Protein AF-0000000080279122 (afdb_homodimer)

Foldseek 3Di:
DPPPPDPDPPPPDLVVLLVLLLVLLLVVVLVDPLVPDDLVNSCVSSVHDSVVCCVNQNHSVRSLLVLLLVLLADDLVLLVVADDDDLLRRLLSSLVVVLVSCVVSVSSPLCNLPPPDPDDDPVSVVSSVVSLLNNLQSVQVSVVHGCPPDCSVVLSVLSSVLVVVLSVLSCCDPPVVVDHPVRSSVVSSVVSCCSVVPVVVVVNPDPDPD/DPPPPDPDPPCPDLVVLLVLLLVQLLVVVLVDPLVPDDLVNSCVSSVHDSVVCCVNQNHSVRSLLVLLLVLLADDLVLLVVADDDDLLNSLLSSLVVVLVSCVVSVSSPLCNLPPPDPDDDPVSVVSNVVSLLNNLQSVQVSVPHGCPPDCSVVLSVLSSVLVVVLSVLSCCDPPVVVDHPVRSSVVSSVVSCCSVVPVVVVVNPPPDPD

Radius of gyration: 24.99 Å; Cα contacts (8 Å, |Δi|>4): 464; chains: 2; bounding box: 68×80×74 Å

Organism: Amycolatopsis orientalis (NCBI:txid31958)

Sequence (420 aa):
MTTEPAPRWRRLEPDERKEQIFACAARLFADRPYSEVSTSDIAAEAGVARGLINHYFGTKRELYLEIIRRALTVPRLAVEILPDGPLELRADVAIDWFLDMVTSQEKMWLAAIAPEGIGRDLEVERILEEADRESADRVLEAVGLSRESEHGQELNALVRAFGGMVKAAGREWLVRGSLDRGQVHTLLSKSLVTLVGEVFPEIQRAAPRSMTTEPAPRWRRLEPDERKEQIFACAARLFADRPYSEVSTSDIAAEAGVARGLINHYFGTKRELYLEIIRRALTVPRLAVEILPDGPLELRADVAIDWFLDMVTSQEKMWLAAIAPEGIGRDLEVERILEEADRESADRVLEAVGLSRESEHGQELNALVRAFGGMVKAAGREWLVRGSLDRGQVHTLLSKSLVTLVGEVFPEIQRAAPRS

Structure (mmCIF, N/CA/C/O backbone):
data_AF-0000000080279122-model_v1
#
loop_
_entity.id
_entity.type
_entity.pdbx_description
1 polymer 'TetR family transcriptional regulator'
#
loop_
_atom_site.group_PDB
_atom_site.id
_atom_site.type_symbol
_atom_site.label_atom_id
_atom_site.label_alt_id
_atom_site.label_comp_id
_atom_site.label_asym_id
_atom_site.label_entity_id
_atom_site.label_seq_id
_atom_site.pdbx_PDB_ins_code
_atom_site.Cartn_x
_atom_site.Cartn_y
_atom_site.Cartn_z
_atom_site.occupancy
_atom_site.B_iso_or_equiv
_atom_site.auth_seq_id
_atom_site.auth_comp_id
_atom_site.auth_asym_id
_atom_site.auth_atom_id
_atom_site.pdbx_PDB_model_num
ATOM 1 N N . MET A 1 1 ? -43 -35.25 -34.656 1 40.38 1 MET A N 1
ATOM 2 C CA . MET A 1 1 ? -42.031 -34.188 -34.281 1 40.38 1 MET A CA 1
ATOM 3 C C . MET A 1 1 ? -41.156 -34.625 -33.125 1 40.38 1 MET A C 1
ATOM 5 O O . MET A 1 1 ? -41.656 -34.875 -32.031 1 40.38 1 MET A O 1
ATOM 9 N N . THR A 1 2 ? -40.031 -35.438 -33.25 1 42.44 2 THR A N 1
ATOM 10 C CA . THR A 1 2 ? -39.156 -36.125 -32.344 1 42.44 2 THR A CA 1
ATOM 11 C C . THR A 1 2 ? -38.469 -35.125 -31.406 1 42.44 2 THR A C 1
ATOM 13 O O . THR A 1 2 ? -37.719 -34.25 -31.844 1 42.44 2 THR A O 1
ATOM 16 N N . THR A 1 3 ? -39.094 -34.688 -30.359 1 42.91 3 THR A N 1
ATOM 17 C CA . THR A 1 3 ? -38.594 -33.75 -29.359 1 42.91 3 THR A CA 1
ATOM 18 C C . THR A 1 3 ? -37.219 -34.188 -28.859 1 42.91 3 THR A C 1
ATOM 20 O O . THR A 1 3 ? -37.094 -35.25 -28.234 1 42.91 3 THR A O 1
ATOM 23 N N . GLU A 1 4 ? -36.125 -33.969 -29.594 1 43.66 4 GLU A N 1
ATOM 24 C CA . GLU A 1 4 ? -34.781 -34.25 -29.141 1 43.66 4 GLU A CA 1
ATOM 25 C C . GLU A 1 4 ? -34.562 -33.812 -27.688 1 43.66 4 GLU A C 1
ATOM 27 O O . GLU A 1 4 ? -34.938 -32.719 -27.312 1 43.66 4 GLU A O 1
ATOM 32 N N . PRO A 1 5 ? -34.5 -34.719 -26.734 1 41.22 5 PRO A N 1
ATOM 33 C CA . PRO A 1 5 ? -34.344 -34.375 -25.328 1 41.22 5 PRO A CA 1
ATOM 34 C C . PRO A 1 5 ? -33.312 -33.281 -25.094 1 41.22 5 PRO A C 1
ATOM 36 O O . PRO A 1 5 ? -32.406 -33.094 -25.906 1 41.22 5 PRO A O 1
ATOM 39 N N . ALA A 1 6 ? -33.688 -32.188 -24.609 1 49.31 6 ALA A N 1
ATOM 40 C CA . ALA A 1 6 ? -32.812 -31.094 -24.188 1 49.31 6 ALA A CA 1
ATOM 41 C C . ALA A 1 6 ? -31.453 -31.641 -23.719 1 49.31 6 ALA A C 1
ATOM 43 O O . ALA A 1 6 ? -31.406 -32.688 -23.062 1 49.31 6 ALA A O 1
ATOM 44 N N . PRO A 1 7 ? -30.312 -31.422 -24.281 1 43.34 7 PRO A N 1
ATOM 45 C CA . PRO A 1 7 ? -29 -31.953 -23.875 1 43.34 7 PRO A CA 1
ATOM 46 C C . PRO A 1 7 ? -28.859 -32.094 -22.359 1 43.34 7 PRO A C 1
ATOM 48 O O . PRO A 1 7 ? -29.422 -31.312 -21.609 1 43.34 7 PRO A O 1
ATOM 51 N N . ARG A 1 8 ? -28.75 -33.219 -21.781 1 43.09 8 ARG A N 1
ATOM 52 C CA . ARG A 1 8 ? -28.484 -33.594 -20.391 1 43.09 8 ARG A CA 1
ATOM 53 C C . ARG A 1 8 ? -27.406 -32.719 -19.797 1 43.09 8 ARG A C 1
ATOM 55 O O . ARG A 1 8 ? -26.359 -32.5 -20.406 1 43.09 8 ARG A O 1
ATOM 62 N N . TRP A 1 9 ? -27.562 -31.656 -18.953 1 46.44 9 TRP A N 1
ATOM 63 C CA . TRP A 1 9 ? -26.609 -30.953 -18.094 1 46.44 9 TRP A CA 1
ATOM 64 C C . TRP A 1 9 ? -25.484 -31.875 -17.656 1 46.44 9 TRP A C 1
ATOM 66 O O . TRP A 1 9 ? -25.734 -32.906 -17.031 1 46.44 9 TRP A O 1
ATOM 76 N N . ARG A 1 10 ? -24.578 -32.219 -18.406 1 48.38 10 ARG A N 1
ATOM 77 C CA . ARG A 1 10 ? -23.453 -33.062 -18.078 1 48.38 10 ARG A CA 1
ATOM 78 C C . ARG A 1 10 ? -23.031 -32.875 -16.625 1 48.38 10 ARG A C 1
ATOM 80 O O . ARG A 1 10 ? -22.812 -31.75 -16.172 1 48.38 10 ARG A O 1
ATOM 87 N N . ARG A 1 11 ? -23.281 -33.75 -15.625 1 56.28 11 ARG A N 1
ATOM 88 C CA . ARG A 1 11 ? -22.953 -33.906 -14.211 1 56.28 11 ARG A CA 1
ATOM 89 C C . ARG A 1 11 ? -21.469 -33.656 -13.961 1 56.28 11 ARG A C 1
ATOM 91 O O . ARG A 1 11 ? -20.641 -34.531 -14.266 1 56.28 11 ARG A O 1
ATOM 98 N N . LEU A 1 12 ? -20.953 -32.438 -14.148 1 64.19 12 LEU A N 1
ATOM 99 C CA . LEU A 1 12 ? -19.578 -32.219 -13.75 1 64.19 12 LEU A CA 1
ATOM 100 C C . LEU A 1 12 ? -19.328 -32.688 -12.32 1 64.19 12 LEU A C 1
ATOM 102 O O . LEU A 1 12 ? -20.25 -32.688 -11.5 1 64.19 12 LEU A O 1
ATOM 106 N N . GLU A 1 13 ? -18.172 -33.281 -12.203 1 77.94 13 GLU A N 1
ATOM 107 C CA . GLU A 1 13 ? -17.75 -33.594 -10.836 1 77.94 13 GLU A CA 1
ATOM 108 C C . GLU A 1 13 ? -17.875 -32.344 -9.953 1 77.94 13 GLU A C 1
ATOM 110 O O . GLU A 1 13 ? -17.672 -31.219 -10.422 1 77.94 13 GLU A O 1
ATOM 115 N N . PRO A 1 14 ? -18.375 -32.469 -8.789 1 77.69 14 PRO A N 1
ATOM 116 C CA . PRO A 1 14 ? -18.641 -31.359 -7.879 1 77.69 14 PRO A CA 1
ATOM 117 C C . PRO A 1 14 ? -17.547 -30.312 -7.898 1 77.69 14 PRO A C 1
ATOM 119 O O . PRO A 1 14 ? -17.828 -29.109 -7.941 1 77.69 14 PRO A O 1
ATOM 122 N N . ASP A 1 15 ? -16.328 -30.766 -7.918 1 83.81 15 ASP A N 1
ATOM 123 C CA . ASP A 1 15 ? -15.219 -29.828 -7.922 1 83.81 15 ASP A CA 1
ATOM 124 C C . ASP A 1 15 ? -15.164 -29.047 -9.234 1 83.81 15 ASP A C 1
ATOM 126 O O . ASP A 1 15 ? -14.867 -27.844 -9.242 1 83.81 15 ASP A O 1
ATOM 130 N N . GLU A 1 16 ? -15.492 -29.641 -10.273 1 88.06 16 GLU A N 1
ATOM 131 C CA . GLU A 1 16 ? -15.484 -29 -11.578 1 88.06 16 GLU A CA 1
ATOM 132 C C . GLU A 1 16 ? -16.594 -27.969 -11.688 1 88.06 16 GLU A C 1
ATOM 134 O O . GLU A 1 16 ? -16.406 -26.891 -12.258 1 88.06 16 GLU A O 1
ATOM 139 N N . ARG A 1 17 ? -17.719 -28.328 -11.125 1 90.44 17 ARG A N 1
ATOM 140 C CA . ARG A 1 17 ? -18.859 -27.406 -11.133 1 90.44 17 ARG A CA 1
ATOM 141 C C . ARG A 1 17 ? -18.547 -26.156 -10.305 1 90.44 17 ARG A C 1
ATOM 143 O O . ARG A 1 17 ? -18.828 -25.047 -10.734 1 90.44 17 ARG A O 1
ATOM 150 N N . LYS A 1 18 ? -17.984 -26.406 -9.195 1 93.75 18 LYS A N 1
ATOM 151 C CA . LYS A 1 18 ? -17.594 -25.281 -8.336 1 93.75 18 LYS A CA 1
ATOM 152 C C . LYS A 1 18 ? -16.641 -24.344 -9.062 1 93.75 18 LYS A C 1
ATOM 154 O O . LYS A 1 18 ? -16.828 -23.125 -9.023 1 93.75 18 LYS A O 1
ATOM 159 N N . G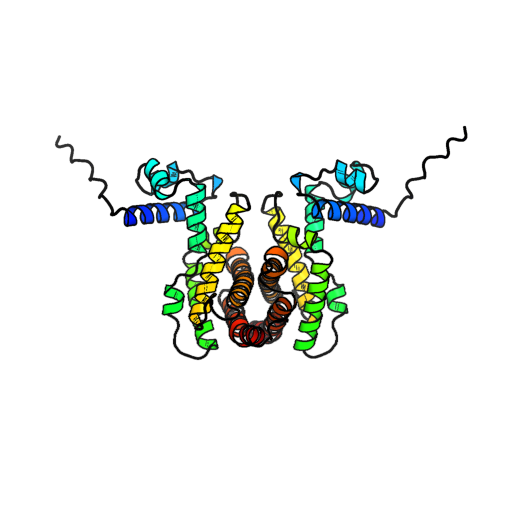LU A 1 19 ? -15.688 -24.891 -9.688 1 94 19 GLU A N 1
ATOM 160 C CA . GLU A 1 19 ? -14.695 -24.078 -10.391 1 94 19 GLU A CA 1
ATOM 161 C C . GLU A 1 19 ? -15.32 -23.359 -11.578 1 94 19 GLU A C 1
ATOM 163 O O . GLU A 1 19 ? -14.938 -22.219 -11.891 1 94 19 GLU A O 1
ATOM 168 N N . GLN A 1 20 ? -16.219 -24.031 -12.227 1 93.06 20 GLN A N 1
ATOM 169 C CA . GLN A 1 20 ? -16.938 -23.406 -13.336 1 93.06 20 GLN A CA 1
ATOM 170 C C . GLN A 1 20 ? -17.703 -22.172 -12.859 1 93.06 20 GLN A C 1
ATOM 172 O O . GLN A 1 20 ? -17.641 -21.109 -13.492 1 93.06 20 GLN A O 1
ATOM 177 N N . ILE A 1 21 ? -18.438 -22.359 -11.789 1 94.62 21 ILE A N 1
ATOM 178 C CA . ILE A 1 21 ? -19.203 -21.25 -11.219 1 94.62 21 ILE A CA 1
ATOM 179 C C . ILE A 1 21 ? -18.25 -20.125 -10.812 1 94.62 21 ILE A C 1
ATOM 181 O O . ILE A 1 21 ? -18.516 -18.953 -11.094 1 94.62 21 ILE A O 1
ATOM 185 N N . PHE A 1 22 ? -17.234 -20.516 -10.234 1 94.5 22 PHE A N 1
ATOM 186 C CA . PHE A 1 22 ? -16.219 -19.562 -9.789 1 94.5 22 PHE A CA 1
ATOM 187 C C . PHE A 1 22 ? -15.703 -18.734 -10.961 1 94.5 22 PHE A C 1
ATOM 189 O O . PHE A 1 22 ? -15.664 -17.516 -10.898 1 94.5 22 PHE A O 1
ATOM 196 N N . ALA A 1 23 ? -15.375 -19.406 -11.992 1 94 23 ALA A N 1
ATOM 197 C CA . ALA A 1 23 ? -14.789 -18.75 -13.156 1 94 23 ALA A CA 1
ATOM 198 C C . ALA A 1 23 ? -15.789 -17.797 -13.805 1 94 23 ALA A C 1
ATOM 200 O O . ALA A 1 23 ? -15.43 -16.688 -14.211 1 94 23 ALA A O 1
ATOM 201 N N . CYS A 1 24 ? -16.969 -18.203 -13.898 1 94.81 24 CYS A N 1
ATOM 202 C CA . CYS A 1 24 ? -18.016 -17.359 -14.469 1 94.81 24 CYS A CA 1
ATOM 203 C C . CYS A 1 24 ? -18.25 -16.125 -13.609 1 94.81 24 CYS A C 1
ATOM 205 O O . CYS A 1 24 ? -18.344 -15.016 -14.141 1 94.81 24 CYS A O 1
ATOM 207 N N . ALA A 1 25 ? -18.328 -16.391 -12.32 1 95.12 25 ALA A N 1
ATOM 208 C CA . ALA A 1 25 ? -18.516 -15.273 -11.406 1 95.12 25 ALA A CA 1
ATOM 209 C C . ALA A 1 25 ? -17.344 -14.297 -11.477 1 95.12 25 ALA A C 1
ATOM 211 O O . ALA A 1 25 ? -17.547 -13.078 -11.516 1 95.12 25 ALA A O 1
ATOM 212 N N . ALA A 1 26 ? -16.172 -14.828 -11.508 1 92.69 26 ALA A N 1
ATOM 213 C CA . ALA A 1 26 ? -14.961 -14.008 -11.578 1 92.69 26 ALA A CA 1
ATOM 214 C C . ALA A 1 26 ? -14.977 -13.117 -12.812 1 92.69 26 ALA A C 1
ATOM 216 O O . ALA A 1 26 ? -14.625 -11.938 -12.742 1 92.69 26 ALA A O 1
ATOM 217 N N . ARG A 1 27 ? -15.445 -13.648 -13.844 1 91.94 27 ARG A N 1
ATOM 218 C CA . ARG A 1 27 ? -15.531 -12.883 -15.086 1 91.94 27 ARG A CA 1
ATOM 219 C C . ARG A 1 27 ? -16.562 -11.758 -14.969 1 91.94 27 ARG A C 1
ATOM 221 O O . ARG A 1 27 ? -16.297 -10.625 -15.383 1 91.94 27 ARG A O 1
ATOM 228 N N . LEU A 1 28 ? -17.656 -12.086 -14.414 1 93.44 28 LEU A N 1
ATOM 229 C CA . LEU A 1 28 ? -18.719 -11.094 -14.266 1 93.44 28 LEU A CA 1
ATOM 230 C C . LEU A 1 28 ? -18.266 -9.945 -13.367 1 93.44 28 LEU A C 1
ATOM 232 O O . LEU A 1 28 ? -18.469 -8.773 -13.695 1 93.44 28 LEU A O 1
ATOM 236 N N . PHE A 1 29 ? -17.594 -10.328 -12.289 1 89.38 29 PHE A N 1
ATOM 237 C CA . PHE A 1 29 ? -17.156 -9.328 -11.328 1 89.38 29 PHE A CA 1
ATOM 238 C C . PHE A 1 29 ? -16 -8.508 -11.883 1 89.38 29 PHE A C 1
ATOM 240 O O . PHE A 1 29 ? -15.719 -7.41 -11.391 1 89.38 29 PHE A O 1
ATOM 247 N N . ALA A 1 30 ? -15.344 -9.07 -12.812 1 86.12 30 ALA A N 1
ATOM 248 C CA . ALA A 1 30 ? -14.266 -8.336 -13.469 1 86.12 30 ALA A CA 1
ATOM 249 C C . ALA A 1 30 ? -14.812 -7.289 -14.43 1 86.12 30 ALA A C 1
ATOM 251 O O . ALA A 1 30 ? -14.203 -6.234 -14.617 1 86.12 30 ALA A O 1
ATOM 252 N N . ASP A 1 31 ? -15.992 -7.559 -14.914 1 87.62 31 ASP A N 1
ATOM 253 C CA . ASP A 1 31 ? -16.516 -6.742 -16 1 87.62 31 ASP A CA 1
ATOM 254 C C . ASP A 1 31 ? -17.516 -5.711 -15.484 1 87.62 31 ASP A C 1
ATOM 256 O O . ASP A 1 31 ? -17.766 -4.695 -16.141 1 87.62 31 ASP A O 1
ATOM 260 N N . ARG A 1 32 ? -18.125 -6.062 -14.352 1 86.5 32 ARG A N 1
ATOM 261 C CA . ARG A 1 32 ? -19.156 -5.199 -13.789 1 86.5 32 ARG A CA 1
ATOM 262 C C . ARG A 1 32 ? -18.906 -4.926 -12.312 1 86.5 32 ARG A C 1
ATOM 264 O O . ARG A 1 32 ? -18.344 -5.773 -11.602 1 86.5 32 ARG A O 1
ATOM 271 N N . PRO A 1 33 ? -19.344 -3.713 -11.93 1 82.44 33 PRO A N 1
ATOM 272 C CA . PRO A 1 33 ? -19.266 -3.461 -10.484 1 82.44 33 PRO A CA 1
ATOM 273 C C . PRO A 1 33 ? -20.031 -4.488 -9.664 1 82.44 33 PRO A C 1
ATOM 275 O O . PRO A 1 33 ? -21.047 -5.023 -10.133 1 82.44 33 PRO A O 1
ATOM 278 N N . TYR A 1 34 ? -19.484 -4.691 -8.523 1 85.25 34 TYR A N 1
ATOM 279 C CA . TYR A 1 34 ? -20.047 -5.672 -7.609 1 85.25 34 TYR A CA 1
ATOM 280 C C . TYR A 1 34 ? -21.547 -5.496 -7.48 1 85.25 34 TYR A C 1
ATOM 282 O O . TYR A 1 34 ? -22.297 -6.473 -7.52 1 85.25 34 TYR A O 1
ATOM 290 N N . SER A 1 35 ? -21.984 -4.273 -7.277 1 84.44 35 SER A N 1
ATOM 291 C CA . SER A 1 35 ? -23.391 -3.977 -6.992 1 84.44 35 SER A CA 1
ATOM 292 C C . SER A 1 35 ? -24.281 -4.289 -8.195 1 84.44 35 SER A C 1
ATOM 294 O O . SER A 1 35 ? -25.484 -4.457 -8.055 1 84.44 35 SER A O 1
ATOM 296 N N . GLU A 1 36 ? -23.719 -4.422 -9.273 1 89.38 36 GLU A N 1
ATOM 297 C CA . GLU A 1 36 ? -24.484 -4.59 -10.5 1 89.38 36 GLU A CA 1
ATOM 298 C C . GLU A 1 36 ? -24.562 -6.059 -10.914 1 89.38 36 GLU A C 1
ATOM 300 O O . GLU A 1 36 ? -25.188 -6.398 -11.914 1 89.38 36 GLU A O 1
ATOM 305 N N . VAL A 1 37 ? -23.922 -6.883 -10.258 1 92.94 37 VAL A N 1
ATOM 306 C CA . VAL A 1 37 ? -23.938 -8.312 -10.539 1 92.94 37 VAL A CA 1
ATOM 307 C C . VAL A 1 37 ? -24.844 -9.031 -9.531 1 92.94 37 VAL A C 1
ATOM 309 O O . VAL A 1 37 ? -24.734 -8.805 -8.328 1 92.94 37 VAL A O 1
ATOM 312 N N . SER A 1 38 ? -25.781 -9.797 -9.977 1 94.44 38 SER A N 1
ATOM 313 C CA . SER A 1 38 ? -26.656 -10.562 -9.102 1 94.44 38 SER A CA 1
ATOM 314 C C . SER A 1 38 ? -26.312 -12.047 -9.125 1 94.44 38 SER A C 1
ATOM 316 O O . SER A 1 38 ? -25.594 -12.5 -10.008 1 94.44 38 SER A O 1
ATOM 318 N N . THR A 1 39 ? -26.844 -12.719 -8.109 1 94.88 39 THR A N 1
ATOM 319 C CA . THR A 1 39 ? -26.672 -14.172 -8.094 1 94.88 39 THR A CA 1
ATOM 320 C C . THR A 1 39 ? -27.375 -14.805 -9.297 1 94.88 39 THR A C 1
ATOM 322 O O . THR A 1 39 ? -26.906 -15.82 -9.82 1 94.88 39 THR A O 1
ATOM 325 N N . SER A 1 40 ? -28.438 -14.172 -9.68 1 95.38 40 SER A N 1
ATOM 326 C CA . SER A 1 40 ? -29.141 -14.648 -10.867 1 95.38 40 SER A CA 1
ATOM 327 C C . SER A 1 40 ? -28.266 -14.508 -12.109 1 95.38 40 SER A C 1
ATOM 329 O O . SER A 1 40 ? -28.266 -15.391 -12.969 1 95.38 40 SER A O 1
ATOM 331 N N . ASP A 1 41 ? -27.562 -13.43 -12.258 1 96.44 41 ASP A N 1
ATOM 332 C CA . ASP A 1 41 ? -26.641 -13.219 -13.367 1 96.44 41 ASP A CA 1
ATOM 333 C C . ASP A 1 41 ? -25.578 -14.312 -13.406 1 96.44 41 ASP A C 1
ATOM 335 O O . ASP A 1 41 ? -25.266 -14.852 -14.477 1 96.44 41 ASP A O 1
ATOM 339 N N . ILE A 1 42 ? -25.031 -14.625 -12.258 1 96.69 42 ILE A N 1
ATOM 340 C CA . ILE A 1 42 ? -23.953 -15.609 -12.148 1 96.69 42 ILE A CA 1
ATOM 341 C C . ILE A 1 42 ? -24.484 -17 -12.523 1 96.69 42 ILE A C 1
ATOM 343 O O . ILE A 1 42 ? -23.844 -17.734 -13.281 1 96.69 42 ILE A O 1
ATOM 347 N N . ALA A 1 43 ? -25.641 -17.312 -12.031 1 95.75 43 ALA A N 1
ATOM 348 C CA . ALA A 1 43 ? -26.281 -18.594 -12.336 1 95.75 43 ALA A CA 1
ATOM 349 C C . ALA A 1 43 ? -26.531 -18.75 -13.836 1 95.75 43 ALA A C 1
ATOM 351 O O . ALA A 1 43 ? -26.234 -19.797 -14.414 1 95.75 43 ALA A O 1
ATOM 352 N N . ALA A 1 44 ? -27.031 -17.734 -14.383 1 96.12 44 ALA A N 1
ATOM 353 C CA . ALA A 1 44 ? -27.312 -17.719 -15.812 1 96.12 44 ALA A CA 1
ATOM 354 C C . ALA A 1 44 ? -26.047 -17.906 -16.641 1 96.12 44 ALA A C 1
ATOM 356 O O . ALA A 1 44 ? -26.031 -18.703 -17.578 1 96.12 44 ALA A O 1
ATOM 357 N N . GLU A 1 45 ? -25.047 -17.219 -16.297 1 95.06 45 GLU A N 1
ATOM 358 C CA . GLU A 1 45 ? -23.766 -17.297 -17.016 1 95.06 45 GLU A CA 1
ATOM 359 C C . GLU A 1 45 ? -23.156 -18.688 -16.891 1 95.06 45 GLU A C 1
ATOM 361 O O . GLU A 1 45 ? -22.562 -19.188 -17.844 1 95.06 45 GLU A O 1
ATOM 366 N N . ALA A 1 46 ? -23.281 -19.281 -15.727 1 94.56 46 ALA A N 1
ATOM 367 C CA . ALA A 1 46 ? -22.688 -20.578 -15.453 1 94.56 46 ALA A CA 1
ATOM 368 C C . ALA A 1 46 ? -23.594 -21.703 -15.953 1 94.56 46 ALA A C 1
ATOM 370 O O . ALA A 1 46 ? -23.172 -22.859 -16.016 1 94.56 46 ALA A O 1
ATOM 371 N N . GLY A 1 47 ? -24.781 -21.391 -16.266 1 94.31 47 GLY A N 1
ATOM 372 C CA . GLY A 1 47 ? -25.719 -22.406 -16.734 1 94.31 47 GLY A CA 1
ATOM 373 C C . GLY A 1 47 ? -26.188 -23.344 -15.625 1 94.31 47 GLY A C 1
ATOM 374 O O . GLY A 1 47 ? -26.281 -24.547 -15.836 1 94.31 47 GLY A O 1
ATOM 375 N N . VAL A 1 48 ? -26.312 -22.844 -14.469 1 94.31 48 VAL A N 1
ATOM 376 C CA . VAL A 1 48 ? -26.734 -23.641 -13.328 1 94.31 48 VAL A CA 1
ATOM 377 C C . VAL A 1 48 ? -27.906 -22.969 -12.625 1 94.31 48 VAL A C 1
ATOM 379 O O . VAL A 1 48 ? -28.25 -21.828 -12.93 1 94.31 48 VAL A O 1
ATOM 382 N N . ALA A 1 49 ? -28.469 -23.719 -11.727 1 93 49 ALA A N 1
ATOM 383 C CA . ALA A 1 49 ? -29.5 -23.141 -10.867 1 93 49 ALA A CA 1
ATOM 384 C C . ALA A 1 49 ? -28.891 -22.234 -9.805 1 93 49 ALA A C 1
ATOM 386 O O . ALA A 1 49 ? -27.812 -22.516 -9.281 1 93 49 ALA A O 1
ATOM 387 N N . ARG A 1 50 ? -29.641 -21.188 -9.422 1 92.69 50 ARG A N 1
ATOM 388 C CA . ARG A 1 50 ? -29.219 -20.219 -8.422 1 92.69 50 ARG A CA 1
ATOM 389 C C . ARG A 1 50 ? -28.891 -20.906 -7.098 1 92.69 50 ARG A C 1
ATOM 391 O O . ARG A 1 50 ? -27.953 -20.516 -6.406 1 92.69 50 ARG A O 1
ATOM 398 N N . GLY A 1 51 ? -29.656 -21.875 -6.828 1 93.19 51 GLY A N 1
ATOM 399 C CA . GLY A 1 51 ? -29.453 -22.594 -5.578 1 93.19 51 GLY A CA 1
ATOM 400 C C . GLY A 1 51 ? -28.094 -23.234 -5.469 1 93.19 51 GLY A C 1
ATOM 401 O O . GLY A 1 51 ? -27.578 -23.422 -4.367 1 93.19 51 GLY A O 1
ATOM 402 N N . LEU A 1 52 ? -27.484 -23.578 -6.562 1 92.88 52 LEU A N 1
ATOM 403 C CA . LEU A 1 52 ? -26.172 -24.188 -6.574 1 92.88 52 LEU A CA 1
ATOM 404 C C . LEU A 1 52 ? -25.094 -23.188 -6.152 1 92.88 52 LEU A C 1
ATOM 406 O O . LEU A 1 52 ? -24.078 -23.578 -5.551 1 92.88 52 LEU A O 1
ATOM 410 N N . ILE A 1 53 ? -25.312 -21.938 -6.484 1 93.5 53 ILE A N 1
ATOM 411 C CA . ILE A 1 53 ? -24.375 -20.906 -6.055 1 93.5 53 ILE A CA 1
ATOM 412 C C . ILE A 1 53 ? -24.344 -20.844 -4.527 1 93.5 53 ILE A C 1
ATOM 414 O O . ILE A 1 53 ? -23.281 -20.828 -3.92 1 93.5 53 ILE A O 1
ATOM 418 N N . ASN A 1 54 ? -25.531 -20.906 -3.973 1 93.44 54 ASN A N 1
ATOM 419 C CA . ASN A 1 54 ? -25.641 -20.875 -2.518 1 93.44 54 ASN A CA 1
ATOM 420 C C . ASN A 1 54 ? -25.047 -22.125 -1.884 1 93.44 54 ASN A C 1
ATOM 422 O O . ASN A 1 54 ? -24.406 -22.047 -0.836 1 93.44 54 ASN A O 1
ATOM 426 N N . HIS A 1 55 ? -25.297 -23.125 -2.533 1 93.94 55 HIS A N 1
ATOM 427 C CA . HIS A 1 55 ? -24.797 -24.406 -2.035 1 93.94 55 HIS A CA 1
ATOM 428 C C . HIS A 1 55 ? -23.281 -24.422 -1.981 1 93.94 55 HIS A C 1
ATOM 430 O O . HIS A 1 55 ? -22.688 -24.781 -0.96 1 93.94 55 HIS A O 1
ATOM 436 N N . TYR A 1 56 ? -22.609 -23.953 -3.041 1 93.94 56 TYR A N 1
ATOM 437 C CA . TYR A 1 56 ? -21.156 -24.047 -3.145 1 93.94 56 TYR A CA 1
ATOM 438 C C . TYR A 1 56 ? -20.484 -22.875 -2.434 1 93.94 56 TYR A C 1
ATOM 440 O O . TYR A 1 56 ? -19.391 -23.031 -1.88 1 93.94 56 TYR A O 1
ATOM 448 N N . PHE A 1 57 ? -21.109 -21.641 -2.432 1 95 57 PHE A N 1
ATOM 449 C CA . PHE A 1 57 ? -20.359 -20.469 -2.033 1 95 57 PHE A CA 1
ATOM 450 C C . PHE A 1 57 ? -21.109 -19.688 -0.957 1 95 57 PHE A C 1
ATOM 452 O O . PHE A 1 57 ? -20.547 -18.766 -0.353 1 95 57 PHE A O 1
ATOM 459 N N . GLY A 1 58 ? -22.25 -20.094 -0.728 1 93.81 58 GLY A N 1
ATOM 460 C CA . GLY A 1 58 ? -23.062 -19.328 0.207 1 93.81 58 GLY A CA 1
ATOM 461 C C . GLY A 1 58 ? -23.688 -18.094 -0.413 1 93.81 58 GLY A C 1
ATOM 462 O O . GLY A 1 58 ? -24.5 -18.188 -1.332 1 93.81 58 GLY A O 1
ATOM 463 N N . THR A 1 59 ? -23.172 -16.938 -0.049 1 92.62 59 THR A N 1
ATOM 464 C CA . THR A 1 59 ? -23.75 -15.688 -0.526 1 92.62 59 THR A CA 1
ATOM 465 C C . THR A 1 59 ? -22.891 -15.102 -1.655 1 92.62 59 THR A C 1
ATOM 467 O O . THR A 1 59 ? -21.766 -15.539 -1.88 1 92.62 59 THR A O 1
ATOM 470 N N . LYS A 1 60 ? -23.531 -14.156 -2.336 1 93 60 LYS A N 1
ATOM 471 C CA . LYS A 1 60 ? -22.797 -13.422 -3.357 1 93 60 LYS A CA 1
ATOM 472 C C . LYS A 1 60 ? -21.531 -12.797 -2.783 1 93 60 LYS A C 1
ATOM 474 O O . LYS A 1 60 ? -20.469 -12.844 -3.41 1 93 60 LYS A O 1
ATOM 479 N N . ARG A 1 61 ? -21.734 -12.281 -1.604 1 89.5 61 ARG A N 1
ATOM 480 C CA . ARG A 1 61 ? -20.625 -11.625 -0.935 1 89.5 61 ARG A CA 1
ATOM 481 C C . ARG A 1 61 ? -19.484 -12.609 -0.665 1 89.5 61 ARG A C 1
ATOM 483 O O . ARG A 1 61 ? -18.328 -12.305 -0.922 1 89.5 61 ARG A O 1
ATOM 490 N N . GLU A 1 62 ? -19.812 -13.75 -0.224 1 91.31 62 GLU A N 1
ATOM 491 C CA . GLU A 1 62 ? -18.812 -14.766 0.071 1 91.31 62 GLU A CA 1
ATOM 492 C C . GLU A 1 62 ? -18.109 -15.227 -1.199 1 91.31 62 GLU A C 1
ATOM 494 O O . GLU A 1 62 ? -16.891 -15.43 -1.201 1 91.31 62 GLU A O 1
ATOM 499 N N . LEU A 1 63 ? -18.891 -15.398 -2.199 1 93.44 63 LEU A N 1
ATOM 500 C CA . LEU A 1 63 ? -18.312 -15.773 -3.488 1 93.44 63 LEU A CA 1
ATOM 501 C C . LEU A 1 63 ? -17.375 -14.695 -4.004 1 93.44 63 LEU A C 1
ATOM 503 O O . LEU A 1 63 ? -16.25 -15 -4.441 1 93.44 63 LEU A O 1
ATOM 507 N N . TYR A 1 64 ? -17.766 -13.531 -3.918 1 90.06 64 TYR A N 1
ATOM 508 C CA . TYR A 1 64 ? -16.953 -12.414 -4.359 1 90.06 64 TYR A CA 1
ATOM 509 C C . TYR A 1 64 ? -15.641 -12.359 -3.58 1 90.06 64 TYR A C 1
ATOM 511 O O . TYR A 1 64 ? -14.562 -12.219 -4.168 1 90.06 64 TYR A O 1
ATOM 519 N N . LEU A 1 65 ? -15.703 -12.5 -2.311 1 88.5 65 LEU A N 1
ATOM 520 C CA . LEU A 1 65 ? -14.523 -12.43 -1.457 1 88.5 65 LEU A CA 1
ATOM 521 C C . LEU A 1 65 ? -13.57 -13.578 -1.759 1 88.5 65 LEU A C 1
ATOM 523 O O . LEU A 1 65 ? -12.344 -13.406 -1.702 1 88.5 65 LEU A O 1
ATOM 527 N N . GLU A 1 66 ? -14.125 -14.68 -2.035 1 90.38 66 GLU A N 1
ATOM 528 C CA . GLU A 1 66 ? -13.273 -15.805 -2.41 1 90.38 66 GLU A CA 1
ATOM 529 C C . GLU A 1 66 ? -12.539 -15.523 -3.719 1 90.38 66 GLU A C 1
ATOM 531 O O . GLU A 1 66 ? -11.375 -15.898 -3.871 1 90.38 66 GLU A O 1
ATOM 536 N N . ILE A 1 67 ? -13.188 -14.922 -4.637 1 90.19 67 ILE A N 1
ATOM 537 C CA . ILE A 1 67 ? -12.586 -14.578 -5.922 1 90.19 67 ILE A CA 1
ATOM 538 C C . ILE A 1 67 ? -11.461 -13.57 -5.707 1 90.19 67 ILE A C 1
ATOM 540 O O . ILE A 1 67 ? -10.367 -13.727 -6.266 1 90.19 67 ILE A O 1
ATOM 544 N N . ILE A 1 68 ? -11.727 -12.609 -4.91 1 85.88 68 ILE A N 1
ATOM 545 C CA . ILE A 1 68 ? -10.734 -11.586 -4.617 1 85.88 68 ILE A CA 1
ATOM 546 C C . ILE A 1 68 ? -9.531 -12.219 -3.924 1 85.88 68 ILE A C 1
ATOM 548 O O . ILE A 1 68 ? -8.383 -11.93 -4.273 1 85.88 68 ILE A O 1
ATOM 552 N N . ARG A 1 69 ? -9.828 -13.031 -2.996 1 88.44 69 ARG A N 1
ATOM 553 C CA . ARG A 1 69 ? -8.773 -13.719 -2.268 1 88.44 69 ARG A CA 1
ATOM 554 C C . ARG A 1 69 ? -7.871 -14.5 -3.221 1 88.44 69 ARG A C 1
ATOM 556 O O . ARG A 1 69 ? -6.645 -14.406 -3.139 1 88.44 69 ARG A O 1
ATOM 563 N N . ARG A 1 70 ? -8.477 -15.18 -4.074 1 87.88 70 ARG A N 1
ATOM 564 C CA . ARG A 1 70 ? -7.707 -15.977 -5.027 1 87.88 70 ARG A CA 1
ATOM 565 C C . ARG A 1 70 ? -6.906 -15.086 -5.969 1 87.88 70 ARG A C 1
ATOM 567 O O . ARG A 1 70 ? -5.766 -15.406 -6.32 1 87.88 70 ARG A O 1
ATOM 574 N N . ALA A 1 71 ? -7.465 -14.031 -6.383 1 85.81 71 ALA A N 1
ATOM 575 C CA . ALA A 1 71 ? -6.797 -13.117 -7.305 1 85.81 71 ALA A CA 1
ATOM 576 C C . ALA A 1 71 ? -5.551 -12.508 -6.672 1 85.81 71 ALA A C 1
ATOM 578 O O . ALA A 1 71 ? -4.57 -12.227 -7.363 1 85.81 71 ALA A O 1
ATOM 579 N N . LEU A 1 72 ? -5.578 -12.367 -5.395 1 86.62 72 LEU A N 1
ATOM 580 C CA . LEU A 1 72 ? -4.488 -11.68 -4.703 1 86.62 72 LEU A CA 1
ATOM 581 C C . LEU A 1 72 ? -3.439 -12.68 -4.227 1 86.62 72 LEU A C 1
ATOM 583 O O . LEU A 1 72 ? -2.334 -12.297 -3.844 1 86.62 72 LEU A O 1
ATOM 587 N N . THR A 1 73 ? -3.844 -13.93 -4.215 1 87.25 73 THR A N 1
ATOM 588 C CA . THR A 1 73 ? -2.951 -14.938 -3.664 1 87.25 73 THR A CA 1
ATOM 589 C C . THR A 1 73 ? -1.977 -15.438 -4.727 1 87.25 73 THR A C 1
ATOM 591 O O . THR A 1 73 ? -2.393 -15.883 -5.797 1 87.25 73 THR A O 1
ATOM 594 N N . VAL A 1 74 ? -0.694 -15.328 -4.41 1 86.12 74 VAL A N 1
ATOM 595 C CA . VAL A 1 74 ? 0.331 -15.898 -5.277 1 86.12 74 VAL A CA 1
ATOM 596 C C . VAL A 1 74 ? 0.211 -17.422 -5.277 1 86.12 74 VAL A C 1
ATOM 598 O O . VAL A 1 74 ? 0.249 -18.062 -4.223 1 86.12 74 VAL A O 1
ATOM 601 N N . PRO A 1 75 ? 0.063 -17.938 -6.488 1 85.88 75 PRO A N 1
ATOM 602 C CA . PRO A 1 75 ? -0.06 -19.406 -6.52 1 85.88 75 PRO A CA 1
ATOM 603 C C . PRO A 1 75 ? 1.227 -20.109 -6.105 1 85.88 75 PRO A C 1
ATOM 605 O O . PRO A 1 75 ? 2.316 -19.547 -6.238 1 85.88 75 PRO A O 1
ATOM 608 N N . ARG A 1 76 ? 1.067 -21.328 -5.688 1 84.38 76 ARG A N 1
ATOM 609 C CA . ARG A 1 76 ? 2.213 -22.141 -5.285 1 84.38 76 ARG A CA 1
ATOM 610 C C . ARG A 1 76 ? 3.156 -22.375 -6.457 1 84.38 76 ARG A C 1
ATOM 612 O O . ARG A 1 76 ? 4.371 -22.453 -6.277 1 84.38 76 ARG A O 1
ATOM 619 N N . LEU A 1 77 ? 2.604 -22.469 -7.586 1 82.44 77 LEU A N 1
ATOM 620 C CA . LEU A 1 77 ? 3.373 -22.688 -8.805 1 82.44 77 LEU A CA 1
ATOM 621 C C . LEU A 1 77 ? 4.438 -21.594 -8.977 1 82.44 77 LEU A C 1
ATOM 623 O O . LEU A 1 77 ? 5.5 -21.859 -9.547 1 82.44 77 LEU A O 1
ATOM 627 N N . ALA A 1 78 ? 4.215 -20.5 -8.359 1 80.88 78 ALA A N 1
ATOM 628 C CA . ALA A 1 78 ? 5.145 -19.391 -8.484 1 80.88 78 ALA A CA 1
ATOM 629 C C . ALA A 1 78 ? 6.492 -19.734 -7.852 1 80.88 78 ALA A C 1
ATOM 631 O O . ALA A 1 78 ? 7.539 -19.297 -8.344 1 80.88 78 ALA A O 1
ATOM 632 N N . VAL A 1 79 ? 6.5 -20.469 -6.844 1 84.69 79 VAL A N 1
ATOM 633 C CA . VAL A 1 79 ? 7.719 -20.844 -6.141 1 84.69 79 VAL A CA 1
ATOM 634 C C . VAL A 1 79 ? 8.438 -21.953 -6.91 1 84.69 79 VAL A C 1
ATOM 636 O O . VAL A 1 79 ? 9.664 -21.984 -6.973 1 84.69 79 VAL A O 1
ATOM 639 N N . GLU A 1 80 ? 7.633 -22.797 -7.578 1 87.06 80 GLU A N 1
ATOM 640 C CA . GLU A 1 80 ? 8.164 -23.969 -8.25 1 87.06 80 GLU A CA 1
ATOM 641 C C . GLU A 1 80 ? 8.914 -23.578 -9.523 1 87.06 80 GLU A C 1
ATOM 643 O O . GLU A 1 80 ? 9.797 -24.312 -9.977 1 87.06 80 GLU A O 1
ATOM 648 N N . ILE A 1 81 ? 8.656 -22.516 -10.031 1 86 81 ILE A N 1
ATOM 649 C CA . ILE A 1 81 ? 9.195 -22.141 -11.328 1 86 81 ILE A CA 1
ATOM 650 C C . ILE A 1 81 ? 10.508 -21.391 -11.148 1 86 81 ILE A C 1
ATOM 652 O O . ILE A 1 81 ? 11.203 -21.094 -12.125 1 86 81 ILE A O 1
ATOM 656 N N . LEU A 1 82 ? 10.836 -21.062 -9.953 1 91.75 82 LEU A N 1
ATOM 657 C CA . LEU A 1 82 ? 12.016 -20.25 -9.719 1 91.75 82 LEU A CA 1
ATOM 658 C C . LEU A 1 82 ? 13.289 -21.031 -10.016 1 91.75 82 LEU A C 1
ATOM 660 O O . LEU A 1 82 ? 13.43 -22.188 -9.594 1 91.75 82 LEU A O 1
ATOM 664 N N . PRO A 1 83 ? 14.195 -20.469 -10.789 1 92.06 83 PRO A N 1
ATOM 665 C CA . PRO A 1 83 ? 15.477 -21.125 -11.062 1 92.06 83 PRO A CA 1
ATOM 666 C C . PRO A 1 83 ? 16.406 -21.141 -9.852 1 92.06 83 PRO A C 1
ATOM 668 O O . PRO A 1 83 ? 16.219 -20.359 -8.922 1 92.06 83 PRO A O 1
ATOM 671 N N . ASP A 1 84 ? 17.312 -22.094 -9.992 1 90.94 84 ASP A N 1
ATOM 672 C CA . ASP A 1 84 ? 18.438 -21.969 -9.07 1 90.94 84 ASP A CA 1
ATOM 673 C C . ASP A 1 84 ? 19.344 -20.812 -9.469 1 90.94 84 ASP A C 1
ATOM 675 O O . ASP A 1 84 ? 19.422 -20.453 -10.641 1 90.94 84 ASP A O 1
ATOM 679 N N . GLY A 1 85 ? 19.938 -20.172 -8.508 1 93.5 85 GLY A N 1
ATOM 680 C CA . GLY A 1 85 ? 20.844 -19.078 -8.852 1 93.5 85 GLY A CA 1
ATOM 681 C C . GLY A 1 85 ? 20.875 -17.984 -7.812 1 93.5 85 GLY A C 1
ATOM 682 O O . GLY A 1 85 ? 20.312 -18.125 -6.723 1 93.5 85 GLY A O 1
ATOM 683 N N . PRO A 1 86 ? 21.609 -16.953 -8.219 1 96.12 86 PRO A N 1
ATOM 684 C CA . PRO A 1 86 ? 21.719 -15.82 -7.293 1 96.12 86 PRO A CA 1
ATOM 685 C C . PRO A 1 86 ? 20.375 -15.141 -7.035 1 96.12 86 PRO A C 1
ATOM 687 O O . PRO A 1 86 ? 19.453 -15.234 -7.855 1 96.12 86 PRO A O 1
ATOM 690 N N . LEU A 1 87 ? 20.266 -14.531 -5.906 1 96.19 87 LEU A N 1
ATOM 691 C CA . LEU A 1 87 ? 19.047 -13.875 -5.445 1 96.19 87 LEU A CA 1
ATOM 692 C C . LEU A 1 87 ? 18.516 -12.906 -6.5 1 96.19 87 LEU A C 1
ATOM 694 O O . LEU A 1 87 ? 17.312 -12.812 -6.723 1 96.19 87 LEU A O 1
ATOM 698 N N . GLU A 1 88 ? 19.438 -12.211 -7.16 1 97.44 88 GLU A N 1
ATOM 699 C CA . GLU A 1 88 ? 19.047 -11.219 -8.164 1 97.44 88 GLU A CA 1
ATOM 700 C C . GLU A 1 88 ? 18.297 -11.875 -9.32 1 97.44 88 GLU A C 1
ATOM 702 O O . GLU A 1 88 ? 17.297 -11.344 -9.805 1 97.44 88 GLU A O 1
ATOM 707 N N . LEU A 1 89 ? 18.828 -12.969 -9.773 1 97.12 89 LEU A N 1
ATOM 708 C CA . LEU A 1 89 ? 18.188 -13.703 -10.859 1 97.12 89 LEU A CA 1
ATOM 709 C C . LEU A 1 89 ? 16.828 -14.242 -10.422 1 97.12 89 LEU A C 1
ATOM 711 O O . LEU A 1 89 ? 15.844 -14.133 -11.156 1 97.12 89 LEU A O 1
ATOM 715 N N . ARG A 1 90 ? 16.75 -14.836 -9.227 1 96.56 90 ARG A N 1
ATOM 716 C CA . ARG A 1 90 ? 15.492 -15.383 -8.711 1 96.56 90 ARG A CA 1
ATOM 717 C C . ARG A 1 90 ? 14.438 -14.297 -8.555 1 96.56 90 ARG A C 1
ATOM 719 O O . ARG A 1 90 ? 13.273 -14.5 -8.898 1 96.56 90 ARG A O 1
ATOM 726 N N . ALA A 1 91 ? 14.859 -13.148 -8.023 1 96.88 91 ALA A N 1
ATOM 727 C CA . ALA A 1 91 ? 13.938 -12.023 -7.875 1 96.88 91 ALA A CA 1
ATOM 728 C C . ALA A 1 91 ? 13.438 -11.547 -9.234 1 96.88 91 ALA A C 1
ATOM 730 O O . ALA A 1 91 ? 12.25 -11.25 -9.398 1 96.88 91 ALA A O 1
ATOM 731 N N . ASP A 1 92 ? 14.352 -11.477 -10.148 1 97 92 ASP A N 1
ATOM 732 C CA . ASP A 1 92 ? 14.016 -11.055 -11.508 1 97 92 ASP A CA 1
ATOM 733 C C . ASP A 1 92 ? 12.953 -11.961 -12.125 1 97 92 ASP A C 1
ATOM 735 O O . ASP A 1 92 ? 11.945 -11.484 -12.641 1 97 92 ASP A O 1
ATOM 739 N N . VAL A 1 93 ? 13.133 -13.203 -12.055 1 96.44 93 VAL A N 1
ATOM 740 C CA . VAL A 1 93 ? 12.227 -14.195 -12.633 1 96.44 93 VAL A CA 1
ATOM 741 C C . VAL A 1 93 ? 10.891 -14.172 -11.891 1 96.44 93 VAL A C 1
ATOM 743 O O . VAL A 1 93 ? 9.828 -14.211 -12.508 1 96.44 93 VAL A O 1
ATOM 746 N N . ALA A 1 94 ? 10.953 -14.117 -10.594 1 95.12 94 ALA A N 1
ATOM 747 C CA . ALA A 1 94 ? 9.742 -14.094 -9.773 1 95.12 94 ALA A CA 1
ATOM 748 C C . ALA A 1 94 ? 8.867 -12.891 -10.117 1 95.12 94 ALA A C 1
ATOM 750 O O . ALA A 1 94 ? 7.656 -13.031 -10.297 1 95.12 94 ALA A O 1
ATOM 751 N N . ILE A 1 95 ? 9.484 -11.734 -10.219 1 96.81 95 ILE A N 1
ATOM 752 C CA . ILE A 1 95 ? 8.734 -10.516 -10.484 1 96.81 95 ILE A CA 1
ATOM 753 C C . ILE A 1 95 ? 8.203 -10.531 -11.922 1 96.81 95 ILE A C 1
ATOM 755 O O . ILE A 1 95 ? 7.074 -10.102 -12.18 1 96.81 95 ILE A O 1
ATOM 759 N N . ASP A 1 96 ? 9 -11.008 -12.82 1 96 96 ASP A N 1
ATOM 760 C CA . ASP A 1 96 ? 8.531 -11.133 -14.195 1 96 96 ASP A CA 1
ATOM 761 C C . ASP A 1 96 ? 7.285 -12.016 -14.273 1 96 96 ASP A C 1
ATOM 763 O O . ASP A 1 96 ? 6.305 -11.656 -14.922 1 96 96 ASP A O 1
ATOM 767 N N . TRP A 1 97 ? 7.375 -13.094 -13.68 1 93.62 97 TRP A N 1
ATOM 768 C CA . TRP A 1 97 ? 6.23 -14 -13.625 1 93.62 97 TRP A CA 1
ATOM 769 C C . TRP A 1 97 ? 5.023 -13.32 -12.992 1 93.62 97 TRP A C 1
ATOM 771 O O . TRP A 1 97 ? 3.906 -13.414 -13.508 1 93.62 97 TRP A O 1
ATOM 781 N N . PHE A 1 98 ? 5.25 -12.703 -11.922 1 94 98 PHE A N 1
ATOM 782 C CA . PHE A 1 98 ? 4.184 -12.008 -11.211 1 94 98 PHE A CA 1
ATOM 783 C C . PHE A 1 98 ? 3.52 -10.977 -12.109 1 94 98 PHE A C 1
ATOM 785 O O . PHE A 1 98 ? 2.289 -10.891 -12.164 1 94 98 PHE A O 1
ATOM 792 N N . LEU A 1 99 ? 4.301 -10.156 -12.742 1 95.75 99 LEU A N 1
ATOM 793 C CA . LEU A 1 99 ? 3.746 -9.125 -13.609 1 95.75 99 LEU A CA 1
ATOM 794 C C . LEU A 1 99 ? 2.963 -9.742 -14.758 1 95.75 99 LEU A C 1
ATOM 796 O O . LEU A 1 99 ? 1.941 -9.203 -15.18 1 95.75 99 LEU A O 1
ATOM 800 N N . ASP A 1 100 ? 3.404 -10.875 -15.281 1 94 100 ASP A N 1
ATOM 801 C CA . ASP A 1 100 ? 2.641 -11.617 -16.281 1 94 100 ASP A CA 1
ATOM 802 C C . ASP A 1 100 ? 1.294 -12.07 -15.727 1 94 100 ASP A C 1
ATOM 804 O O . ASP A 1 100 ? 0.27 -11.977 -16.406 1 94 100 ASP A O 1
ATOM 808 N N . MET A 1 101 ? 1.36 -12.578 -14.547 1 89.25 101 MET A N 1
ATOM 809 C CA . MET A 1 101 ? 0.146 -13.047 -13.883 1 89.25 101 MET A CA 1
ATOM 810 C C . MET A 1 101 ? -0.84 -11.898 -13.688 1 89.25 101 MET A C 1
ATOM 812 O O . MET A 1 101 ? -2.031 -12.047 -13.969 1 89.25 101 MET A O 1
ATOM 816 N N . VAL A 1 102 ? -0.421 -10.805 -13.219 1 90.69 102 VAL A N 1
ATOM 817 C CA . VAL A 1 102 ? -1.25 -9.625 -12.984 1 90.69 102 VAL A CA 1
ATOM 818 C C . VAL A 1 102 ? -1.862 -9.148 -14.297 1 90.69 102 VAL A C 1
ATOM 820 O O . VAL A 1 102 ? -3.037 -8.773 -14.344 1 90.69 102 VAL A O 1
ATOM 823 N N . THR A 1 103 ? -1.088 -9.148 -15.312 1 90.88 103 THR A N 1
ATOM 824 C CA . THR A 1 103 ? -1.56 -8.719 -16.625 1 90.88 103 THR A CA 1
ATOM 825 C C . THR A 1 103 ? -2.639 -9.664 -17.141 1 90.88 103 THR A C 1
ATOM 827 O O . THR A 1 103 ? -3.615 -9.219 -17.75 1 90.88 103 THR A O 1
ATOM 830 N N . SER A 1 104 ? -2.488 -10.906 -16.922 1 87.56 104 SER A N 1
ATOM 831 C CA . SER A 1 104 ? -3.43 -11.898 -17.422 1 87.56 104 SER A CA 1
ATOM 832 C C . SER A 1 104 ? -4.766 -11.812 -16.688 1 87.56 104 SER A C 1
ATOM 834 O O . SER A 1 104 ? -5.801 -12.227 -17.219 1 87.56 104 SER A O 1
ATOM 836 N N . GLN A 1 105 ? -4.766 -11.305 -15.516 1 87.12 105 GLN A N 1
ATOM 837 C CA . GLN A 1 105 ? -5.98 -11.164 -14.719 1 87.12 105 GLN A CA 1
ATOM 838 C C . GLN A 1 105 ? -6.141 -9.727 -14.219 1 87.12 105 GLN A C 1
ATOM 840 O O . GLN A 1 105 ? -6.469 -9.508 -13.055 1 87.12 105 GLN A O 1
ATOM 845 N N . GLU A 1 106 ? -5.906 -8.844 -15.047 1 88.06 106 GLU A N 1
ATOM 846 C CA . GLU A 1 106 ? -5.758 -7.434 -14.711 1 88.06 106 GLU A CA 1
ATOM 847 C C . GLU A 1 106 ? -7.004 -6.898 -14.008 1 88.06 106 GLU A C 1
ATOM 849 O O . GLU A 1 106 ? -6.918 -6.352 -12.906 1 88.06 106 GLU A O 1
ATOM 854 N N . LYS A 1 107 ? -8.148 -7.098 -14.594 1 83.75 107 LYS A N 1
ATOM 855 C CA . LYS A 1 107 ? -9.391 -6.551 -14.062 1 83.75 107 LYS A CA 1
ATOM 856 C C . LYS A 1 107 ? -9.688 -7.105 -12.672 1 83.75 107 LYS A C 1
ATOM 858 O O . LYS A 1 107 ? -10.055 -6.359 -11.766 1 83.75 107 LYS A O 1
ATOM 863 N N . MET A 1 108 ? -9.477 -8.336 -12.531 1 82.94 108 MET A N 1
ATOM 864 C CA . MET A 1 108 ? -9.734 -8.992 -11.25 1 82.94 108 MET A CA 1
ATOM 865 C C . MET A 1 108 ? -8.75 -8.516 -10.188 1 82.94 108 MET A C 1
ATOM 867 O O . MET A 1 108 ? -9.141 -8.258 -9.047 1 82.94 108 MET A O 1
ATOM 871 N N . TRP A 1 109 ? -7.535 -8.469 -10.57 1 87.12 109 TRP A N 1
ATOM 872 C CA . TRP A 1 109 ? -6.492 -8.031 -9.648 1 87.12 109 TRP A CA 1
ATOM 873 C C . TRP A 1 109 ? -6.711 -6.586 -9.219 1 87.12 109 TRP A C 1
ATOM 875 O O . TRP A 1 109 ? -6.562 -6.254 -8.039 1 87.12 109 TRP A O 1
ATOM 885 N N . LEU A 1 110 ? -7.129 -5.766 -10.078 1 83.88 110 LEU A N 1
ATOM 886 C CA . LEU A 1 110 ? -7.387 -4.363 -9.773 1 83.88 110 LEU A CA 1
ATOM 887 C C . LEU A 1 110 ? -8.594 -4.223 -8.852 1 83.88 110 LEU A C 1
ATOM 889 O O . LEU A 1 110 ? -8.602 -3.381 -7.953 1 83.88 110 LEU A O 1
ATOM 893 N N . ALA A 1 111 ? -9.562 -4.996 -9.086 1 78.38 111 ALA A N 1
ATOM 894 C CA . ALA A 1 111 ? -10.727 -4.996 -8.203 1 78.38 111 ALA A CA 1
ATOM 895 C C . ALA A 1 111 ? -10.352 -5.398 -6.785 1 78.38 111 ALA A C 1
ATOM 897 O O . ALA A 1 111 ? -10.922 -4.891 -5.816 1 78.38 111 ALA A O 1
ATOM 898 N N . ALA A 1 112 ? -9.383 -6.211 -6.703 1 77.88 112 ALA A N 1
ATOM 899 C CA . ALA A 1 112 ? -8.969 -6.738 -5.406 1 77.88 112 ALA A CA 1
ATOM 900 C C . ALA A 1 112 ? -8.18 -5.699 -4.617 1 77.88 112 ALA A C 1
ATOM 902 O O . ALA A 1 112 ? -8.258 -5.652 -3.387 1 77.88 112 ALA A O 1
ATOM 903 N N . ILE A 1 113 ? -7.445 -4.867 -5.215 1 77.5 113 ILE A N 1
ATOM 904 C CA . ILE A 1 113 ? -6.59 -3.926 -4.496 1 77.5 113 ILE A CA 1
ATOM 905 C C . ILE A 1 113 ? -7.336 -2.609 -4.285 1 77.5 113 ILE A C 1
ATOM 907 O O . ILE A 1 113 ? -6.875 -1.741 -3.541 1 77.5 113 ILE A O 1
ATOM 911 N N . ALA A 1 114 ? -8.422 -2.387 -4.906 1 71.5 114 ALA A N 1
ATOM 912 C CA . ALA A 1 114 ? -9.32 -1.246 -4.738 1 71.5 114 ALA A CA 1
ATOM 913 C C . ALA A 1 114 ? -10.781 -1.69 -4.738 1 71.5 114 ALA A C 1
ATOM 915 O O . ALA A 1 114 ? -11.531 -1.363 -5.656 1 71.5 114 ALA A O 1
ATOM 916 N N . PRO A 1 115 ? -11.094 -2.363 -3.686 1 61.34 115 PRO A N 1
ATOM 917 C CA . PRO A 1 115 ? -12.461 -2.881 -3.766 1 61.34 115 PRO A CA 1
ATOM 918 C C . PRO A 1 115 ? -13.508 -1.775 -3.746 1 61.34 115 PRO A C 1
ATOM 920 O O . PRO A 1 115 ? -13.398 -0.824 -2.969 1 61.34 115 PRO A O 1
ATOM 923 N N . GLU A 1 116 ? -14.273 -1.702 -4.738 1 59.91 116 GLU A N 1
ATOM 924 C CA . GLU A 1 116 ? -15.367 -0.742 -4.832 1 59.91 116 GLU A CA 1
ATOM 925 C C . GLU A 1 116 ? -16.719 -1.4 -4.527 1 59.91 116 GLU A C 1
ATOM 927 O O . GLU A 1 116 ? -16.938 -2.553 -4.898 1 59.91 116 GLU A O 1
ATOM 932 N N . GLY A 1 117 ? -17.5 -0.657 -3.875 1 56.16 117 GLY A N 1
ATOM 933 C CA . GLY A 1 117 ? -18.906 -1.026 -3.77 1 56.16 117 GLY A CA 1
ATOM 934 C C . GLY A 1 117 ? -19.172 -2.049 -2.682 1 56.16 117 GLY A C 1
ATOM 935 O O . GLY A 1 117 ? -20.328 -2.404 -2.424 1 56.16 117 GLY A O 1
ATOM 936 N N . ILE A 1 118 ? -18.234 -2.818 -2.279 1 57.41 118 ILE A N 1
ATOM 937 C CA . ILE A 1 118 ? -18.531 -3.789 -1.232 1 57.41 118 ILE A CA 1
ATOM 938 C C . ILE A 1 118 ? -18.359 -3.143 0.139 1 57.41 118 ILE A C 1
ATOM 940 O O . ILE A 1 118 ? -18.938 -3.6 1.128 1 57.41 118 ILE A O 1
ATOM 944 N N . GLY A 1 119 ? -17.969 -1.869 0.102 1 57.91 119 GLY A N 1
ATOM 945 C CA . GLY A 1 119 ? -17.641 -1.249 1.378 1 57.91 119 GLY A CA 1
ATOM 946 C C . GLY A 1 119 ? -16.469 -1.909 2.086 1 57.91 119 GLY A C 1
ATOM 947 O O . GLY A 1 119 ? -16.156 -3.072 1.825 1 57.91 119 GLY A O 1
ATOM 948 N N . ARG A 1 120 ? -15.641 -1.264 2.604 1 60.38 120 ARG A N 1
ATOM 949 C CA . ARG A 1 120 ? -14.555 -1.845 3.385 1 60.38 120 ARG A CA 1
ATOM 950 C C . ARG A 1 120 ? -14.953 -1.982 4.852 1 60.38 120 ARG A C 1
ATOM 952 O O . ARG A 1 120 ? -15.109 -0.982 5.555 1 60.38 120 ARG A O 1
ATOM 959 N N . ASP A 1 121 ? -15.422 -3.27 5.027 1 69.25 121 ASP A N 1
ATOM 960 C CA . ASP A 1 121 ? -15.648 -3.58 6.438 1 69.25 121 ASP A CA 1
ATOM 961 C C . ASP A 1 121 ? -14.562 -4.508 6.977 1 69.25 121 ASP A C 1
ATOM 963 O O . ASP A 1 121 ? -13.586 -4.793 6.281 1 69.25 121 ASP A O 1
ATOM 967 N N . LEU A 1 122 ? -14.68 -4.793 8.227 1 72 122 LEU A N 1
ATOM 968 C CA . LEU A 1 122 ? -13.656 -5.543 8.938 1 72 122 LEU A CA 1
ATOM 969 C C . LEU A 1 122 ? -13.492 -6.938 8.344 1 72 122 LEU A C 1
ATOM 971 O O . LEU A 1 122 ? -12.383 -7.48 8.312 1 72 122 LEU A O 1
ATOM 975 N N . GLU A 1 123 ? -14.57 -7.414 7.867 1 74.69 123 GLU A N 1
ATOM 976 C CA . GLU A 1 123 ? -14.508 -8.758 7.293 1 74.69 123 GLU A CA 1
ATOM 977 C C . GLU A 1 123 ? -13.727 -8.766 5.984 1 74.69 123 GLU A C 1
ATOM 979 O O . GLU A 1 123 ? -12.891 -9.641 5.758 1 74.69 123 GLU A O 1
ATOM 984 N N . VAL A 1 124 ? -13.984 -7.828 5.152 1 78 124 VAL A N 1
ATOM 985 C CA . VAL A 1 124 ? -13.266 -7.699 3.891 1 78 124 VAL A CA 1
ATOM 986 C C . VAL A 1 124 ? -11.773 -7.492 4.164 1 78 124 VAL A C 1
ATOM 988 O O . VAL A 1 124 ? -10.93 -8.117 3.523 1 78 124 VAL A O 1
ATOM 991 N N . GLU A 1 125 ? -11.492 -6.762 5.141 1 77.38 125 GLU A N 1
ATOM 992 C CA . GLU A 1 125 ? -10.102 -6.496 5.504 1 77.38 125 GLU A CA 1
ATOM 993 C C . GLU A 1 125 ? -9.391 -7.77 5.953 1 77.38 125 GLU A C 1
ATOM 995 O O . GLU A 1 125 ? -8.234 -7.996 5.605 1 77.38 125 GLU A O 1
ATOM 1000 N N . ARG A 1 126 ? -10.078 -8.539 6.648 1 82.44 126 ARG A N 1
ATOM 1001 C CA . ARG A 1 126 ? -9.516 -9.781 7.156 1 82.44 126 ARG A CA 1
ATOM 1002 C C . ARG A 1 126 ? -9.219 -10.758 6.02 1 82.44 126 ARG A C 1
ATOM 1004 O O . ARG A 1 126 ? -8.18 -11.422 6.02 1 82.44 126 ARG A O 1
ATOM 1011 N N . ILE A 1 127 ? -10.102 -10.789 5.129 1 82.75 127 ILE A N 1
ATOM 1012 C CA . ILE A 1 127 ? -9.938 -11.68 3.986 1 82.75 127 ILE A CA 1
ATOM 1013 C C . ILE A 1 127 ? -8.727 -11.25 3.162 1 82.75 127 ILE A C 1
ATOM 1015 O O . ILE A 1 127 ? -7.906 -12.078 2.773 1 82.75 127 ILE A O 1
ATOM 1019 N N . LEU A 1 128 ? -8.656 -10.016 2.918 1 84.12 128 LEU A N 1
ATOM 1020 C CA . LEU A 1 128 ? -7.543 -9.484 2.145 1 84.12 128 LEU A CA 1
ATOM 1021 C C . LEU A 1 128 ? -6.223 -9.688 2.883 1 84.12 128 LEU A C 1
ATOM 1023 O O . LEU A 1 128 ? -5.207 -10.023 2.268 1 84.12 128 LEU A O 1
ATOM 1027 N N . GLU A 1 129 ? -6.289 -9.57 4.133 1 85.5 129 GLU A N 1
ATOM 1028 C CA . GLU A 1 129 ? -5.105 -9.789 4.957 1 85.5 129 GLU A CA 1
ATOM 1029 C C . GLU A 1 129 ? -4.652 -11.25 4.891 1 85.5 129 GLU A C 1
ATOM 1031 O O . GLU A 1 129 ? -3.449 -11.523 4.871 1 85.5 129 GLU A O 1
ATOM 1036 N N . GLU A 1 130 ? -5.602 -12.039 4.945 1 88.5 130 GLU A N 1
ATOM 1037 C CA . GLU A 1 130 ? -5.262 -13.453 4.875 1 88.5 130 GLU A CA 1
ATOM 1038 C C . GLU A 1 130 ? -4.645 -13.812 3.523 1 88.5 130 GLU A C 1
ATOM 1040 O O . GLU A 1 130 ? -3.717 -14.617 3.453 1 88.5 130 GLU A O 1
ATOM 1045 N N . ALA A 1 131 ? -5.211 -13.266 2.482 1 90.62 131 ALA A N 1
ATOM 1046 C CA . ALA A 1 131 ? -4.629 -13.469 1.159 1 90.62 131 ALA A CA 1
ATOM 1047 C C . ALA A 1 131 ? -3.189 -12.961 1.109 1 90.62 131 ALA A C 1
ATOM 1049 O O . ALA A 1 131 ? -2.307 -13.625 0.562 1 90.62 131 ALA A O 1
ATOM 1050 N N . ASP A 1 132 ? -2.971 -11.82 1.695 1 93.19 132 ASP A N 1
ATOM 1051 C CA . ASP A 1 132 ? -1.629 -11.25 1.753 1 93.19 132 ASP A CA 1
ATOM 1052 C C . ASP A 1 132 ? -0.683 -12.141 2.547 1 93.19 132 ASP A C 1
ATOM 1054 O O . ASP A 1 132 ? 0.475 -12.328 2.164 1 93.19 132 ASP A O 1
ATOM 1058 N N . ARG A 1 133 ? -1.191 -12.68 3.643 1 93.94 133 ARG A N 1
ATOM 1059 C CA . ARG A 1 133 ? -0.381 -13.555 4.48 1 93.94 133 ARG A CA 1
ATOM 1060 C C . ARG A 1 133 ? 0.016 -14.82 3.729 1 93.94 133 ARG A C 1
ATOM 1062 O O . ARG A 1 133 ? 1.166 -15.266 3.803 1 93.94 133 ARG A O 1
ATOM 1069 N N . GLU A 1 134 ? -0.906 -15.352 3.043 1 93.56 134 GLU A N 1
ATOM 1070 C CA . GLU A 1 134 ? -0.641 -16.562 2.268 1 93.56 134 GLU A CA 1
ATOM 1071 C C . GLU A 1 134 ? 0.362 -16.297 1.15 1 93.56 134 GLU A C 1
ATOM 1073 O O . GLU A 1 134 ? 1.246 -17.109 0.891 1 93.56 134 GLU A O 1
ATOM 1078 N N . SER A 1 135 ? 0.177 -15.219 0.503 1 94.5 135 SER A N 1
ATOM 1079 C CA . SER A 1 135 ? 1.124 -14.852 -0.541 1 94.5 135 SER A CA 1
ATOM 1080 C C . SER A 1 135 ? 2.521 -14.633 0.031 1 94.5 135 SER A C 1
ATOM 1082 O O . SER A 1 135 ? 3.516 -15.039 -0.572 1 94.5 135 SER A O 1
ATOM 1084 N N . ALA A 1 136 ? 2.568 -13.992 1.162 1 96.5 136 ALA A N 1
ATOM 1085 C CA . ALA A 1 136 ? 3.848 -13.766 1.829 1 96.5 136 ALA A CA 1
ATOM 1086 C C . ALA A 1 136 ? 4.516 -15.086 2.201 1 96.5 136 ALA A C 1
ATOM 1088 O O . ALA A 1 136 ? 5.738 -15.211 2.123 1 96.5 136 ALA A O 1
ATOM 1089 N N . ASP A 1 137 ? 3.738 -16.078 2.561 1 95.19 137 ASP A N 1
ATOM 1090 C CA . ASP A 1 137 ? 4.27 -17.406 2.861 1 95.19 137 ASP A CA 1
ATOM 1091 C C . ASP A 1 137 ? 4.98 -18 1.649 1 95.19 137 ASP A C 1
ATOM 1093 O O . ASP A 1 137 ? 6.008 -18.672 1.794 1 95.19 137 ASP A O 1
ATOM 1097 N N . ARG A 1 138 ? 4.445 -17.766 0.524 1 93.69 138 ARG A N 1
ATOM 1098 C CA . ARG A 1 138 ? 5.051 -18.312 -0.689 1 93.69 138 ARG A CA 1
ATOM 1099 C C . ARG A 1 138 ? 6.402 -17.656 -0.962 1 93.69 138 ARG A C 1
ATOM 1101 O O . ARG A 1 138 ? 7.328 -18.312 -1.439 1 93.69 138 ARG A O 1
ATOM 1108 N N . VAL A 1 139 ? 6.438 -16.406 -0.703 1 94.06 139 VAL A N 1
ATOM 1109 C CA . VAL A 1 139 ? 7.707 -15.703 -0.868 1 94.06 139 VAL A CA 1
ATOM 1110 C C . VAL A 1 139 ? 8.734 -16.266 0.11 1 94.06 139 VAL A C 1
ATOM 1112 O O . VAL A 1 139 ? 9.883 -16.516 -0.265 1 94.06 139 VAL A O 1
ATOM 1115 N N . LEU A 1 140 ? 8.367 -16.453 1.354 1 95.12 140 LEU A N 1
ATOM 1116 C CA . LEU A 1 140 ? 9.266 -17.031 2.342 1 95.12 140 LEU A CA 1
ATOM 1117 C C . LEU A 1 140 ? 9.727 -18.422 1.903 1 95.12 140 LEU A C 1
ATOM 1119 O O . LEU A 1 140 ? 10.922 -18.734 1.957 1 95.12 140 LEU A O 1
ATOM 1123 N N . GLU A 1 141 ? 8.797 -19.203 1.445 1 93.5 141 GLU A N 1
ATOM 1124 C CA . GLU A 1 141 ? 9.109 -20.562 0.993 1 93.5 141 GLU A CA 1
ATOM 1125 C C . GLU A 1 141 ? 10.148 -20.531 -0.125 1 93.5 141 GLU A C 1
ATOM 1127 O O . GLU A 1 141 ? 11.039 -21.391 -0.174 1 93.5 141 GLU A O 1
ATOM 1132 N N . ALA A 1 142 ? 10.008 -19.609 -0.963 1 91.94 142 ALA A N 1
ATOM 1133 C CA . ALA A 1 142 ? 10.906 -19.484 -2.107 1 91.94 142 ALA A CA 1
ATOM 1134 C C . ALA A 1 142 ? 12.344 -19.266 -1.651 1 91.94 142 ALA A C 1
ATOM 1136 O O . ALA A 1 142 ? 13.289 -19.562 -2.391 1 91.94 142 ALA A O 1
ATOM 1137 N N . VAL A 1 143 ? 12.539 -18.781 -0.432 1 92.38 143 VAL A N 1
ATOM 1138 C CA . VAL A 1 143 ? 13.906 -18.531 0.031 1 92.38 143 VAL A CA 1
ATOM 1139 C C . VAL A 1 143 ? 14.25 -19.5 1.16 1 92.38 143 VAL A C 1
ATOM 1141 O O . VAL A 1 143 ? 15.188 -19.266 1.919 1 92.38 143 VAL A O 1
ATOM 1144 N N . GLY A 1 144 ? 13.477 -20.5 1.294 1 90.94 144 GLY A N 1
ATOM 1145 C CA . GLY A 1 144 ? 13.773 -21.578 2.223 1 90.94 144 GLY A CA 1
ATOM 1146 C C . GLY A 1 144 ? 13.359 -21.266 3.648 1 90.94 144 GLY A C 1
ATOM 1147 O O . GLY A 1 144 ? 13.93 -21.812 4.598 1 90.94 144 GLY A O 1
ATOM 1148 N N . LEU A 1 145 ? 12.43 -20.344 3.82 1 94 145 LEU A N 1
ATOM 1149 C CA . LEU A 1 145 ? 11.945 -19.953 5.141 1 94 145 LEU A CA 1
ATOM 1150 C C . LEU A 1 145 ? 10.453 -20.25 5.273 1 94 145 LEU A C 1
ATOM 1152 O O . LEU A 1 145 ? 9.812 -20.688 4.316 1 94 145 LEU A O 1
ATOM 1156 N N . SER A 1 146 ? 9.969 -20.172 6.48 1 92.56 146 SER A N 1
ATOM 1157 C CA . SER A 1 146 ? 8.539 -20.297 6.773 1 92.56 146 SER A CA 1
ATOM 1158 C C . SER A 1 146 ? 8.148 -19.422 7.961 1 92.56 146 SER A C 1
ATOM 1160 O O . SER A 1 146 ? 9.008 -18.875 8.656 1 92.56 146 SER A O 1
ATOM 1162 N N . ARG A 1 147 ? 6.863 -19.25 8.141 1 91.31 147 ARG A N 1
ATOM 1163 C CA . ARG A 1 147 ? 6.371 -18.484 9.281 1 91.31 147 ARG A CA 1
ATOM 1164 C C . ARG A 1 147 ? 6.75 -19.172 10.594 1 91.31 147 ARG A C 1
ATOM 1166 O O . ARG A 1 147 ? 6.734 -18.531 11.648 1 91.31 147 ARG A O 1
ATOM 1173 N N . GLU A 1 148 ? 7.016 -20.422 10.484 1 91.38 148 GLU A N 1
ATOM 1174 C CA . GLU A 1 148 ? 7.363 -21.188 11.672 1 91.38 148 GLU A CA 1
ATOM 1175 C C . GLU A 1 148 ? 8.844 -21.031 12.008 1 91.38 148 GLU A C 1
ATOM 1177 O O . GLU A 1 148 ? 9.273 -21.406 13.102 1 91.38 148 GLU A O 1
ATOM 1182 N N . SER A 1 149 ? 9.633 -20.531 11.086 1 90.88 149 SER A N 1
ATOM 1183 C CA . SER A 1 149 ? 11.039 -20.266 11.352 1 90.88 149 SER A CA 1
ATOM 1184 C C . SER A 1 149 ? 11.203 -19.203 12.438 1 90.88 149 SER A C 1
ATOM 1186 O O . SER A 1 149 ? 10.242 -18.516 12.797 1 90.88 149 SER A O 1
ATOM 1188 N N . GLU A 1 150 ? 12.414 -19.234 12.992 1 91.44 150 GLU A N 1
ATOM 1189 C CA . GLU A 1 150 ? 12.727 -18.125 13.891 1 91.44 150 GLU A CA 1
ATOM 1190 C C . GLU A 1 150 ? 12.49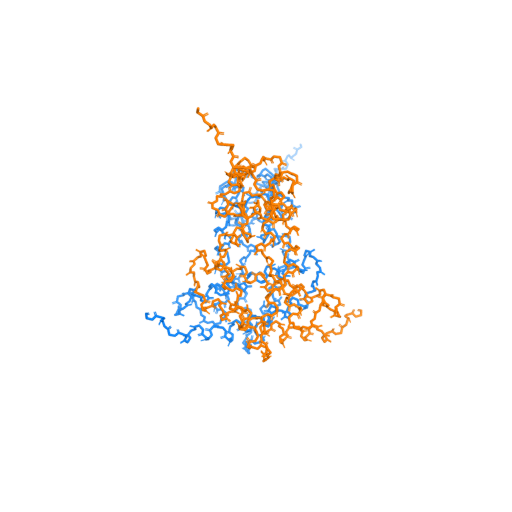2 -16.781 13.219 1 91.44 150 GLU A C 1
ATOM 1192 O O . GLU A 1 150 ? 12.945 -16.547 12.094 1 91.44 150 GLU A O 1
ATOM 1197 N N . HIS A 1 151 ? 11.664 -15.969 13.781 1 94.75 151 HIS A N 1
ATOM 1198 C CA . HIS A 1 151 ? 11.289 -14.648 13.273 1 94.75 151 HIS A CA 1
ATOM 1199 C C . HIS A 1 151 ? 10.352 -14.766 12.078 1 94.75 151 HIS A C 1
ATOM 1201 O O . HIS A 1 151 ? 10.172 -13.812 11.328 1 94.75 151 HIS A O 1
ATOM 1207 N N . GLY A 1 152 ? 9.883 -15.945 11.883 1 96.38 152 GLY A N 1
ATOM 1208 C CA . GLY A 1 152 ? 9.07 -16.203 10.703 1 96.38 152 GLY A CA 1
ATOM 1209 C C . GLY A 1 152 ? 7.871 -15.273 10.602 1 96.38 152 GLY A C 1
ATOM 1210 O O . GLY A 1 152 ? 7.508 -14.836 9.508 1 96.38 152 GLY A O 1
ATOM 1211 N N . GLN A 1 153 ? 7.234 -14.984 11.719 1 96.19 153 GLN A N 1
ATOM 1212 C CA . GLN A 1 153 ? 6.078 -14.094 11.742 1 96.19 153 GLN A CA 1
ATOM 1213 C C . GLN A 1 153 ? 6.469 -12.672 11.336 1 96.19 153 GLN A C 1
ATOM 1215 O O . GLN A 1 153 ? 5.746 -12.016 10.578 1 96.19 153 GLN A O 1
ATOM 1220 N N . GLU A 1 154 ? 7.621 -12.242 11.789 1 97.69 154 GLU A N 1
ATOM 1221 C CA . GLU A 1 154 ? 8.117 -10.922 11.43 1 97.69 154 GLU A CA 1
ATOM 1222 C C . GLU A 1 154 ? 8.5 -10.852 9.953 1 97.69 154 GLU A C 1
ATOM 1224 O O . GLU A 1 154 ? 8.203 -9.867 9.281 1 97.69 154 GLU A O 1
ATOM 1229 N N . LEU A 1 155 ? 9.125 -11.945 9.531 1 98.25 155 LEU A N 1
ATOM 1230 C CA . LEU A 1 155 ? 9.539 -11.977 8.125 1 98.25 155 LEU A CA 1
ATOM 1231 C C . LEU A 1 155 ? 8.32 -11.984 7.207 1 98.25 155 LEU A C 1
ATOM 1233 O O . LEU A 1 155 ? 8.32 -11.32 6.168 1 98.25 155 LEU A O 1
ATOM 1237 N N . ASN A 1 156 ? 7.297 -12.703 7.578 1 98.19 156 ASN A N 1
ATOM 1238 C CA . ASN A 1 156 ? 6.043 -12.672 6.836 1 98.19 156 ASN A CA 1
ATOM 1239 C C . ASN A 1 156 ? 5.457 -11.266 6.785 1 98.19 156 ASN A C 1
ATOM 1241 O O . ASN A 1 156 ? 5.02 -10.805 5.727 1 98.19 156 ASN A O 1
ATOM 1245 N N . ALA A 1 157 ? 5.484 -10.57 7.871 1 98.12 157 ALA A N 1
ATOM 1246 C CA . ALA A 1 157 ? 4.957 -9.211 7.949 1 98.12 157 ALA A CA 1
ATOM 1247 C C . ALA A 1 157 ? 5.75 -8.258 7.059 1 98.12 157 ALA A C 1
ATOM 1249 O O . ALA A 1 157 ? 5.18 -7.352 6.449 1 98.12 157 ALA A O 1
ATOM 1250 N N . LEU A 1 158 ? 7.035 -8.438 6.98 1 98.62 158 LEU A N 1
ATOM 1251 C CA . LEU A 1 158 ? 7.875 -7.633 6.098 1 98.62 158 LEU A CA 1
ATOM 1252 C C . LEU A 1 158 ? 7.496 -7.852 4.637 1 98.62 158 LEU A C 1
ATOM 1254 O O . LEU A 1 158 ? 7.438 -6.898 3.857 1 98.62 158 LEU A O 1
ATOM 1258 N N . VAL A 1 159 ? 7.242 -9.102 4.293 1 98.25 159 VAL A N 1
ATOM 1259 C CA . VAL A 1 159 ? 6.824 -9.406 2.928 1 98.25 159 VAL A CA 1
ATOM 1260 C C . VAL A 1 159 ? 5.469 -8.766 2.641 1 98.25 159 VAL A C 1
ATOM 1262 O O . VAL A 1 159 ? 5.227 -8.281 1.533 1 98.25 159 VAL A O 1
ATOM 1265 N N . ARG A 1 160 ? 4.586 -8.742 3.629 1 97.69 160 ARG A N 1
ATOM 1266 C CA . ARG A 1 160 ? 3.293 -8.094 3.447 1 97.69 160 ARG A CA 1
ATOM 1267 C C . ARG A 1 160 ? 3.457 -6.594 3.244 1 97.69 160 ARG A C 1
ATOM 1269 O O . ARG A 1 160 ? 2.73 -5.984 2.457 1 97.69 160 ARG A O 1
ATOM 1276 N N . ALA A 1 161 ? 4.402 -6.004 3.938 1 98 161 ALA A N 1
ATOM 1277 C CA . ALA A 1 161 ? 4.711 -4.598 3.697 1 98 161 ALA A CA 1
ATOM 1278 C C . ALA A 1 161 ? 5.199 -4.379 2.268 1 98 161 ALA A C 1
ATOM 1280 O O . ALA A 1 161 ? 4.785 -3.426 1.602 1 98 161 ALA A O 1
ATOM 1281 N N . PHE A 1 162 ? 6.055 -5.254 1.775 1 98.44 162 PHE A N 1
ATOM 1282 C CA . PHE A 1 162 ? 6.484 -5.242 0.381 1 98.44 162 PHE A CA 1
ATOM 1283 C C . PHE A 1 162 ? 5.285 -5.371 -0.554 1 98.44 162 PHE A C 1
ATOM 1285 O O . PHE A 1 162 ? 5.238 -4.723 -1.6 1 98.44 162 PHE A O 1
ATOM 1292 N N . GLY A 1 163 ? 4.367 -6.195 -0.162 1 97 163 GLY A N 1
ATOM 1293 C CA . GLY A 1 163 ? 3.137 -6.328 -0.925 1 97 163 GLY A CA 1
ATOM 1294 C C . GLY A 1 163 ? 2.4 -5.012 -1.099 1 97 163 GLY A C 1
ATOM 1295 O O . GLY A 1 163 ? 1.74 -4.793 -2.117 1 97 163 GLY A O 1
ATOM 1296 N N . GLY A 1 164 ? 2.475 -4.145 -0.086 1 95.88 164 GLY A N 1
ATOM 1297 C CA . GLY A 1 164 ? 1.915 -2.811 -0.237 1 95.88 164 GLY A CA 1
ATOM 1298 C C . GLY A 1 164 ? 2.533 -2.029 -1.381 1 95.88 164 GLY A C 1
ATOM 1299 O O . GLY A 1 164 ? 1.827 -1.352 -2.131 1 95.88 164 GLY A O 1
ATOM 1300 N N . MET A 1 165 ? 3.826 -2.104 -1.507 1 98 165 MET A N 1
ATOM 1301 C CA . MET A 1 165 ? 4.52 -1.486 -2.635 1 98 165 MET A CA 1
ATOM 1302 C C . MET A 1 165 ? 4.066 -2.105 -3.953 1 98 165 MET A C 1
ATOM 1304 O O . MET A 1 165 ? 3.863 -1.396 -4.941 1 98 165 MET A O 1
ATOM 1308 N N . VAL A 1 166 ? 3.934 -3.412 -3.967 1 97.12 166 VAL A N 1
ATOM 1309 C CA . VAL A 1 166 ? 3.52 -4.141 -5.164 1 97.12 166 VAL A CA 1
ATOM 1310 C C . VAL A 1 166 ? 2.16 -3.629 -5.633 1 97.12 166 VAL A C 1
ATOM 1312 O O . VAL A 1 166 ? 1.978 -3.326 -6.816 1 97.12 166 VAL A O 1
ATOM 1315 N N . LYS A 1 167 ? 1.23 -3.531 -4.758 1 94.38 167 LYS A N 1
ATOM 1316 C CA . LYS A 1 167 ? -0.108 -3.057 -5.094 1 94.38 167 LYS A CA 1
ATOM 1317 C C . LYS A 1 167 ? -0.071 -1.612 -5.586 1 94.38 167 LYS A C 1
ATOM 1319 O O . LYS A 1 167 ? -0.712 -1.275 -6.586 1 94.38 167 LYS A O 1
ATOM 1324 N N . ALA A 1 168 ? 0.686 -0.767 -4.914 1 95.06 168 ALA A N 1
ATOM 1325 C CA . ALA A 1 168 ? 0.792 0.631 -5.324 1 95.06 168 ALA A CA 1
ATOM 1326 C C . ALA A 1 168 ? 1.456 0.752 -6.691 1 95.06 168 ALA A C 1
ATOM 1328 O O . ALA A 1 168 ? 1.013 1.533 -7.535 1 95.06 168 ALA A O 1
ATOM 1329 N N . ALA A 1 169 ? 2.508 0.01 -6.922 1 97.5 169 ALA A N 1
ATOM 1330 C CA . ALA A 1 169 ? 3.176 0.009 -8.219 1 97.5 169 ALA A CA 1
ATOM 1331 C C . ALA A 1 169 ? 2.236 -0.475 -9.32 1 97.5 169 ALA A C 1
ATOM 1333 O O . ALA A 1 169 ? 2.25 0.053 -10.43 1 97.5 169 ALA A O 1
ATOM 1334 N N . GLY A 1 170 ? 1.5 -1.504 -8.984 1 95 170 GLY A N 1
ATOM 1335 C CA . GLY A 1 170 ? 0.506 -1.984 -9.93 1 95 170 GLY A CA 1
ATOM 1336 C C . GLY A 1 170 ? -0.5 -0.922 -10.336 1 95 170 GLY A C 1
ATOM 1337 O O . GLY A 1 170 ? -0.873 -0.823 -11.508 1 95 170 GLY A O 1
ATOM 1338 N N . ARG A 1 171 ? -0.962 -0.154 -9.414 1 93.25 171 ARG A N 1
ATOM 1339 C CA . ARG A 1 171 ? -1.893 0.931 -9.711 1 93.25 171 ARG A CA 1
ATOM 1340 C C . ARG A 1 171 ? -1.242 1.979 -10.609 1 93.25 171 ARG A C 1
ATOM 1342 O O . ARG A 1 171 ? -1.865 2.469 -11.555 1 93.25 171 ARG A O 1
ATOM 1349 N N . GLU A 1 172 ? -0.005 2.338 -10.281 1 95.69 172 GLU A N 1
ATOM 1350 C CA . GLU A 1 172 ? 0.714 3.303 -11.102 1 95.69 172 GLU A CA 1
ATOM 1351 C C . GLU A 1 172 ? 0.884 2.791 -12.531 1 95.69 172 GLU A C 1
ATOM 1353 O O . GLU A 1 172 ? 0.875 3.574 -13.484 1 95.69 172 GLU A O 1
ATOM 1358 N N . TRP A 1 173 ? 0.979 1.53 -12.633 1 96.81 173 TRP A N 1
ATOM 1359 C CA . TRP A 1 173 ? 1.211 0.87 -13.914 1 96.81 173 TRP A CA 1
ATOM 1360 C C . TRP A 1 173 ? -0.094 0.706 -14.688 1 96.81 173 TRP A C 1
ATOM 1362 O O . TRP A 1 173 ? -0.263 1.285 -15.766 1 96.81 173 TRP A O 1
ATOM 1372 N N . LEU A 1 174 ? -1.041 0.136 -14.125 1 93.06 174 LEU A N 1
ATOM 1373 C CA . LEU A 1 174 ? -2.197 -0.375 -14.852 1 93.06 174 LEU A CA 1
ATOM 1374 C C . LEU A 1 174 ? -3.342 0.633 -14.828 1 93.06 174 LEU A C 1
ATOM 1376 O O . LEU A 1 174 ? -4.195 0.629 -15.719 1 93.06 174 LEU A O 1
ATOM 1380 N N . VAL A 1 175 ? -3.369 1.475 -13.898 1 88.88 175 VAL A N 1
ATOM 1381 C CA . VAL A 1 175 ? -4.477 2.42 -13.781 1 88.88 175 VAL A CA 1
ATOM 1382 C C . VAL A 1 175 ? -4.023 3.805 -14.242 1 88.88 175 VAL A C 1
ATOM 1384 O O . VAL A 1 175 ? -4.66 4.414 -15.102 1 88.88 175 VAL A O 1
ATOM 1387 N N . ARG A 1 176 ? -2.869 4.238 -13.805 1 91.44 176 ARG A N 1
ATOM 1388 C CA . ARG A 1 176 ? -2.469 5.625 -14.031 1 91.44 176 ARG A CA 1
ATOM 1389 C C . ARG A 1 176 ? -1.571 5.742 -15.258 1 91.44 176 ARG A C 1
ATOM 1391 O O . ARG A 1 176 ? -1.437 6.828 -15.828 1 91.44 176 ARG A O 1
ATOM 1398 N N . GLY A 1 177 ? -0.916 4.695 -15.555 1 94.69 177 GLY A N 1
ATOM 1399 C CA . GLY A 1 177 ? -0.001 4.73 -16.688 1 94.69 177 GLY A CA 1
ATOM 1400 C C . GLY A 1 177 ? 1.232 5.574 -16.422 1 94.69 177 GLY A C 1
ATOM 1401 O O . GLY A 1 177 ? 1.918 5.984 -17.359 1 94.69 177 GLY A O 1
ATOM 1402 N N . SER A 1 178 ? 1.47 5.871 -15.195 1 96.19 178 SER A N 1
ATOM 1403 C CA . SER A 1 178 ? 2.611 6.707 -14.836 1 96.19 178 SER A CA 1
ATOM 1404 C C . SER A 1 178 ? 3.912 5.91 -14.875 1 96.19 178 SER A C 1
ATOM 1406 O O . SER A 1 178 ? 5 6.488 -14.883 1 96.19 178 SER A O 1
ATOM 1408 N N .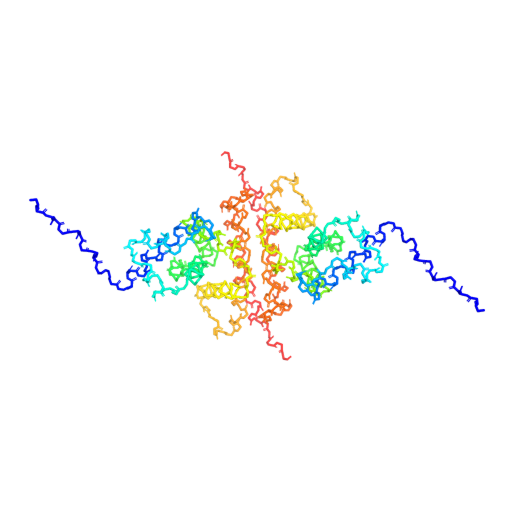 LEU A 1 179 ? 3.832 4.605 -14.789 1 97.81 179 LEU A N 1
ATOM 1409 C CA . LEU A 1 179 ? 4.965 3.693 -14.914 1 97.81 179 LEU A CA 1
ATOM 1410 C C . LEU A 1 179 ? 4.691 2.635 -15.977 1 97.81 179 LEU A C 1
ATOM 1412 O O . LEU A 1 179 ? 3.551 2.193 -16.141 1 97.81 179 LEU A O 1
ATOM 1416 N N . ASP A 1 180 ? 5.723 2.303 -16.688 1 97.25 180 ASP A N 1
ATOM 1417 C CA . ASP A 1 180 ? 5.578 1.167 -17.594 1 97.25 180 ASP A CA 1
ATOM 1418 C C . ASP A 1 180 ? 6.027 -0.129 -16.922 1 97.25 180 ASP A C 1
ATOM 1420 O O . ASP A 1 180 ? 6.512 -0.114 -15.797 1 97.25 180 ASP A O 1
ATOM 1424 N N . ARG A 1 181 ? 5.801 -1.24 -17.609 1 97.31 181 ARG A N 1
ATOM 1425 C CA . ARG A 1 181 ? 6.078 -2.559 -17.047 1 97.31 181 ARG A CA 1
ATOM 1426 C C . ARG A 1 181 ? 7.543 -2.682 -16.641 1 97.31 181 ARG A C 1
ATOM 1428 O O . ARG A 1 181 ? 7.852 -3.258 -15.602 1 97.31 181 ARG A O 1
ATOM 1435 N N . GLY A 1 182 ? 8.438 -2.234 -17.531 1 97.94 182 GLY A N 1
ATOM 1436 C CA . GLY A 1 182 ? 9.859 -2.324 -17.25 1 97.94 182 GLY A CA 1
ATOM 1437 C C . GLY A 1 182 ? 10.266 -1.562 -15.992 1 97.94 182 GLY A C 1
ATOM 1438 O O . GLY A 1 182 ? 11.086 -2.035 -15.211 1 97.94 182 GLY A O 1
ATOM 1439 N N . GLN A 1 183 ? 9.727 -0.372 -15.781 1 98.44 183 GLN A N 1
ATOM 1440 C CA . GLN A 1 183 ? 10.016 0.45 -14.609 1 98.44 183 GLN A CA 1
ATOM 1441 C C . GLN A 1 183 ? 9.492 -0.208 -13.336 1 98.44 183 GLN A C 1
ATOM 1443 O O . GLN A 1 183 ? 10.172 -0.22 -12.312 1 98.44 183 GLN A O 1
ATOM 1448 N N . VAL A 1 184 ? 8.273 -0.764 -13.406 1 98.62 184 VAL A N 1
ATOM 1449 C CA . VAL A 1 184 ? 7.703 -1.498 -12.281 1 98.62 184 VAL A CA 1
ATOM 1450 C C . VAL A 1 184 ? 8.578 -2.709 -11.961 1 98.62 184 VAL A C 1
ATOM 1452 O O . VAL A 1 184 ? 8.859 -2.984 -10.797 1 98.62 184 VAL A O 1
ATOM 1455 N N . HIS A 1 185 ? 8.953 -3.383 -13.039 1 98.56 185 HIS A N 1
ATOM 1456 C CA . HIS A 1 185 ? 9.82 -4.543 -12.867 1 98.56 185 HIS A CA 1
ATOM 1457 C C . HIS A 1 185 ? 11.102 -4.168 -12.141 1 98.56 185 HIS A C 1
ATOM 1459 O O . HIS A 1 185 ? 11.516 -4.852 -11.195 1 98.56 185 HIS A O 1
ATOM 1465 N N . THR A 1 186 ? 11.75 -3.117 -12.547 1 98.62 186 THR A N 1
ATOM 1466 C CA . THR A 1 186 ? 12.992 -2.652 -11.945 1 98.62 186 THR A CA 1
ATOM 1467 C C . THR A 1 186 ? 12.781 -2.32 -10.469 1 98.62 186 THR A C 1
ATOM 1469 O O . THR A 1 186 ? 13.555 -2.764 -9.609 1 98.62 186 THR A O 1
ATOM 1472 N N . LEU A 1 187 ? 11.758 -1.578 -10.133 1 98.81 187 LEU A N 1
ATOM 1473 C CA . LEU A 1 187 ? 11.445 -1.191 -8.766 1 98.81 187 LEU A CA 1
ATOM 1474 C C . LEU A 1 187 ? 11.266 -2.42 -7.883 1 98.81 187 LEU A C 1
ATOM 1476 O O . LEU A 1 187 ? 11.914 -2.547 -6.844 1 98.81 187 LEU A O 1
ATOM 1480 N N . LEU A 1 188 ? 10.414 -3.33 -8.305 1 98.81 188 LEU A N 1
ATOM 1481 C CA . LEU A 1 188 ? 10 -4.445 -7.461 1 98.81 188 LEU A CA 1
ATOM 1482 C C . LEU A 1 188 ? 11.125 -5.469 -7.328 1 98.81 188 LEU A C 1
ATOM 1484 O O . LEU A 1 188 ? 11.32 -6.043 -6.254 1 98.81 188 LEU A O 1
ATOM 1488 N N . SER A 1 189 ? 11.852 -5.738 -8.438 1 98.56 189 SER A N 1
ATOM 1489 C CA . SER A 1 189 ? 12.945 -6.703 -8.359 1 98.56 189 SER A CA 1
ATOM 1490 C C . SER A 1 189 ? 14.047 -6.219 -7.426 1 98.56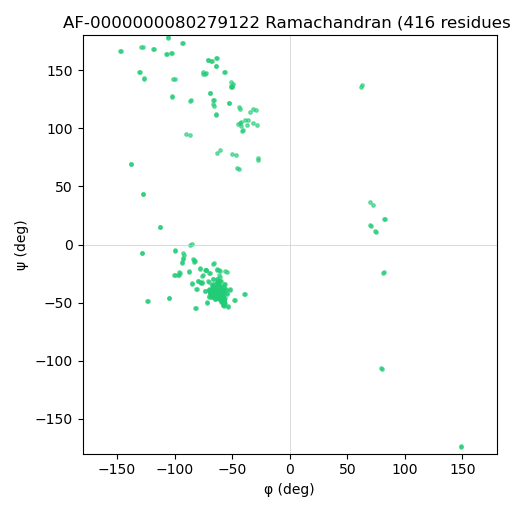 189 SER A C 1
ATOM 1492 O O . SER A 1 189 ? 14.508 -6.965 -6.562 1 98.56 189 SER A O 1
ATOM 1494 N N . LYS A 1 190 ? 14.445 -4.965 -7.551 1 98.75 190 LYS A N 1
ATOM 1495 C CA . LYS A 1 190 ? 15.5 -4.426 -6.691 1 98.75 190 LYS A CA 1
ATOM 1496 C C . LYS A 1 190 ? 15.039 -4.352 -5.238 1 98.75 190 LYS A C 1
ATOM 1498 O O . LYS A 1 190 ? 15.82 -4.609 -4.32 1 98.75 190 LYS A O 1
ATOM 1503 N N . SER A 1 191 ? 13.812 -3.969 -5.016 1 98.81 191 SER A N 1
ATOM 1504 C CA . SER A 1 191 ? 13.266 -3.902 -3.664 1 98.81 191 SER A CA 1
ATOM 1505 C C . SER A 1 191 ? 13.195 -5.285 -3.025 1 98.81 191 SER A C 1
ATOM 1507 O O . S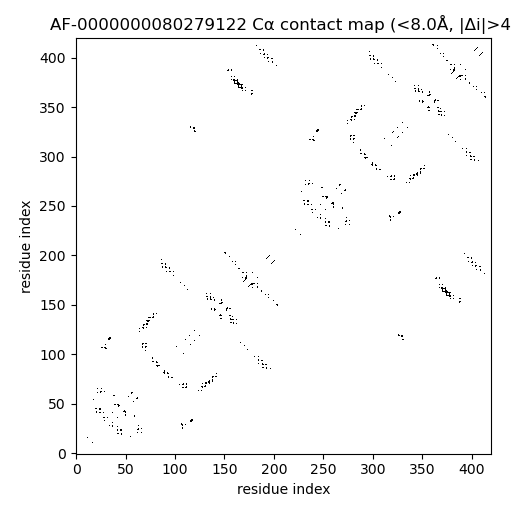ER A 1 191 ? 13.453 -5.438 -1.83 1 98.81 191 SER A O 1
ATOM 1509 N N . LEU A 1 192 ? 12.758 -6.273 -3.824 1 98.5 192 LEU A N 1
ATOM 1510 C CA . LEU A 1 192 ? 12.688 -7.641 -3.32 1 98.5 192 LEU A CA 1
ATOM 1511 C C . LEU A 1 192 ? 14.07 -8.148 -2.936 1 98.5 192 LEU A C 1
ATOM 1513 O O . LEU A 1 192 ? 14.234 -8.805 -1.904 1 98.5 192 LEU A O 1
ATOM 1517 N N . VAL A 1 193 ? 15.094 -7.883 -3.74 1 98.69 193 VAL A N 1
ATOM 1518 C CA . VAL A 1 193 ? 16.469 -8.273 -3.443 1 98.69 193 VAL A CA 1
ATOM 1519 C C . VAL A 1 193 ? 16.922 -7.617 -2.143 1 98.69 193 VAL A C 1
ATOM 1521 O O . VAL A 1 193 ? 17.547 -8.266 -1.3 1 98.69 193 VAL A O 1
ATOM 1524 N N . THR A 1 194 ? 16.641 -6.359 -1.967 1 98.75 194 THR A N 1
ATOM 1525 C CA . THR A 1 194 ? 16.984 -5.648 -0.739 1 98.75 194 THR A CA 1
ATOM 1526 C C . THR A 1 194 ? 16.266 -6.262 0.459 1 98.75 194 THR A C 1
ATOM 1528 O O . THR A 1 194 ? 16.859 -6.457 1.517 1 98.75 194 THR A O 1
ATOM 1531 N N . LEU A 1 195 ? 14.977 -6.562 0.335 1 98.69 195 LEU A N 1
ATOM 1532 C CA . LEU A 1 195 ? 14.172 -7.156 1.404 1 98.69 195 LEU A CA 1
ATOM 1533 C C . LEU A 1 195 ? 14.781 -8.477 1.87 1 98.69 195 LEU A C 1
ATOM 1535 O O . LEU A 1 195 ? 15.07 -8.648 3.057 1 98.69 195 LEU A O 1
ATOM 1539 N N . VAL A 1 196 ? 15.055 -9.359 0.941 1 97.88 196 VAL A N 1
ATOM 1540 C CA . VAL A 1 196 ? 15.492 -10.711 1.257 1 97.88 196 VAL A CA 1
ATOM 1541 C C . VAL A 1 196 ? 16.984 -10.711 1.591 1 97.88 196 VAL A C 1
ATOM 1543 O O . VAL A 1 196 ? 17.422 -11.406 2.51 1 97.88 196 VAL A O 1
ATOM 1546 N N . GLY A 1 197 ? 17.719 -9.922 0.882 1 97.94 197 GLY A N 1
ATOM 1547 C CA . GLY A 1 197 ? 19.172 -9.984 0.971 1 97.94 197 GLY A CA 1
ATOM 1548 C C . GLY A 1 197 ? 19.734 -9.117 2.078 1 97.94 197 GLY A C 1
ATOM 1549 O O . GLY A 1 197 ? 20.859 -9.328 2.525 1 97.94 197 GLY A O 1
ATOM 1550 N N . GLU A 1 198 ? 19 -8.102 2.492 1 98 198 GLU A N 1
ATOM 1551 C CA . GLU A 1 198 ? 19.531 -7.172 3.486 1 98 198 GLU A CA 1
ATOM 1552 C C . GLU A 1 198 ? 18.625 -7.09 4.707 1 98 198 GLU A C 1
ATOM 1554 O O . GLU A 1 198 ? 19.078 -7.273 5.84 1 98 198 GLU A O 1
ATOM 1559 N N . VAL A 1 199 ? 17.375 -6.918 4.543 1 98.5 199 VAL A N 1
ATOM 1560 C CA . VAL A 1 199 ? 16.453 -6.672 5.648 1 98.5 199 VAL A CA 1
ATOM 1561 C C . VAL A 1 199 ? 16.266 -7.953 6.457 1 98.5 199 VAL A C 1
ATOM 1563 O O . VAL A 1 199 ? 16.406 -7.945 7.684 1 98.5 199 VAL A O 1
ATOM 1566 N N . PHE A 1 200 ? 15.961 -9.047 5.719 1 97.75 200 PHE A N 1
ATOM 1567 C CA . PHE A 1 200 ? 15.742 -10.32 6.398 1 97.75 200 PHE A CA 1
ATOM 1568 C C . PHE A 1 200 ? 16.922 -10.664 7.297 1 97.75 200 PHE A C 1
ATOM 1570 O O . PHE A 1 200 ? 16.75 -10.883 8.492 1 97.75 200 PHE A O 1
ATOM 1577 N N . PRO A 1 201 ? 18.141 -10.656 6.746 1 96.94 201 PRO A N 1
ATOM 1578 C CA . PRO A 1 201 ? 19.281 -11.031 7.586 1 96.94 201 PRO A CA 1
ATOM 1579 C C . PRO A 1 201 ? 19.453 -10.109 8.789 1 96.94 201 PRO A C 1
ATOM 1581 O O . PRO A 1 201 ? 19.844 -10.562 9.875 1 96.94 201 PRO A O 1
ATOM 1584 N N . GLU A 1 202 ? 19.203 -8.867 8.625 1 96.62 202 GLU A N 1
ATOM 1585 C CA . GLU A 1 202 ? 19.344 -7.926 9.727 1 96.62 202 GLU A CA 1
ATOM 1586 C C . GLU A 1 202 ? 18.359 -8.219 10.844 1 96.62 202 GLU A C 1
ATOM 1588 O O . GLU A 1 202 ? 18.703 -8.156 12.023 1 96.62 202 GLU A O 1
ATOM 1593 N N . ILE A 1 203 ? 17.141 -8.547 10.484 1 95.62 203 ILE A N 1
ATOM 1594 C CA . ILE A 1 203 ? 16.109 -8.859 11.469 1 95.62 203 ILE A CA 1
ATOM 1595 C C . ILE A 1 203 ? 16.438 -10.18 12.164 1 95.62 203 ILE A C 1
ATOM 1597 O O . ILE A 1 203 ? 16.25 -10.312 13.375 1 95.62 203 ILE A O 1
ATOM 1601 N N . GLN A 1 204 ? 16.875 -11.086 11.398 1 93.31 204 GLN A N 1
ATOM 1602 C CA . GLN A 1 204 ? 17.203 -12.398 11.938 1 93.31 204 GLN A CA 1
ATOM 1603 C C . GLN A 1 204 ? 18.391 -12.328 12.891 1 93.31 204 GLN A C 1
ATOM 1605 O O . GLN A 1 204 ? 18.5 -13.125 13.812 1 93.31 204 GLN A O 1
ATOM 1610 N N . ARG A 1 205 ? 19.25 -11.414 12.656 1 90.31 205 ARG A N 1
ATOM 1611 C CA . ARG A 1 205 ? 20.438 -11.258 13.5 1 90.31 205 ARG A CA 1
ATOM 1612 C C . ARG A 1 205 ? 20.094 -10.508 14.789 1 90.31 205 ARG A C 1
ATOM 1614 O O . ARG A 1 205 ? 20.766 -10.68 15.805 1 90.31 205 ARG A O 1
ATOM 1621 N N . ALA A 1 206 ? 19.141 -9.648 14.664 1 79.75 206 ALA A N 1
ATOM 1622 C CA . ALA A 1 206 ? 18.812 -8.797 15.805 1 79.75 206 ALA A CA 1
ATOM 1623 C C . ALA A 1 206 ? 18.297 -9.625 16.984 1 79.75 206 ALA A C 1
ATOM 1625 O O . ALA A 1 206 ? 17.453 -10.508 16.797 1 79.75 206 ALA A O 1
ATOM 1626 N N . ALA A 1 207 ? 19.156 -9.633 18.031 1 59.22 207 ALA A N 1
ATOM 1627 C CA . ALA A 1 207 ? 18.906 -10.383 19.266 1 59.22 207 ALA A CA 1
ATOM 1628 C C . ALA A 1 207 ? 17.531 -10.078 19.828 1 59.22 207 ALA A C 1
ATOM 1630 O O . ALA A 1 207 ? 17 -8.977 19.641 1 59.22 207 ALA A O 1
ATOM 1631 N N . PRO A 1 208 ? 16.719 -11.242 20.312 1 50.31 208 PRO A N 1
ATOM 1632 C CA . PRO A 1 208 ? 15.445 -11.016 20.984 1 50.31 208 PRO A CA 1
ATOM 1633 C C . PRO A 1 208 ? 15.508 -9.883 22 1 50.31 208 PRO A C 1
ATOM 1635 O O . PRO A 1 208 ? 16.547 -9.68 22.641 1 50.31 208 PRO A O 1
ATOM 1638 N N . ARG A 1 209 ? 14.977 -8.719 21.734 1 42.59 209 ARG A N 1
ATOM 1639 C CA . ARG A 1 209 ? 14.953 -7.781 22.844 1 42.59 209 ARG A CA 1
ATOM 1640 C C . ARG A 1 209 ? 14.562 -8.484 24.141 1 42.59 209 ARG A C 1
ATOM 1642 O O . ARG A 1 209 ? 13.539 -9.164 24.203 1 42.59 209 ARG A O 1
ATOM 1649 N N . SER A 1 210 ? 15.516 -8.875 24.969 1 34.41 210 SER A N 1
ATOM 1650 C CA . SER A 1 210 ? 15.242 -9.297 26.344 1 34.41 210 SER A CA 1
ATOM 1651 C C . SER A 1 210 ? 14.25 -8.367 27.016 1 34.41 210 SER A C 1
ATOM 1653 O O . SER A 1 210 ? 14.273 -7.156 26.812 1 34.41 210 SER A O 1
ATOM 1655 N N . MET B 1 1 ? -26.219 43.906 40.719 1 39.84 1 MET B N 1
ATOM 1656 C CA . MET B 1 1 ? -25.719 42.625 40.219 1 39.84 1 MET B CA 1
ATOM 1657 C C . MET B 1 1 ? -25 42.812 38.906 1 39.84 1 MET B C 1
ATOM 1659 O O . MET B 1 1 ? -25.625 43.156 37.906 1 39.84 1 MET B O 1
ATOM 1663 N N . THR B 1 2 ? -23.734 43.344 38.75 1 41 2 THR B N 1
ATOM 1664 C CA . THR B 1 2 ? -22.906 43.812 37.625 1 41 2 THR B CA 1
ATOM 1665 C C . THR B 1 2 ? -22.609 42.656 36.656 1 41 2 THR B C 1
ATOM 1667 O O . THR B 1 2 ? -22 41.656 37.062 1 41 2 THR B O 1
ATOM 1670 N N . THR B 1 3 ? -23.516 42.25 35.781 1 42.09 3 THR B N 1
ATOM 1671 C CA . THR B 1 3 ? -23.391 41.188 34.781 1 42.09 3 THR B CA 1
ATOM 1672 C C . THR B 1 3 ? -22.078 41.312 34.031 1 42.09 3 THR B C 1
ATOM 1674 O O . THR B 1 3 ? -21.859 42.281 33.281 1 42.09 3 THR B O 1
ATOM 1677 N N . GLU B 1 4 ? -20.922 40.938 34.531 1 45.25 4 GLU B N 1
ATOM 1678 C CA . GLU B 1 4 ? -19.625 40.906 33.844 1 45.25 4 GLU B CA 1
ATOM 1679 C C . GLU B 1 4 ? -19.781 40.438 32.406 1 45.25 4 GLU B C 1
ATOM 1681 O O . GLU B 1 4 ? -20.453 39.438 32.125 1 45.25 4 GLU B O 1
ATOM 1686 N N . PRO B 1 5 ? -19.656 41.344 31.406 1 47.88 5 PRO B N 1
ATOM 1687 C CA . PRO B 1 5 ? -19.859 40.969 30.016 1 47.88 5 PRO B CA 1
ATOM 1688 C C . PRO B 1 5 ? -19.203 39.656 29.656 1 47.88 5 PRO B C 1
ATOM 1690 O O . PRO B 1 5 ? -18.234 39.219 30.312 1 47.88 5 PRO B O 1
ATOM 1693 N N . ALA B 1 6 ? -19.906 38.656 29.25 1 48.59 6 ALA B N 1
ATOM 1694 C CA . ALA B 1 6 ? -19.422 37.375 28.719 1 48.59 6 ALA B CA 1
ATOM 1695 C C . ALA B 1 6 ? -18.109 37.562 27.969 1 48.59 6 ALA B C 1
ATOM 1697 O O . ALA B 1 6 ? -17.906 38.594 27.312 1 48.59 6 ALA B O 1
ATOM 1698 N N . PRO B 1 7 ? -16.953 37 28.359 1 44.28 7 PRO B N 1
ATOM 1699 C CA . PRO B 1 7 ? -15.664 37.156 27.688 1 44.28 7 PRO B CA 1
ATOM 1700 C C . PRO B 1 7 ? -15.797 37.219 26.172 1 44.28 7 PRO B C 1
ATOM 1702 O O . PRO B 1 7 ? -16.656 36.531 25.594 1 44.28 7 PRO B O 1
ATOM 1705 N N . ARG B 1 8 ? -15.633 38.312 25.531 1 43.19 8 ARG B N 1
ATOM 1706 C CA . ARG B 1 8 ? -15.586 38.562 24.094 1 43.19 8 ARG B CA 1
ATOM 1707 C C . ARG B 1 8 ? -14.883 37.438 23.359 1 43.19 8 ARG B C 1
ATOM 1709 O O . ARG B 1 8 ? -13.812 37 23.781 1 43.19 8 ARG B O 1
ATOM 1716 N N . TRP B 1 9 ? -15.438 36.438 22.625 1 46.5 9 TRP B N 1
ATOM 1717 C CA . TRP B 1 9 ? -14.844 35.5 21.656 1 46.5 9 TRP B CA 1
ATOM 1718 C C . TRP B 1 9 ? -13.625 36.125 21 1 46.5 9 TRP B C 1
ATOM 1720 O O . TRP B 1 9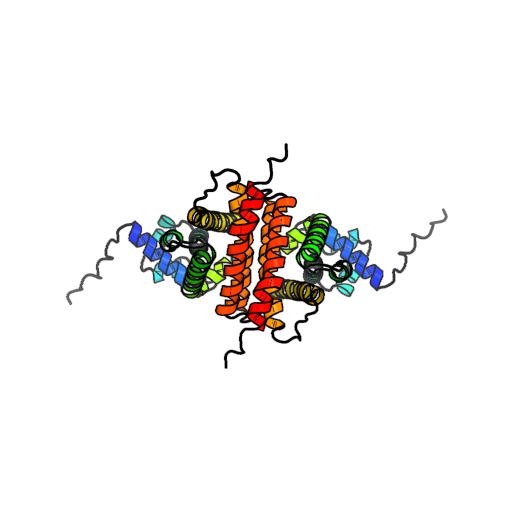 ? -13.719 37.188 20.391 1 46.5 9 TRP B O 1
ATOM 1730 N N . ARG B 1 10 ? -12.555 36.281 21.594 1 48.22 10 ARG B N 1
ATOM 1731 C CA . ARG B 1 10 ? -11.32 36.844 21.047 1 48.22 10 ARG B CA 1
ATOM 1732 C C . ARG B 1 10 ? -11.234 36.594 19.547 1 48.22 10 ARG B C 1
ATOM 1734 O O . ARG B 1 10 ? -11.375 35.469 19.094 1 48.22 10 ARG B O 1
ATOM 1741 N N . ARG B 1 11 ? -11.477 37.5 18.625 1 57 11 ARG B N 1
ATOM 1742 C CA . ARG B 1 11 ? -11.398 37.625 17.172 1 57 11 ARG B CA 1
ATOM 1743 C C . ARG B 1 11 ? -10.086 37.031 16.641 1 57 11 ARG B C 1
ATOM 1745 O O . ARG B 1 11 ? -9.031 37.656 16.766 1 57 11 ARG B O 1
ATOM 1752 N N . LEU B 1 12 ? -9.867 35.719 16.766 1 64.94 12 LEU B N 1
ATOM 1753 C CA . LEU B 1 12 ? -8.68 35.156 16.109 1 64.94 12 LEU B CA 1
ATOM 1754 C C . LEU B 1 12 ? -8.602 35.625 14.648 1 64.94 12 LEU B C 1
ATOM 1756 O O . LEU B 1 12 ? -9.633 35.844 14.016 1 64.94 12 LEU B O 1
ATOM 1760 N N . GLU B 1 13 ? -7.375 35.938 14.305 1 78.06 13 GLU B N 1
ATOM 1761 C CA . GLU B 1 13 ? -7.172 36.156 12.875 1 78.06 13 GLU B CA 1
ATOM 1762 C C . GLU B 1 13 ? -7.738 35 12.055 1 78.06 13 GLU B C 1
ATOM 1764 O O . GLU B 1 13 ? -7.73 33.844 12.508 1 78.06 13 GLU B O 1
ATOM 1769 N N . PRO B 1 14 ? -8.414 35.281 11.008 1 78.62 14 PRO B N 1
ATOM 1770 C CA . PRO B 1 14 ? -9.086 34.281 10.188 1 78.62 14 PRO B CA 1
ATOM 1771 C C . PRO B 1 14 ? -8.273 33 10.023 1 78.62 14 PRO B C 1
ATOM 1773 O O . PRO B 1 14 ? -8.812 31.891 10.148 1 78.62 14 PRO B O 1
ATOM 1776 N N . ASP B 1 15 ? -7.016 33.156 9.812 1 84.12 15 ASP B N 1
ATOM 1777 C CA . ASP B 1 15 ? -6.168 31.984 9.633 1 84.12 15 ASP B CA 1
ATOM 1778 C C . ASP B 1 15 ? -6.055 31.188 10.93 1 84.12 15 ASP B C 1
ATOM 1780 O O . ASP B 1 15 ? -6.051 29.953 10.906 1 84.12 15 ASP B O 1
ATOM 1784 N N . GLU B 1 16 ? -6.039 31.828 11.992 1 88 16 GLU B N 1
ATOM 1785 C CA . GLU B 1 16 ? -5.949 31.156 13.297 1 88 16 GLU B CA 1
ATOM 1786 C C . GLU B 1 16 ? -7.238 30.422 13.625 1 88 16 GLU B C 1
ATOM 1788 O O . GLU B 1 16 ? -7.199 29.312 14.172 1 88 16 GLU B O 1
ATOM 1793 N N . ARG B 1 17 ? -8.336 31.047 13.266 1 90.5 17 ARG B N 1
ATOM 1794 C CA . ARG B 1 17 ? -9.625 30.406 13.492 1 90.5 17 ARG B CA 1
ATOM 1795 C C . ARG B 1 17 ? -9.773 29.156 12.648 1 90.5 17 ARG B C 1
ATOM 1797 O O . ARG B 1 17 ? -10.227 28.109 13.141 1 90.5 17 ARG B O 1
ATOM 1804 N N . LYS B 1 18 ? -9.383 29.266 11.461 1 93.69 18 LYS B N 1
ATOM 1805 C CA . LYS B 1 18 ? -9.43 28.109 10.57 1 93.69 18 LYS B CA 1
ATOM 1806 C C . LYS B 1 18 ? -8.609 26.953 11.117 1 93.69 18 LYS B C 1
ATOM 1808 O O . LYS B 1 18 ? -9.07 25.812 11.141 1 93.69 18 LYS B O 1
ATOM 1813 N N . GLU B 1 19 ? -7.453 27.25 11.547 1 93.88 19 GLU B N 1
ATOM 1814 C CA . GLU B 1 19 ? -6.57 26.203 12.078 1 93.88 19 GLU B CA 1
ATOM 1815 C C . GLU B 1 19 ? -7.125 25.609 13.367 1 93.88 19 GLU B C 1
ATOM 1817 O O . GLU B 1 19 ? -6.973 24.422 13.625 1 93.88 19 GLU B O 1
ATOM 1822 N N . GLN B 1 20 ? -7.711 26.484 14.164 1 93 20 GLN B N 1
ATOM 1823 C CA . GLN B 1 20 ? -8.344 26.016 15.391 1 93 20 GLN B CA 1
ATOM 1824 C C . GLN B 1 20 ? -9.453 25.016 15.086 1 93 20 GLN B C 1
ATOM 1826 O O . GLN B 1 20 ? -9.531 23.953 15.719 1 93 20 GLN B O 1
ATOM 1831 N N . ILE B 1 21 ? -10.305 25.375 14.164 1 94.56 21 ILE B N 1
ATOM 1832 C CA . ILE B 1 21 ? -11.391 24.5 13.766 1 94.56 21 ILE B CA 1
ATOM 1833 C C . ILE B 1 21 ? -10.828 23.188 13.211 1 94.56 21 ILE B C 1
ATOM 1835 O O . ILE B 1 21 ? -11.297 22.109 13.555 1 94.56 21 ILE B O 1
ATOM 1839 N N . PHE B 1 22 ? -9.859 23.359 12.461 1 94.44 22 PHE B N 1
ATOM 1840 C CA . PHE B 1 22 ? -9.195 22.203 11.859 1 94.44 22 PHE B CA 1
ATOM 1841 C C . PHE B 1 22 ? -8.68 21.266 12.93 1 94.44 22 PHE B C 1
ATOM 1843 O O . PHE B 1 22 ? -8.938 20.047 12.883 1 94.44 22 PHE B O 1
ATOM 1850 N N . ALA B 1 23 ? -8.023 21.812 13.859 1 93.94 23 ALA B N 1
ATOM 1851 C CA . ALA B 1 23 ? -7.406 21 14.914 1 93.94 23 ALA B CA 1
ATOM 1852 C C . ALA B 1 23 ? -8.469 20.297 15.75 1 93.94 23 ALA B C 1
ATOM 1854 O O . ALA B 1 23 ? -8.305 19.125 16.109 1 93.94 23 ALA B O 1
ATOM 1855 N N . CYS B 1 24 ? -9.484 20.953 16.047 1 94.81 24 CYS B N 1
ATOM 1856 C CA . CYS B 1 24 ? -10.57 20.375 16.812 1 94.81 24 CYS B CA 1
ATOM 1857 C C . CYS B 1 24 ? -11.242 19.234 16.047 1 94.81 24 CYS B C 1
ATOM 1859 O O . CYS B 1 24 ? -11.5 18.172 16.594 1 94.81 24 CYS B O 1
ATOM 1861 N N . ALA B 1 25 ? -11.484 19.547 14.789 1 95.12 25 ALA B N 1
ATOM 1862 C CA . ALA B 1 25 ? -12.102 18.531 13.945 1 95.12 25 ALA B CA 1
ATOM 1863 C C . ALA B 1 25 ? -11.203 17.297 13.82 1 95.12 25 ALA B C 1
ATOM 1865 O O . ALA B 1 25 ? -11.672 16.172 13.914 1 95.12 25 ALA B O 1
ATOM 1866 N N . ALA B 1 26 ? -9.953 17.547 13.625 1 92.62 26 ALA B N 1
ATOM 1867 C CA . ALA B 1 26 ? -8.969 16.469 13.484 1 92.62 26 ALA B CA 1
ATOM 1868 C C . ALA B 1 26 ? -8.969 15.57 14.727 1 92.62 26 ALA B C 1
ATOM 1870 O O . ALA B 1 26 ? -8.922 14.344 14.609 1 92.62 26 ALA B O 1
ATOM 1871 N N . ARG B 1 27 ? -9.102 16.172 15.82 1 91.94 27 ARG B N 1
ATOM 1872 C CA . ARG B 1 27 ? -9.133 15.422 17.078 1 91.94 27 ARG B CA 1
ATOM 1873 C C . ARG B 1 27 ? -10.398 14.578 17.172 1 91.94 27 ARG B C 1
ATOM 1875 O O . ARG B 1 27 ? -10.344 13.406 17.562 1 91.94 27 ARG B O 1
ATOM 1882 N N . LEU B 1 28 ? -11.477 15.156 16.812 1 93.38 28 LEU B N 1
ATOM 1883 C CA . LEU B 1 28 ? -12.742 14.438 16.875 1 93.38 28 LEU B CA 1
ATOM 1884 C C . LEU B 1 28 ? -12.742 13.242 15.93 1 93.38 28 LEU B C 1
ATOM 1886 O O . LEU B 1 28 ? -13.148 12.141 16.312 1 93.38 28 LEU B O 1
ATOM 1890 N N . PHE B 1 29 ? -12.211 13.492 14.75 1 89.25 29 PHE B N 1
ATOM 1891 C CA . PHE B 1 29 ? -12.211 12.438 13.742 1 89.25 29 PHE B CA 1
ATOM 1892 C C . PHE B 1 29 ? -11.195 11.352 14.094 1 89.25 29 PHE B C 1
ATOM 1894 O O . PHE B 1 29 ? -11.273 10.234 13.586 1 89.25 29 PHE B O 1
ATOM 1901 N N . ALA B 1 30 ? -10.266 11.719 14.883 1 86.06 30 ALA B N 1
ATOM 1902 C CA . ALA B 1 30 ? -9.289 10.734 15.336 1 86.06 30 ALA B CA 1
ATOM 1903 C C . ALA B 1 30 ? -9.883 9.82 16.406 1 86.06 30 ALA B C 1
ATOM 1905 O O . ALA B 1 30 ? -9.516 8.648 16.5 1 86.06 30 ALA B O 1
ATOM 1906 N N . ASP B 1 31 ? -10.844 10.359 17.094 1 87.56 31 ASP B N 1
ATOM 1907 C CA . ASP B 1 31 ? -11.344 9.664 18.281 1 87.56 31 ASP B CA 1
ATOM 1908 C C . ASP B 1 31 ? -12.633 8.914 17.969 1 87.56 31 ASP B C 1
ATOM 1910 O O . ASP B 1 31 ? -12.992 7.965 18.672 1 87.56 31 ASP B O 1
ATOM 1914 N N . ARG B 1 32 ? -13.344 9.422 16.953 1 86.38 32 ARG B N 1
ATOM 1915 C CA . ARG B 1 32 ? -14.641 8.836 16.625 1 86.38 32 ARG B CA 1
ATOM 1916 C C . ARG B 1 32 ? -14.734 8.555 15.125 1 86.38 32 ARG B C 1
ATOM 1918 O O . ARG B 1 32 ? -14.133 9.266 14.312 1 86.38 32 ARG B O 1
ATOM 1925 N N . PRO B 1 33 ? -15.5 7.477 14.852 1 82.19 33 PRO B N 1
ATOM 1926 C CA . PRO B 1 33 ? -15.75 7.25 13.43 1 82.19 33 PRO B CA 1
ATOM 1927 C C . PRO B 1 33 ? -16.391 8.453 12.742 1 82.19 33 PRO B C 1
ATOM 1929 O O . PRO B 1 33 ? -17.141 9.195 13.367 1 82.19 33 PRO B O 1
ATOM 1932 N N . TYR B 1 34 ? -16.031 8.539 11.516 1 85 34 TYR B N 1
ATOM 1933 C CA . TYR B 1 34 ? -16.5 9.648 10.703 1 85 34 TYR B CA 1
ATOM 1934 C C . TYR B 1 34 ? -18.016 9.836 10.852 1 85 34 TYR B C 1
ATOM 1936 O O . TYR B 1 34 ? -18.5 10.953 11.008 1 85 34 TYR B O 1
ATOM 1944 N N . SER B 1 35 ? -18.75 8.742 10.75 1 84.25 35 SER B N 1
ATOM 1945 C CA . SER B 1 35 ? -20.203 8.789 10.734 1 84.25 35 SER B CA 1
ATOM 1946 C C . SER B 1 35 ? -20.75 9.273 12.07 1 84.25 35 SER B C 1
ATOM 1948 O O . SER B 1 35 ? -21.906 9.727 12.148 1 84.25 35 SER B O 1
ATOM 1950 N N . GLU B 1 36 ? -20 9.258 13.023 1 89.31 36 GLU B N 1
ATOM 1951 C CA . GLU B 1 36 ? -20.469 9.57 14.367 1 89.31 36 GLU B CA 1
ATOM 1952 C C . GLU B 1 36 ? -20.125 11.008 14.758 1 89.31 36 GLU B C 1
ATOM 1954 O O . GLU B 1 36 ? -20.469 11.461 15.844 1 89.31 36 GLU B O 1
ATOM 1959 N N . VAL B 1 37 ? -19.438 11.672 13.984 1 92.94 37 VAL B N 1
ATOM 1960 C CA . VAL B 1 37 ? -19.078 13.062 14.234 1 92.94 37 VAL B CA 1
ATOM 1961 C C . VAL B 1 37 ? -19.953 13.992 13.398 1 92.94 37 VAL B C 1
ATOM 1963 O O . VAL B 1 37 ? -20.125 13.766 12.203 1 92.94 37 VAL B O 1
ATOM 1966 N N . SER B 1 38 ? -20.578 14.961 14 1 94.5 38 SER B N 1
ATOM 1967 C CA . SER B 1 38 ? -21.391 15.93 13.281 1 94.5 38 SER B CA 1
ATOM 1968 C C . SER B 1 38 ? -20.703 17.297 13.219 1 94.5 38 SER B C 1
ATOM 1970 O O . SER B 1 38 ? -19.75 17.547 13.945 1 94.5 38 SER B O 1
ATOM 1972 N N . THR B 1 39 ? -21.234 18.094 12.305 1 94.88 39 THR B N 1
ATOM 1973 C CA . THR B 1 39 ? -20.734 19.453 12.227 1 94.88 39 THR B CA 1
ATOM 1974 C C . THR B 1 39 ? -21.031 20.219 13.523 1 94.88 39 THR B C 1
ATOM 1976 O O . THR B 1 39 ? -20.266 21.078 13.938 1 94.88 39 THR B O 1
ATOM 1979 N N . SER B 1 40 ? -22.125 19.844 14.102 1 95.31 40 SER B N 1
ATOM 1980 C CA . SER B 1 40 ? -22.469 20.453 15.391 1 95.31 40 SER B CA 1
ATOM 1981 C C . SER B 1 40 ? -21.453 20.078 16.469 1 95.31 40 SER B C 1
ATOM 1983 O O . SER B 1 40 ? -21.078 20.922 17.281 1 95.31 40 SER B O 1
ATOM 1985 N N . ASP B 1 41 ? -21 18.859 16.484 1 96.38 41 ASP B N 1
ATOM 1986 C CA . ASP B 1 41 ? -19.969 18.406 17.422 1 96.38 41 ASP B CA 1
ATOM 1987 C C . ASP B 1 41 ? -18.688 19.219 17.25 1 96.38 41 ASP B C 1
ATOM 1989 O O . ASP B 1 41 ? -18.078 19.641 18.234 1 96.38 41 ASP B O 1
ATOM 1993 N N . ILE B 1 42 ? -18.312 19.422 16 1 96.69 42 ILE B N 1
ATOM 1994 C CA . ILE B 1 42 ? -17.078 20.125 15.68 1 96.69 42 ILE B CA 1
ATOM 1995 C C . ILE B 1 42 ? -17.188 21.578 16.125 1 96.69 42 ILE B C 1
ATOM 1997 O O . ILE B 1 42 ? -16.266 22.125 16.734 1 96.69 42 ILE B O 1
ATOM 2001 N N . ALA B 1 43 ? -18.297 22.203 15.844 1 95.81 43 ALA B N 1
ATOM 2002 C CA . ALA B 1 43 ? -18.547 23.578 16.234 1 95.81 43 ALA B CA 1
ATOM 2003 C C . ALA B 1 43 ? -18.469 23.75 17.75 1 95.81 43 ALA B C 1
ATOM 2005 O O . ALA B 1 43 ? -17.844 24.672 18.25 1 95.81 43 ALA B O 1
ATOM 2006 N N . ALA B 1 44 ? -19.094 22.859 18.391 1 96.12 44 ALA B N 1
ATOM 2007 C CA . ALA B 1 44 ? -19.109 22.891 19.859 1 96.12 44 ALA B CA 1
ATOM 2008 C C . ALA B 1 44 ? -17.703 22.75 20.422 1 96.12 44 ALA B C 1
ATOM 2010 O O . ALA B 1 44 ? -17.312 23.5 21.328 1 96.12 44 ALA B O 1
ATOM 2011 N N . GLU B 1 45 ? -16.969 21.844 19.906 1 95.06 45 GLU B N 1
ATOM 2012 C CA . GLU B 1 45 ? -15.617 21.609 20.391 1 95.06 45 GLU B CA 1
ATOM 2013 C C . GLU B 1 45 ? -14.719 22.812 20.125 1 95.06 45 GLU B C 1
ATOM 2015 O O . GLU B 1 45 ? -13.859 23.141 20.953 1 95.06 45 GLU B O 1
ATOM 2020 N N . ALA B 1 46 ? -14.906 23.453 19 1 94.5 46 ALA B N 1
ATOM 2021 C CA . ALA B 1 46 ? -14.078 24.578 18.594 1 94.5 46 ALA B CA 1
ATOM 2022 C C . ALA B 1 46 ? -14.578 25.875 19.219 1 94.5 46 ALA B C 1
ATOM 2024 O O . ALA B 1 46 ? -13.891 26.891 19.188 1 94.5 46 ALA B O 1
ATOM 2025 N N . GLY B 1 47 ? -15.734 25.844 19.766 1 94.25 47 GLY B N 1
ATOM 2026 C CA . GLY B 1 47 ? -16.312 27.031 20.359 1 94.25 47 GLY B CA 1
ATOM 2027 C C . GLY B 1 47 ? -16.719 28.078 19.344 1 94.25 47 GLY B C 1
ATOM 2028 O O . GLY B 1 47 ? -16.5 29.281 19.547 1 94.25 47 GLY B O 1
ATOM 2029 N N . VAL B 1 48 ? -17.188 27.656 18.25 1 94.38 48 VAL B N 1
ATOM 2030 C CA . VAL B 1 48 ? -17.609 28.562 17.188 1 94.38 48 VAL B CA 1
ATOM 2031 C C . VAL B 1 48 ? -19.016 28.203 16.734 1 94.38 48 VAL B C 1
ATOM 2033 O O . VAL B 1 48 ? -19.562 27.172 17.125 1 94.38 48 VAL B O 1
ATOM 2036 N N . ALA B 1 49 ? -19.547 29.094 15.93 1 93.06 49 ALA B N 1
ATOM 2037 C CA . ALA B 1 49 ? -20.828 28.797 15.297 1 93.06 49 ALA B CA 1
ATOM 2038 C C . ALA B 1 49 ? -20.672 27.797 14.164 1 93.06 49 ALA B C 1
ATOM 2040 O O . ALA B 1 49 ? -19.672 27.828 13.438 1 93.06 49 ALA B O 1
ATOM 2041 N N . ARG B 1 50 ? -21.688 26.953 13.961 1 92.62 50 ARG B N 1
ATOM 2042 C CA . ARG B 1 50 ? -21.688 25.922 12.922 1 92.62 50 ARG B CA 1
ATOM 2043 C C . ARG B 1 50 ? -21.469 26.531 11.547 1 92.62 50 ARG B C 1
ATOM 2045 O O . ARG B 1 50 ? -20.797 25.953 10.703 1 92.62 50 ARG B O 1
ATOM 2052 N N . GLY B 1 51 ? -22.016 27.672 11.391 1 93.31 51 GLY B N 1
ATOM 2053 C CA . GLY B 1 51 ? -21.891 28.344 10.109 1 93.31 51 GLY B CA 1
ATOM 2054 C C . GLY B 1 51 ? -20.453 28.656 9.727 1 93.31 51 GLY B C 1
ATOM 2055 O O . GLY B 1 51 ? -20.125 28.734 8.547 1 93.31 51 GLY B O 1
ATOM 2056 N N . LEU B 1 52 ? -19.578 28.812 10.68 1 92.88 52 LEU B N 1
ATOM 2057 C CA . LEU B 1 52 ? -18.172 29.109 10.43 1 92.88 52 LEU B CA 1
ATOM 2058 C C . LEU B 1 52 ? -17.469 27.891 9.844 1 92.88 52 LEU B C 1
ATOM 2060 O O . LEU B 1 52 ? -16.531 28.031 9.055 1 92.88 52 LEU B O 1
ATOM 2064 N N . ILE B 1 53 ? -17.922 26.719 10.227 1 93.56 53 ILE B N 1
ATOM 2065 C CA . ILE B 1 53 ? -17.359 25.5 9.648 1 93.56 53 ILE B CA 1
ATOM 2066 C C . ILE B 1 53 ? -17.625 25.469 8.148 1 93.56 53 ILE B C 1
ATOM 2068 O O . ILE B 1 53 ? -16.703 25.219 7.355 1 93.56 53 ILE B O 1
ATOM 2072 N N . ASN B 1 54 ? -18.844 25.812 7.82 1 93.44 54 ASN B N 1
ATOM 2073 C CA . ASN B 1 54 ? -19.219 25.844 6.41 1 93.44 54 ASN B CA 1
ATOM 2074 C C . ASN B 1 54 ? -18.484 26.953 5.66 1 93.44 54 ASN B C 1
ATOM 2076 O O . ASN B 1 54 ? -18.078 26.75 4.512 1 93.44 54 ASN B O 1
ATOM 2080 N N . HIS B 1 55 ? -18.359 27.969 6.324 1 94 55 HIS B N 1
ATOM 2081 C CA . HIS B 1 55 ? -17.688 29.109 5.719 1 94 55 HIS B CA 1
ATOM 2082 C C . HIS B 1 55 ? -16.234 28.766 5.387 1 94 55 HIS B C 1
ATOM 2084 O O . HIS B 1 55 ? -15.773 29.016 4.27 1 94 55 HIS B O 1
ATOM 2090 N N . TYR B 1 56 ? -15.5 28.125 6.305 1 93.94 56 TYR B N 1
ATOM 2091 C CA . TYR B 1 56 ? -14.078 27.875 6.137 1 93.94 56 TYR B CA 1
ATOM 2092 C C . TYR B 1 56 ? -13.836 26.594 5.336 1 93.94 56 TYR B C 1
ATOM 2094 O O . TYR B 1 56 ? -12.859 26.5 4.586 1 93.94 56 TYR B O 1
ATOM 2102 N N . PHE B 1 57 ? -14.727 25.547 5.473 1 94.94 57 PHE B N 1
ATOM 2103 C CA . PHE B 1 57 ? -14.359 24.234 4.965 1 94.94 57 PHE B CA 1
ATOM 2104 C C . PHE B 1 57 ? -15.453 23.672 4.062 1 94.94 57 PHE B C 1
ATOM 2106 O O . PHE B 1 57 ? -15.258 22.672 3.387 1 94.94 57 PHE B O 1
ATOM 2113 N N . GLY B 1 58 ? -16.5 24.359 4.039 1 93.62 58 GLY B N 1
ATOM 2114 C CA . GLY B 1 58 ? -17.625 23.844 3.283 1 93.62 58 GLY B CA 1
ATOM 2115 C C . GLY B 1 58 ? -18.391 22.766 4.027 1 93.62 58 GLY B C 1
ATOM 2116 O O . GLY B 1 58 ? -18.984 23.031 5.074 1 93.62 58 GLY B O 1
ATOM 2117 N N . THR B 1 59 ? -18.234 21.516 3.621 1 92.44 59 THR B N 1
ATOM 2118 C CA . THR B 1 59 ? -18.969 20.422 4.215 1 92.44 59 THR B CA 1
ATOM 2119 C C . THR B 1 59 ? -18.094 19.625 5.18 1 92.44 59 THR B C 1
ATOM 2121 O O . THR B 1 59 ? -16.875 19.781 5.188 1 92.44 59 THR B O 1
ATOM 2124 N N . LYS B 1 60 ? -18.812 18.828 5.977 1 92.81 60 LYS B N 1
ATOM 2125 C CA . LYS B 1 60 ? -18.094 17.906 6.859 1 92.81 60 LYS B CA 1
ATOM 2126 C C . LYS B 1 60 ? -17.125 17.031 6.074 1 92.81 60 LYS B C 1
ATOM 2128 O O . LYS B 1 60 ? -15.992 16.812 6.496 1 92.81 60 LYS B O 1
ATOM 2133 N N . ARG B 1 61 ? -17.672 16.609 4.965 1 89.25 61 ARG B N 1
ATOM 2134 C CA . ARG B 1 61 ? -16.875 15.719 4.113 1 89.25 61 ARG B CA 1
ATOM 2135 C C . ARG B 1 61 ? -15.609 16.422 3.623 1 89.25 61 ARG B C 1
ATOM 2137 O O . ARG B 1 61 ? -14.523 15.852 3.668 1 89.25 61 ARG B O 1
ATOM 2144 N N . GLU B 1 62 ? -15.742 17.625 3.221 1 91.12 62 GLU B N 1
ATOM 2145 C CA . GLU B 1 62 ? -14.594 18.391 2.729 1 91.12 62 GLU B CA 1
ATOM 2146 C C . GLU B 1 62 ? -13.578 18.641 3.838 1 91.12 62 GLU B C 1
ATOM 2148 O O . GLU B 1 62 ? -12.375 18.547 3.613 1 91.12 62 GLU B O 1
ATOM 2153 N N . LEU B 1 63 ? -14.102 18.953 4.965 1 93.31 63 LEU B N 1
ATOM 2154 C CA . LEU B 1 63 ? -13.234 19.156 6.117 1 93.31 63 LEU B CA 1
ATOM 2155 C C . LEU B 1 63 ? -12.492 17.875 6.473 1 93.31 63 LEU B C 1
ATOM 2157 O O . LEU B 1 63 ? -11.281 17.891 6.695 1 93.31 63 LEU B O 1
ATOM 2161 N N . TYR B 1 64 ? -13.156 16.844 6.484 1 89.81 64 TYR B N 1
ATOM 2162 C CA . TYR B 1 64 ? -12.555 15.547 6.789 1 89.81 64 TYR B CA 1
ATOM 2163 C C . TYR B 1 64 ? -11.461 15.203 5.785 1 89.81 64 TYR B C 1
ATOM 2165 O O . TYR B 1 64 ? -10.359 14.797 6.172 1 89.81 64 TYR B O 1
ATOM 2173 N N . LEU B 1 65 ? -11.734 15.391 4.551 1 88.19 65 LEU B N 1
ATOM 2174 C CA . LEU B 1 65 ? -10.773 15.07 3.498 1 88.19 65 LEU B CA 1
ATOM 2175 C C . LEU B 1 65 ? -9.539 15.953 3.6 1 88.19 65 LEU B C 1
ATOM 2177 O O . LEU B 1 65 ? -8.422 15.5 3.324 1 88.19 65 LEU B O 1
ATOM 2181 N N . GLU B 1 66 ? -9.758 17.141 3.949 1 90.31 66 GLU B N 1
ATOM 2182 C CA . GLU B 1 66 ? -8.617 18.031 4.145 1 90.31 66 GLU B CA 1
ATOM 2183 C C . GLU B 1 66 ? -7.738 17.562 5.301 1 90.31 66 GLU B C 1
ATOM 2185 O O . GLU B 1 66 ? -6.512 17.656 5.234 1 90.31 66 GLU B O 1
ATOM 2190 N N . ILE B 1 67 ? -8.328 17.094 6.328 1 90 67 ILE B N 1
ATOM 2191 C CA . ILE B 1 67 ? -7.609 16.594 7.488 1 90 67 ILE B CA 1
ATOM 2192 C C . ILE B 1 67 ? -6.805 15.352 7.094 1 90 67 ILE B C 1
ATOM 2194 O O . ILE B 1 67 ? -5.625 15.234 7.441 1 90 67 ILE B O 1
ATOM 2198 N N . ILE B 1 68 ? -7.434 14.5 6.379 1 85.62 68 ILE B N 1
ATOM 2199 C CA . ILE B 1 68 ? -6.777 13.281 5.93 1 85.62 68 ILE B CA 1
ATOM 2200 C C . ILE B 1 68 ? -5.605 13.625 5.02 1 85.62 68 ILE B C 1
ATOM 2202 O O . ILE B 1 68 ? -4.516 13.062 5.156 1 85.62 68 ILE B O 1
ATOM 2206 N N . ARG B 1 69 ? -5.863 14.508 4.145 1 88.38 69 ARG B N 1
ATOM 2207 C CA . ARG B 1 69 ? -4.82 14.945 3.223 1 88.38 69 ARG B CA 1
ATOM 2208 C C . ARG B 1 69 ? -3.605 15.469 3.982 1 88.38 69 ARG B C 1
ATOM 2210 O O . ARG B 1 69 ? -2.471 15.094 3.682 1 88.38 69 ARG B O 1
ATOM 2217 N N . ARG B 1 70 ? -3.871 16.25 4.918 1 87.88 70 ARG B N 1
ATOM 2218 C CA . ARG B 1 70 ? -2.779 16.828 5.699 1 87.88 70 ARG B CA 1
ATOM 2219 C C . ARG B 1 70 ? -2.053 15.75 6.5 1 87.88 70 ARG B C 1
ATOM 2221 O O . ARG B 1 70 ? -0.829 15.789 6.633 1 87.88 70 ARG B O 1
ATOM 2228 N N . ALA B 1 71 ? -2.762 14.844 7.023 1 85.62 71 ALA B N 1
ATOM 2229 C CA . ALA B 1 71 ? -2.176 13.773 7.824 1 85.62 71 ALA B CA 1
ATOM 2230 C C . ALA B 1 71 ? -1.241 12.906 6.988 1 85.62 71 ALA B C 1
ATOM 2232 O O . ALA B 1 71 ? -0.245 12.383 7.492 1 85.62 71 ALA B O 1
ATOM 2233 N N . LEU B 1 72 ? -1.521 12.805 5.742 1 86.44 72 LEU B N 1
ATOM 2234 C CA . LEU B 1 72 ? -0.768 11.906 4.875 1 86.44 72 LEU B CA 1
ATOM 2235 C C . LEU B 1 72 ? 0.378 12.641 4.191 1 86.44 72 LEU B C 1
ATOM 2237 O O . LEU B 1 72 ? 1.27 12.016 3.615 1 86.44 72 LEU B O 1
ATOM 2241 N N . THR B 1 73 ? 0.29 13.945 4.242 1 87.31 73 THR B N 1
ATOM 2242 C CA . THR B 1 73 ? 1.274 14.742 3.518 1 87.31 73 THR B CA 1
ATOM 2243 C C . THR B 1 73 ? 2.516 14.977 4.375 1 87.31 73 THR B C 1
ATOM 2245 O O . THR B 1 73 ? 2.416 15.492 5.492 1 87.31 73 THR B O 1
ATOM 2248 N N . VAL B 1 74 ? 3.658 14.578 3.834 1 86.12 74 VAL B N 1
ATOM 2249 C CA . VAL B 1 74 ? 4.93 14.883 4.484 1 86.12 74 VAL B CA 1
ATOM 2250 C C . VAL B 1 74 ? 5.172 16.391 4.465 1 86.12 74 VAL B C 1
ATOM 2252 O O . VAL B 1 74 ? 5.164 17.016 3.4 1 86.12 74 VAL B O 1
ATOM 2255 N N . PRO B 1 75 ? 5.379 16.891 5.664 1 85.81 75 PRO B N 1
ATOM 2256 C CA . PRO B 1 75 ? 5.605 18.344 5.676 1 85.81 75 PRO B CA 1
ATOM 2257 C C . PRO B 1 75 ? 6.93 18.734 5.023 1 85.81 75 PRO B C 1
ATOM 2259 O O . PRO B 1 75 ? 7.863 17.938 4.977 1 85.81 75 PRO B O 1
ATOM 2262 N N . ARG B 1 76 ? 6.988 19.969 4.605 1 84.25 76 ARG B N 1
ATOM 2263 C CA . ARG B 1 76 ? 8.203 20.5 3.986 1 84.25 76 ARG B CA 1
ATOM 2264 C C . ARG B 1 76 ? 9.367 20.484 4.969 1 84.25 76 ARG B C 1
ATOM 2266 O O . ARG B 1 76 ? 10.523 20.281 4.57 1 84.25 76 ARG B O 1
ATOM 2273 N N . LEU B 1 77 ? 9.07 20.688 6.156 1 82.25 77 LEU B N 1
ATOM 2274 C CA . LEU B 1 77 ? 10.078 20.688 7.215 1 82.25 77 LEU B CA 1
ATOM 2275 C C . LEU B 1 77 ? 10.875 19.391 7.215 1 82.25 77 LEU B C 1
ATOM 2277 O O . LEU B 1 77 ? 12.055 19.391 7.578 1 82.25 77 LEU B O 1
ATOM 2281 N N . ALA B 1 78 ? 10.297 18.391 6.695 1 80.62 78 ALA B N 1
ATOM 2282 C CA . ALA B 1 78 ? 10.945 17.078 6.684 1 80.62 78 ALA B CA 1
ATOM 2283 C C . ALA B 1 78 ? 12.195 17.094 5.805 1 80.62 78 ALA B C 1
ATOM 2285 O O . ALA B 1 78 ? 13.188 16.438 6.105 1 80.62 78 ALA B O 1
ATOM 2286 N N . VAL B 1 79 ? 12.18 17.828 4.781 1 84.56 79 VAL B N 1
ATOM 2287 C CA . VAL B 1 79 ? 13.297 17.922 3.855 1 84.56 79 VAL B CA 1
ATOM 2288 C C . VAL B 1 79 ? 14.391 18.812 4.453 1 84.56 79 VAL B C 1
ATOM 2290 O O . VAL B 1 79 ? 15.578 18.547 4.301 1 84.56 79 VAL B O 1
ATOM 2293 N N . GLU B 1 80 ? 13.938 19.812 5.223 1 87.06 80 GLU B N 1
ATOM 2294 C CA . GLU B 1 80 ? 14.844 20.828 5.754 1 87.06 80 GLU B CA 1
ATOM 2295 C C . GLU B 1 80 ? 15.711 20.25 6.875 1 87.06 80 GLU B C 1
ATOM 2297 O O . GLU B 1 80 ? 16.812 20.734 7.129 1 87.06 80 GLU B O 1
ATOM 2302 N N . ILE B 1 81 ? 15.312 19.266 7.453 1 86.12 81 ILE B N 1
ATOM 2303 C CA . ILE B 1 81 ? 15.984 18.766 8.648 1 86.12 81 ILE B CA 1
ATOM 2304 C C . ILE B 1 81 ? 17.016 17.719 8.242 1 86.12 81 ILE B C 1
ATOM 2306 O O . ILE B 1 81 ? 17.797 17.25 9.086 1 86.12 81 ILE B O 1
ATOM 2310 N N . LEU B 1 82 ? 17.031 17.344 7.031 1 91.75 82 LEU B N 1
ATOM 2311 C CA . LEU B 1 82 ? 17.922 16.266 6.602 1 91.75 82 LEU B CA 1
ATOM 2312 C C . LEU B 1 82 ? 19.375 16.719 6.648 1 91.75 82 LEU B C 1
ATOM 2314 O O . LEU B 1 82 ? 19.703 17.828 6.191 1 91.75 82 LEU B O 1
ATOM 2318 N N . PRO B 1 83 ? 20.234 15.953 7.246 1 92.12 83 PRO B N 1
ATOM 2319 C CA . PRO B 1 83 ? 21.672 16.281 7.27 1 92.12 83 PRO B CA 1
ATOM 2320 C C . PRO B 1 83 ? 22.344 16.109 5.91 1 92.12 83 PRO B C 1
ATOM 2322 O O . PRO B 1 83 ? 21.812 15.398 5.043 1 92.12 83 PRO B O 1
ATOM 2325 N N . ASP B 1 84 ? 23.453 16.812 5.859 1 91.06 84 ASP B N 1
ATOM 2326 C CA . ASP B 1 84 ? 24.328 16.453 4.75 1 91.06 84 ASP B CA 1
ATOM 2327 C C . ASP B 1 84 ? 25.016 15.102 5 1 91.06 84 ASP B C 1
ATOM 2329 O O . ASP B 1 84 ? 25.219 14.711 6.148 1 91.06 84 ASP B O 1
ATOM 2333 N N . GLY B 1 85 ? 25.25 14.367 3.969 1 93.56 85 GLY B N 1
ATOM 2334 C CA . GLY B 1 85 ? 25.922 13.094 4.156 1 93.56 85 GLY B CA 1
ATOM 2335 C C . GLY B 1 85 ? 25.5 12.039 3.152 1 93.56 85 GLY B C 1
ATOM 2336 O O . GLY B 1 85 ? 24.812 12.344 2.182 1 93.56 85 GLY B O 1
ATOM 2337 N N . PRO B 1 86 ? 26.031 10.852 3.441 1 96.19 86 PRO B N 1
ATOM 2338 C CA . PRO B 1 86 ? 25.703 9.75 2.533 1 96.19 86 PRO B CA 1
ATOM 2339 C C . PRO B 1 86 ? 24.203 9.406 2.539 1 96.19 86 PRO B C 1
ATOM 2341 O O . PRO B 1 86 ? 23.516 9.695 3.512 1 96.19 86 PRO B O 1
ATOM 2344 N N . LEU B 1 87 ? 23.766 8.875 1.465 1 96.19 87 LEU B N 1
ATOM 2345 C CA . LEU B 1 87 ? 22.375 8.531 1.25 1 96.19 87 LEU B CA 1
ATOM 2346 C C . LEU B 1 87 ? 21.828 7.684 2.398 1 96.19 87 LEU B C 1
ATOM 2348 O O . LEU B 1 87 ? 20.703 7.875 2.842 1 96.19 87 LEU B O 1
ATOM 2352 N N . GLU B 1 88 ? 22.656 6.781 2.896 1 97.44 88 GLU B N 1
ATOM 2353 C CA . GLU B 1 88 ? 22.234 5.891 3.973 1 97.44 88 GLU B CA 1
ATOM 2354 C C . GLU B 1 88 ? 21.906 6.676 5.238 1 97.44 88 GLU B C 1
ATOM 2356 O O . GLU B 1 88 ? 20.906 6.383 5.906 1 97.44 88 GLU B O 1
ATOM 2361 N N . LEU B 1 89 ? 22.734 7.602 5.562 1 97.12 89 LEU B N 1
ATOM 2362 C CA . LEU B 1 89 ? 22.5 8.438 6.73 1 97.12 89 LEU B CA 1
ATOM 2363 C C . LEU B 1 89 ? 21.25 9.289 6.539 1 97.12 89 LEU B C 1
ATOM 2365 O O . LEU B 1 89 ? 20.422 9.398 7.449 1 97.12 89 LEU B O 1
ATOM 2369 N N . ARG B 1 90 ? 21.078 9.914 5.375 1 96.56 90 ARG B N 1
ATOM 2370 C CA . ARG B 1 90 ? 19.922 10.75 5.086 1 96.56 90 ARG B CA 1
ATOM 2371 C C . ARG B 1 90 ? 18.625 9.945 5.145 1 96.56 90 ARG B C 1
ATOM 2373 O O . ARG B 1 90 ? 17.625 10.406 5.695 1 96.56 90 ARG B O 1
ATOM 2380 N N . ALA B 1 91 ? 18.672 8.742 4.57 1 96.88 91 ALA B N 1
ATOM 2381 C CA . ALA B 1 91 ? 17.5 7.867 4.621 1 96.88 91 ALA B CA 1
ATOM 2382 C C . ALA B 1 91 ? 17.156 7.488 6.059 1 96.88 91 ALA B C 1
ATOM 2384 O O . ALA B 1 91 ? 15.984 7.484 6.445 1 96.88 91 ALA B O 1
ATOM 2385 N N . ASP B 1 92 ? 18.172 7.188 6.793 1 97 92 ASP B N 1
ATOM 2386 C CA . ASP B 1 92 ? 18.016 6.824 8.195 1 97 92 ASP B CA 1
ATOM 2387 C C . ASP B 1 92 ? 17.328 7.941 8.977 1 97 92 ASP B C 1
ATOM 2389 O O . ASP B 1 92 ? 16.344 7.695 9.688 1 97 92 ASP B O 1
ATOM 2393 N N . VAL B 1 93 ? 17.766 9.109 8.844 1 96.44 93 VAL B N 1
ATOM 2394 C CA . VAL B 1 93 ? 17.234 10.273 9.562 1 96.44 93 VAL B CA 1
ATOM 2395 C C . VAL B 1 93 ? 15.82 10.578 9.078 1 96.44 93 VAL B C 1
ATOM 2397 O O . VAL B 1 93 ? 14.93 10.859 9.875 1 96.44 93 VAL B O 1
ATOM 2400 N N . ALA B 1 94 ? 15.633 10.547 7.789 1 95.12 94 ALA B N 1
ATOM 2401 C CA . ALA B 1 94 ? 14.32 10.82 7.207 1 95.12 94 ALA B CA 1
ATOM 2402 C C . ALA B 1 94 ? 13.273 9.844 7.73 1 95.12 94 ALA B C 1
ATOM 2404 O O . ALA B 1 94 ? 12.18 10.258 8.125 1 95.12 94 ALA B O 1
ATOM 2405 N N . ILE B 1 95 ? 13.609 8.578 7.746 1 96.81 95 ILE B N 1
ATOM 2406 C CA . ILE B 1 95 ? 12.656 7.555 8.172 1 96.81 95 ILE B CA 1
ATOM 2407 C C . ILE B 1 95 ? 12.414 7.668 9.672 1 96.81 95 ILE B C 1
ATOM 2409 O O . ILE B 1 95 ? 11.281 7.512 10.141 1 96.81 95 ILE B O 1
ATOM 2413 N N . ASP B 1 96 ? 13.445 7.914 10.398 1 95.94 96 ASP B N 1
ATOM 2414 C CA . ASP B 1 96 ? 13.281 8.117 11.836 1 95.94 96 ASP B CA 1
ATOM 2415 C C . ASP B 1 96 ? 12.312 9.258 12.125 1 95.94 96 ASP B C 1
ATOM 2417 O O . ASP B 1 96 ? 11.406 9.125 12.945 1 95.94 96 ASP B O 1
ATOM 2421 N N . TRP B 1 97 ? 12.547 10.305 11.5 1 93.56 97 TRP B N 1
ATOM 2422 C CA . TRP B 1 97 ? 11.656 11.453 11.641 1 93.56 97 TRP B CA 1
ATOM 2423 C C . TRP B 1 97 ? 10.227 11.086 11.25 1 93.56 97 TRP B C 1
ATOM 2425 O O . TRP B 1 97 ? 9.281 11.43 11.961 1 93.56 97 TRP B O 1
ATOM 2435 N N . PHE B 1 98 ? 10.102 10.469 10.172 1 93.88 98 PHE B N 1
ATOM 2436 C CA . PHE B 1 98 ? 8.789 10.055 9.68 1 93.88 98 PHE B CA 1
ATOM 2437 C C . PHE B 1 98 ? 8.078 9.188 10.711 1 93.88 98 PHE B C 1
ATOM 2439 O O . PHE B 1 98 ? 6.895 9.391 10.992 1 93.88 98 PHE B O 1
ATOM 2446 N N . LEU B 1 99 ? 8.742 8.195 11.203 1 95.75 99 LEU B N 1
ATOM 2447 C CA . LEU B 1 99 ? 8.133 7.305 12.18 1 95.75 99 LEU B CA 1
ATOM 2448 C C . LEU B 1 99 ? 7.738 8.07 13.445 1 95.75 99 LEU B C 1
ATOM 2450 O O . LEU B 1 99 ? 6.715 7.77 14.062 1 95.75 99 LEU B O 1
ATOM 2454 N N . ASP B 1 100 ? 8.523 9.047 13.844 1 94 100 ASP B N 1
ATOM 2455 C CA . ASP B 1 100 ? 8.148 9.922 14.953 1 94 100 ASP B CA 1
ATOM 2456 C C . ASP B 1 100 ? 6.863 10.688 14.641 1 94 100 ASP B C 1
ATOM 2458 O O . ASP B 1 100 ? 5.988 10.82 15.5 1 94 100 ASP B O 1
ATOM 2462 N N . MET B 1 101 ? 6.832 11.195 13.469 1 89.25 101 MET B N 1
ATOM 2463 C CA . MET B 1 101 ? 5.66 11.945 13.031 1 89.25 101 MET B CA 1
ATOM 2464 C C . MET B 1 101 ? 4.414 11.062 13.039 1 89.25 101 MET B C 1
ATOM 2466 O O . MET B 1 101 ? 3.361 11.477 13.531 1 89.25 101 MET B O 1
ATOM 2470 N N . VAL B 1 102 ? 4.477 9.914 12.523 1 90.62 102 VAL B N 1
ATOM 2471 C CA . VAL B 1 102 ? 3.369 8.969 12.469 1 90.62 102 VAL B CA 1
ATOM 2472 C C . VAL B 1 102 ? 2.914 8.617 13.883 1 90.62 102 VAL B C 1
ATOM 2474 O O . VAL B 1 102 ? 1.714 8.531 14.156 1 90.62 102 VAL B O 1
ATOM 2477 N N . THR B 1 103 ? 3.828 8.414 14.742 1 90.81 103 THR B N 1
ATOM 2478 C CA . THR B 1 103 ? 3.52 8.078 16.125 1 90.81 103 THR B CA 1
ATOM 2479 C C . THR B 1 103 ? 2.801 9.234 16.812 1 90.81 103 THR B C 1
ATOM 2481 O O . THR B 1 103 ? 1.875 9.016 17.609 1 90.81 103 THR B O 1
ATOM 2484 N N . SER B 1 104 ? 3.195 10.414 16.547 1 87.5 104 SER B N 1
ATOM 2485 C CA . SER B 1 104 ? 2.619 11.594 17.188 1 87.5 104 SER B CA 1
ATOM 2486 C C . SER B 1 104 ? 1.188 11.828 16.719 1 87.5 104 SER B C 1
ATOM 2488 O O . SER B 1 104 ? 0.395 12.461 17.422 1 87.5 104 SER B O 1
ATOM 2490 N N . GLN B 1 105 ? 0.858 11.359 15.578 1 87.06 105 GLN B N 1
ATOM 2491 C CA . GLN B 1 105 ? -0.479 11.516 15.016 1 87.06 105 GLN B CA 1
ATOM 2492 C C . GLN B 1 105 ? -1.06 10.172 14.586 1 87.06 105 GLN B C 1
ATOM 2494 O O . GLN B 1 105 ? -1.64 10.055 13.508 1 87.06 105 GLN B O 1
ATOM 2499 N N . GLU B 1 106 ? -0.889 9.242 15.383 1 87.88 106 GLU B N 1
ATOM 2500 C CA . GLU B 1 106 ? -1.141 7.844 15.062 1 87.88 106 GLU B CA 1
ATOM 2501 C C . GLU B 1 106 ? -2.584 7.629 14.617 1 87.88 106 GLU B C 1
ATOM 2503 O O . GLU B 1 106 ? -2.834 7.102 13.531 1 87.88 106 GLU B O 1
ATOM 2508 N N . LYS B 1 107 ? -3.52 8.086 15.391 1 83.69 107 LYS B N 1
ATOM 2509 C CA . LYS B 1 107 ? -4.934 7.859 15.109 1 83.69 107 LYS B CA 1
ATOM 2510 C C . LYS B 1 107 ? -5.34 8.5 13.781 1 83.69 107 LYS B C 1
ATOM 2512 O O . LYS B 1 107 ? -6.035 7.875 12.977 1 83.69 107 LYS B O 1
ATOM 2517 N N . MET B 1 108 ? -4.887 9.656 13.578 1 82.88 108 MET B N 1
ATOM 2518 C CA . MET B 1 108 ? -5.219 10.375 12.352 1 82.88 108 MET B CA 1
ATOM 2519 C C . MET B 1 108 ? -4.586 9.703 11.141 1 82.88 108 MET B C 1
ATOM 2521 O O . MET B 1 108 ? -5.227 9.57 10.094 1 82.88 108 MET B O 1
ATOM 2525 N N . TRP B 1 109 ? -3.373 9.359 11.289 1 87.06 109 TRP B N 1
ATOM 2526 C CA . TRP B 1 109 ? -2.648 8.711 10.203 1 87.06 109 TRP B CA 1
ATOM 2527 C C . TRP B 1 109 ? -3.275 7.363 9.852 1 87.06 109 TRP B C 1
ATOM 2529 O O . TRP B 1 109 ? -3.434 7.031 8.68 1 87.06 109 TRP B O 1
ATOM 2539 N N . LEU B 1 110 ? -3.707 6.645 10.789 1 83.81 110 LEU B N 1
ATOM 2540 C CA . LEU B 1 110 ? -4.34 5.348 10.57 1 83.81 110 LEU B CA 1
ATOM 2541 C C . LEU B 1 110 ? -5.695 5.516 9.891 1 83.81 110 LEU B C 1
ATOM 2543 O O . LEU B 1 110 ? -6.066 4.719 9.031 1 83.81 110 LEU B O 1
ATOM 2547 N N . ALA B 1 111 ? -6.391 6.48 10.281 1 78.25 111 ALA B N 1
ATOM 2548 C CA . ALA B 1 111 ? -7.668 6.773 9.641 1 78.25 111 ALA B CA 1
ATOM 2549 C C . ALA B 1 111 ? -7.477 7.105 8.164 1 78.25 111 ALA B C 1
ATOM 2551 O O . ALA B 1 111 ? -8.32 6.766 7.328 1 78.25 111 ALA B O 1
ATOM 2552 N N . ALA B 1 112 ? -6.375 7.676 7.883 1 77.69 112 ALA B N 1
ATOM 2553 C CA . ALA B 1 112 ? -6.102 8.117 6.52 1 77.69 112 ALA B CA 1
ATOM 2554 C C . ALA B 1 112 ? -5.738 6.941 5.621 1 77.69 112 ALA B C 1
ATOM 2556 O O . ALA B 1 112 ? -6.059 6.934 4.43 1 77.69 112 ALA B O 1
ATOM 2557 N N . ILE B 1 113 ? -5.117 5.941 6.094 1 77.06 113 ILE B N 1
ATOM 2558 C CA . ILE B 1 113 ? -4.652 4.844 5.254 1 77.06 113 ILE B CA 1
ATOM 2559 C C . ILE B 1 113 ? -5.707 3.74 5.215 1 77.06 113 ILE B C 1
ATOM 2561 O O . ILE B 1 113 ? -5.609 2.807 4.418 1 77.06 113 ILE B O 1
ATOM 2565 N N . ALA B 1 114 ? -6.684 3.762 6.02 1 71.19 114 ALA B N 1
ATOM 2566 C CA . ALA B 1 114 ? -7.836 2.865 6.043 1 71.19 114 ALA B CA 1
ATOM 2567 C C . ALA B 1 114 ? -9.125 3.639 6.305 1 71.19 114 ALA B C 1
ATOM 2569 O O . ALA B 1 114 ? -9.758 3.473 7.348 1 71.19 114 ALA B O 1
ATOM 2570 N N . PRO B 1 115 ? -9.445 4.395 5.316 1 61.19 115 PRO B N 1
ATOM 2571 C CA . PRO B 1 115 ? -10.617 5.215 5.633 1 61.19 115 PRO B CA 1
ATOM 2572 C C . PRO B 1 115 ? -11.891 4.387 5.828 1 61.19 115 PRO B C 1
ATOM 2574 O O . PRO B 1 115 ? -12.148 3.465 5.047 1 61.19 115 PRO B O 1
ATOM 2577 N N . GLU B 1 116 ? -12.453 4.449 6.945 1 59.5 116 GLU B N 1
ATOM 2578 C CA . GLU B 1 116 ? -13.695 3.764 7.258 1 59.5 116 GLU B CA 1
ATOM 2579 C C . GLU B 1 116 ? -14.891 4.715 7.164 1 59.5 116 GLU B C 1
ATOM 2581 O O . GLU B 1 116 ? -14.789 5.883 7.539 1 59.5 116 GLU B O 1
ATOM 2586 N N . GLY B 1 117 ? -15.938 4.168 6.688 1 55.53 117 GLY B N 1
ATOM 2587 C CA . GLY B 1 117 ? -17.219 4.848 6.816 1 55.53 117 GLY B CA 1
ATOM 2588 C C . GLY B 1 117 ? -17.422 5.926 5.77 1 55.53 117 GLY B C 1
ATOM 2589 O O . GLY B 1 117 ? -18.5 6.531 5.703 1 55.53 117 GLY B O 1
ATOM 2590 N N . ILE B 1 118 ? -16.422 6.5 5.199 1 56.41 118 ILE B N 1
ATOM 2591 C CA . ILE B 1 118 ? -16.672 7.531 4.199 1 56.41 118 ILE B CA 1
ATOM 2592 C C . ILE B 1 118 ? -16.906 6.883 2.836 1 56.41 118 ILE B C 1
ATOM 2594 O O . ILE B 1 118 ? -17.547 7.469 1.964 1 56.41 118 ILE B O 1
ATOM 2598 N N . GLY B 1 119 ? -16.844 5.551 2.828 1 57.28 119 GLY B N 1
ATOM 2599 C CA . GLY B 1 119 ? -16.922 4.895 1.531 1 57.28 119 GLY B CA 1
ATOM 2600 C C . GLY B 1 119 ? -15.773 5.277 0.606 1 57.28 119 GLY B C 1
ATOM 2601 O O . GLY B 1 119 ? -15.172 6.34 0.765 1 57.28 119 GLY B O 1
ATOM 2602 N N . ARG B 1 120 ? -15.203 4.492 -0.017 1 60.03 120 ARG B N 1
ATOM 2603 C CA . ARG B 1 120 ? -14.172 4.812 -0.998 1 60.03 120 ARG B CA 1
ATOM 2604 C C . ARG B 1 120 ? -14.781 5.09 -2.367 1 60.03 120 ARG B C 1
ATOM 2606 O O . ARG B 1 120 ? -15.32 4.184 -3.008 1 60.03 120 ARG B O 1
ATOM 2613 N N . ASP B 1 121 ? -14.969 6.453 -2.465 1 69 121 ASP B N 1
ATOM 2614 C CA . ASP B 1 121 ? -15.375 6.852 -3.809 1 69 121 ASP B CA 1
ATOM 2615 C C . ASP B 1 121 ? -14.227 7.52 -4.555 1 69 121 ASP B C 1
ATOM 2617 O O . ASP B 1 121 ? -13.094 7.551 -4.062 1 69 121 ASP B O 1
ATOM 2621 N N . LEU B 1 122 ? -14.508 7.852 -5.758 1 71.88 122 LEU B N 1
ATOM 2622 C CA . LEU B 1 122 ? -13.484 8.367 -6.664 1 71.88 122 LEU B CA 1
ATOM 2623 C C . LEU B 1 122 ? -12.891 9.664 -6.137 1 7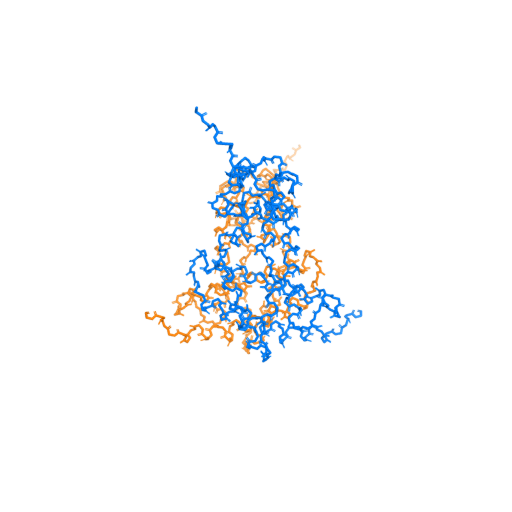1.88 122 LEU B C 1
ATOM 2625 O O . LEU B 1 122 ? -11.703 9.938 -6.324 1 71.88 122 LEU B O 1
ATOM 2629 N N . GLU B 1 123 ? -13.719 10.367 -5.473 1 74.25 123 GLU B N 1
ATOM 2630 C CA . GLU B 1 123 ? -13.242 11.648 -4.945 1 74.25 123 GLU B CA 1
ATOM 2631 C C . GLU B 1 123 ? -12.242 11.438 -3.812 1 74.25 123 GLU B C 1
ATOM 2633 O O . GLU B 1 123 ? -11.195 12.086 -3.773 1 74.25 123 GLU B O 1
ATOM 2638 N N . VAL B 1 124 ? -12.547 10.562 -2.924 1 77.69 124 VAL B N 1
ATOM 2639 C CA . VAL B 1 124 ? -11.648 10.242 -1.821 1 77.69 124 VAL B CA 1
ATOM 2640 C C . VAL B 1 124 ? -10.328 9.703 -2.371 1 77.69 124 VAL B C 1
ATOM 2642 O O . VAL B 1 124 ? -9.25 10.102 -1.921 1 77.69 124 VAL B O 1
ATOM 2645 N N . GLU B 1 125 ? -10.406 8.945 -3.375 1 77.12 125 GLU B N 1
ATOM 2646 C CA . GLU B 1 125 ? -9.219 8.375 -3.992 1 77.12 125 GLU B CA 1
ATOM 2647 C C . GLU B 1 125 ? -8.328 9.461 -4.59 1 77.12 125 GLU B C 1
ATOM 2649 O O . GLU B 1 125 ? -7.102 9.406 -4.48 1 77.12 125 GLU B O 1
ATOM 2654 N N . ARG B 1 126 ? -8.945 10.398 -5.16 1 82.38 126 ARG B N 1
ATOM 2655 C CA . ARG B 1 126 ? -8.211 11.492 -5.789 1 82.38 126 ARG B CA 1
ATOM 2656 C C . ARG B 1 126 ? -7.484 12.336 -4.746 1 82.38 126 ARG B C 1
ATOM 2658 O O . ARG B 1 126 ? -6.34 12.75 -4.953 1 82.38 126 ARG B O 1
ATOM 2665 N N . ILE B 1 127 ? -8.148 12.547 -3.701 1 82.5 127 ILE B N 1
ATOM 2666 C CA . ILE B 1 127 ? -7.57 13.352 -2.629 1 82.5 127 ILE B CA 1
ATOM 2667 C C . ILE B 1 127 ? -6.359 12.625 -2.043 1 82.5 127 ILE B C 1
ATOM 2669 O O . ILE B 1 127 ? -5.305 13.234 -1.833 1 82.5 127 ILE B O 1
ATOM 2673 N N . LEU B 1 128 ? -6.523 11.406 -1.792 1 84 128 LEU B N 1
ATOM 2674 C CA . LEU B 1 128 ? -5.438 10.609 -1.237 1 84 128 LEU B CA 1
ATOM 2675 C C . LEU B 1 128 ? -4.27 10.523 -2.217 1 84 128 LEU B C 1
ATOM 2677 O O . LEU B 1 128 ? -3.107 10.594 -1.813 1 84 128 LEU B O 1
ATOM 2681 N N . GLU B 1 129 ? -4.602 10.453 -3.434 1 85.44 129 GLU B N 1
ATOM 2682 C CA . GLU B 1 129 ? -3.578 10.422 -4.473 1 85.44 129 GLU B CA 1
ATOM 2683 C C . GLU B 1 129 ? -2.791 11.727 -4.516 1 85.44 129 GLU B C 1
ATOM 2685 O O . GLU B 1 129 ? -1.577 11.719 -4.723 1 85.44 129 GLU B O 1
ATOM 2690 N N . GLU B 1 130 ? -3.525 12.727 -4.406 1 88.44 130 GLU B N 1
ATOM 2691 C CA . GLU B 1 130 ? -2.859 14.031 -4.43 1 88.44 130 GLU B CA 1
ATOM 2692 C C . GLU B 1 130 ? -1.94 14.195 -3.221 1 88.44 130 GLU B C 1
ATOM 2694 O O . GLU B 1 130 ? -0.852 14.766 -3.338 1 88.44 130 GLU B O 1
ATOM 2699 N N . ALA B 1 131 ? -2.404 13.758 -2.078 1 90.62 131 ALA B N 1
ATOM 2700 C CA . ALA B 1 131 ? -1.558 13.789 -0.888 1 90.62 131 ALA B CA 1
ATOM 2701 C C . ALA B 1 131 ? -0.294 12.961 -1.094 1 90.62 131 ALA B C 1
ATOM 2703 O O . ALA B 1 131 ? 0.804 13.391 -0.733 1 90.62 131 ALA B O 1
ATOM 2704 N N . ASP B 1 132 ? -0.465 11.812 -1.693 1 93.19 132 ASP B N 1
ATOM 2705 C CA . ASP B 1 132 ? 0.673 10.945 -1.985 1 93.19 132 ASP B CA 1
ATOM 2706 C C . ASP B 1 132 ? 1.64 11.617 -2.957 1 93.19 132 ASP B C 1
ATOM 2708 O O . ASP B 1 132 ? 2.859 11.516 -2.799 1 93.19 132 ASP B O 1
ATOM 2712 N N . ARG B 1 133 ? 1.081 12.281 -3.947 1 93.94 133 ARG B N 1
ATOM 2713 C CA . ARG B 1 133 ? 1.904 12.969 -4.941 1 93.94 133 ARG B CA 1
ATOM 2714 C C . ARG B 1 133 ? 2.719 14.086 -4.301 1 93.94 133 ARG B C 1
ATOM 2716 O O . ARG B 1 133 ? 3.904 14.242 -4.594 1 93.94 133 ARG B O 1
ATOM 2723 N N . GLU B 1 134 ? 2.09 14.805 -3.467 1 93.56 134 GLU B N 1
ATOM 2724 C CA . GLU B 1 134 ? 2.768 15.898 -2.781 1 93.56 134 GLU B CA 1
ATOM 2725 C C . GLU B 1 134 ? 3.869 15.383 -1.861 1 93.56 134 GLU B C 1
ATOM 2727 O O . GLU B 1 134 ? 4.953 15.961 -1.789 1 93.56 134 GLU B O 1
ATOM 2732 N N . SER B 1 135 ? 3.557 14.367 -1.162 1 94.5 135 SER B N 1
ATOM 2733 C CA . SER B 1 135 ? 4.566 13.758 -0.301 1 94.5 135 SER B CA 1
ATOM 2734 C C . SER B 1 135 ? 5.742 13.234 -1.114 1 94.5 135 SER B C 1
ATOM 2736 O O . SER B 1 135 ? 6.898 13.383 -0.712 1 94.5 135 SER B O 1
ATOM 2738 N N . ALA B 1 136 ? 5.43 12.633 -2.221 1 96.5 136 ALA B N 1
ATOM 2739 C CA . ALA B 1 136 ? 6.477 12.125 -3.105 1 96.5 136 ALA B CA 1
ATOM 2740 C C . ALA B 1 136 ? 7.355 13.266 -3.619 1 96.5 136 ALA B C 1
ATOM 2742 O O . ALA B 1 136 ? 8.57 13.102 -3.773 1 96.5 136 ALA B O 1
ATOM 2743 N N . ASP B 1 137 ? 6.781 14.422 -3.854 1 95.19 137 ASP B N 1
ATOM 2744 C CA . ASP B 1 137 ? 7.543 15.594 -4.273 1 95.19 137 ASP B CA 1
ATOM 2745 C C . ASP B 1 137 ? 8.586 15.977 -3.227 1 95.19 137 ASP B C 1
ATOM 2747 O O . ASP B 1 137 ? 9.688 16.406 -3.568 1 95.19 137 ASP 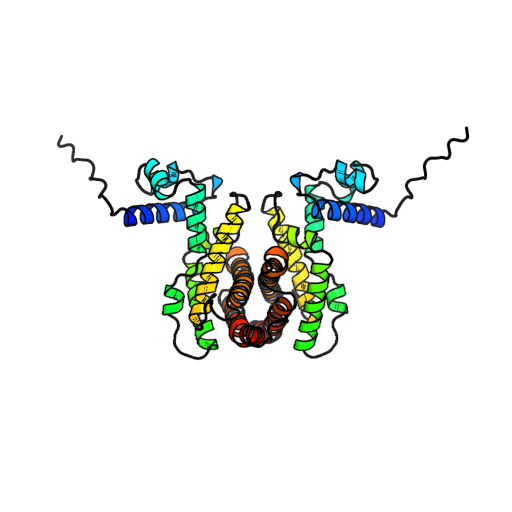B O 1
ATOM 2751 N N . ARG B 1 138 ? 8.227 15.844 -2.016 1 93.69 138 ARG B N 1
ATOM 2752 C CA . ARG B 1 138 ? 9.156 16.203 -0.945 1 93.69 138 ARG B CA 1
ATOM 2753 C C . ARG B 1 138 ? 10.344 15.25 -0.916 1 93.69 138 ARG B C 1
ATOM 2755 O O . ARG B 1 138 ? 11.469 15.664 -0.635 1 93.69 138 ARG B O 1
ATOM 2762 N N . VAL B 1 139 ? 10.039 14.023 -1.153 1 94 139 VAL B N 1
ATOM 2763 C CA . VAL B 1 139 ? 11.117 13.039 -1.213 1 94 139 VAL B CA 1
ATOM 2764 C C . VAL B 1 139 ? 12.047 13.367 -2.377 1 94 139 VAL B C 1
ATOM 2766 O O . VAL B 1 139 ? 13.273 13.336 -2.227 1 94 139 VAL B O 1
ATOM 2769 N N . LEU B 1 140 ? 11.508 13.664 -3.529 1 95.19 140 LEU B N 1
ATOM 2770 C CA . LEU B 1 140 ? 12.32 14.055 -4.68 1 95.19 140 LEU B CA 1
ATOM 2771 C C . LEU B 1 140 ? 13.164 15.281 -4.359 1 95.19 140 LEU B C 1
ATOM 2773 O O . LEU B 1 140 ? 14.367 15.305 -4.637 1 95.19 140 LEU B O 1
ATOM 2777 N N . GLU B 1 141 ? 12.547 16.25 -3.756 1 93.56 141 GLU B N 1
ATOM 2778 C CA . GLU B 1 141 ? 13.25 17.484 -3.396 1 93.56 141 GLU B CA 1
ATOM 2779 C C . GLU B 1 141 ? 14.438 17.188 -2.488 1 93.56 141 GLU B C 1
ATOM 2781 O O . GLU B 1 141 ? 15.492 17.812 -2.621 1 93.56 141 GLU B O 1
ATOM 2786 N N . ALA B 1 142 ? 14.242 16.312 -1.618 1 92 142 ALA B N 1
ATOM 2787 C CA . ALA B 1 142 ? 15.281 15.945 -0.657 1 92 142 ALA B CA 1
ATOM 2788 C C . ALA B 1 142 ? 16.516 15.414 -1.364 1 92 142 ALA B C 1
ATOM 2790 O O . ALA B 1 142 ? 17.625 15.461 -0.816 1 92 142 ALA B O 1
ATOM 2791 N N . VAL B 1 143 ? 16.375 14.922 -2.588 1 92.44 143 VAL B N 1
ATOM 2792 C CA . VAL B 1 143 ? 17.531 14.383 -3.287 1 92.44 143 VAL B CA 1
ATOM 2793 C C . VAL B 1 143 ? 17.875 15.266 -4.48 1 92.44 143 VAL B C 1
ATOM 2795 O O . VAL B 1 143 ? 18.594 14.836 -5.395 1 92.44 143 VAL B O 1
ATOM 2798 N N . GLY B 1 144 ? 17.344 16.422 -4.492 1 90.88 144 GLY B N 1
ATOM 2799 C CA . GLY B 1 144 ? 17.703 17.422 -5.48 1 90.88 144 GLY B CA 1
ATOM 2800 C C . GLY B 1 144 ? 16.984 17.25 -6.801 1 90.88 144 GLY B C 1
ATOM 2801 O O . GLY B 1 144 ? 17.484 17.656 -7.848 1 90.88 144 GLY B O 1
ATOM 2802 N N . LEU B 1 145 ? 15.844 16.562 -6.785 1 94 145 LEU B N 1
ATOM 2803 C CA . LEU B 1 145 ? 15.055 16.344 -7.988 1 94 145 LEU B CA 1
ATOM 2804 C C . LEU B 1 145 ? 13.664 16.969 -7.852 1 94 145 LEU B C 1
ATOM 2806 O O . LEU B 1 145 ? 13.328 17.516 -6.801 1 94 145 LEU B O 1
ATOM 2810 N N . SER B 1 146 ? 12.969 17.031 -8.945 1 92.62 146 SER B N 1
ATOM 2811 C CA . SER B 1 146 ? 11.578 17.484 -8.977 1 92.62 146 SER B CA 1
ATOM 2812 C C . SER B 1 146 ? 10.781 16.766 -10.055 1 92.62 146 SER B C 1
ATOM 2814 O O . SER B 1 146 ? 11.352 16.047 -10.883 1 92.62 146 SER B O 1
ATOM 2816 N N . ARG B 1 147 ? 9.484 16.906 -9.984 1 91.31 147 ARG B N 1
ATOM 2817 C CA . ARG B 1 147 ? 8.625 16.297 -11.008 1 91.31 147 ARG B CA 1
ATOM 2818 C C . ARG B 1 147 ? 8.906 16.891 -12.375 1 91.31 147 ARG B C 1
ATOM 2820 O O . ARG B 1 147 ? 8.555 16.297 -13.398 1 91.31 147 ARG B O 1
ATOM 2827 N N . GLU B 1 148 ? 9.461 18.062 -12.336 1 91.44 148 GLU B N 1
ATOM 2828 C CA . GLU B 1 148 ? 9.75 18.75 -13.586 1 91.44 148 GLU B CA 1
ATOM 2829 C C . GLU B 1 148 ? 11.062 18.266 -14.188 1 91.44 148 GLU B C 1
ATOM 2831 O O . GLU B 1 148 ? 11.359 18.547 -15.352 1 91.44 148 GLU B O 1
ATOM 2836 N N . SER B 1 149 ? 11.867 17.562 -13.422 1 90.69 149 SER B N 1
ATOM 2837 C CA . SER B 1 149 ? 13.102 16.984 -13.938 1 90.69 149 SER B CA 1
ATOM 2838 C C . SER B 1 149 ? 12.812 15.938 -15.008 1 90.69 149 SER B C 1
ATOM 2840 O O . SER B 1 149 ? 11.672 15.5 -15.164 1 90.69 149 SER B O 1
ATOM 2842 N N . GLU B 1 150 ? 13.875 15.695 -15.789 1 91.5 150 GLU B N 1
ATOM 2843 C CA . GLU B 1 150 ? 13.758 14.562 -16.703 1 91.5 150 GLU B CA 1
ATOM 2844 C C . GLU B 1 150 ? 13.344 13.297 -15.961 1 91.5 150 GLU B C 1
ATOM 2846 O O . GLU B 1 150 ? 13.938 12.953 -14.938 1 91.5 150 GLU B O 1
ATOM 2851 N N . HIS B 1 151 ? 12.258 12.711 -16.344 1 94.75 151 HIS B N 1
ATOM 2852 C CA . HIS B 1 151 ? 11.688 11.508 -15.75 1 94.75 151 HIS B CA 1
ATOM 2853 C C . HIS B 1 151 ? 11.031 11.82 -14.406 1 94.75 151 HIS B C 1
ATOM 2855 O O . HIS B 1 151 ? 10.781 10.914 -13.609 1 94.75 151 HIS B O 1
ATOM 2861 N N . GLY B 1 152 ? 10.906 13.07 -14.148 1 96.38 152 GLY B N 1
ATOM 2862 C CA . GLY B 1 152 ? 10.406 13.477 -12.852 1 96.38 152 GLY B CA 1
ATOM 2863 C C . GLY B 1 152 ? 9.062 12.859 -12.508 1 96.38 152 GLY B C 1
ATOM 2864 O O . GLY B 1 152 ? 8.812 12.492 -11.352 1 96.38 152 GLY B O 1
ATOM 2865 N N . GLN B 1 153 ? 8.18 12.742 -13.492 1 96.25 153 GLN B N 1
ATOM 2866 C CA . GLN B 1 153 ? 6.867 12.141 -13.281 1 96.25 153 GLN B CA 1
ATOM 2867 C C . GLN B 1 153 ? 6.988 10.664 -12.922 1 96.25 153 GLN B C 1
ATOM 2869 O O . GLN B 1 153 ? 6.285 10.18 -12.031 1 96.25 153 GLN B O 1
ATOM 2874 N N . GLU B 1 154 ? 7.898 9.992 -13.562 1 97.69 154 GLU B N 1
ATOM 2875 C CA . GLU B 1 154 ? 8.133 8.578 -13.273 1 97.69 154 GLU B CA 1
ATOM 2876 C C . GLU B 1 154 ? 8.75 8.398 -11.891 1 97.69 154 GLU B C 1
ATOM 2878 O O . GLU B 1 154 ? 8.359 7.492 -11.148 1 97.69 154 GLU B O 1
ATOM 2883 N N . LEU B 1 155 ? 9.688 9.305 -11.609 1 98.25 155 LEU B N 1
ATOM 2884 C CA . LEU B 1 155 ? 10.344 9.211 -10.305 1 98.25 155 LEU B CA 1
ATOM 2885 C C . LEU B 1 155 ? 9.352 9.477 -9.18 1 98.25 155 LEU B C 1
ATOM 2887 O O . LEU B 1 155 ? 9.391 8.805 -8.148 1 98.25 155 LEU B O 1
ATOM 2891 N N . ASN B 1 156 ? 8.469 10.414 -9.375 1 98.19 156 ASN B N 1
ATOM 2892 C CA . ASN B 1 156 ? 7.402 10.664 -8.414 1 98.19 156 ASN B CA 1
ATOM 2893 C C . ASN B 1 156 ? 6.523 9.43 -8.227 1 98.19 156 ASN B C 1
ATOM 2895 O O . ASN B 1 156 ? 6.195 9.062 -7.094 1 98.19 156 ASN B O 1
ATOM 2899 N N . ALA B 1 157 ? 6.195 8.773 -9.289 1 98.12 157 ALA B N 1
ATOM 2900 C CA . ALA B 1 157 ? 5.359 7.578 -9.234 1 98.12 157 ALA B CA 1
ATOM 2901 C C . ALA B 1 157 ? 6.059 6.453 -8.484 1 98.12 157 ALA B C 1
ATOM 2903 O O . ALA B 1 157 ? 5.414 5.688 -7.762 1 98.12 157 ALA B O 1
ATOM 2904 N N . LEU B 1 158 ? 7.336 6.316 -8.641 1 98.62 158 LEU B N 1
ATOM 2905 C CA . LEU B 1 158 ? 8.109 5.32 -7.91 1 98.62 158 LEU B CA 1
ATOM 2906 C C . LEU B 1 158 ? 8.062 5.59 -6.41 1 98.62 158 LEU B C 1
ATOM 2908 O O . LEU B 1 158 ? 7.93 4.66 -5.613 1 98.62 158 LEU B O 1
ATOM 2912 N N . VAL B 1 159 ? 8.18 6.863 -6.055 1 98.25 159 VAL B N 1
ATOM 2913 C CA . VAL B 1 159 ? 8.109 7.23 -4.645 1 98.25 159 VAL B CA 1
ATOM 2914 C C . VAL B 1 159 ? 6.715 6.918 -4.098 1 98.25 159 VAL B C 1
ATOM 2916 O O . VAL B 1 159 ? 6.574 6.48 -2.955 1 98.25 159 VAL B O 1
ATOM 2919 N N . ARG B 1 160 ? 5.688 7.117 -4.906 1 97.69 160 ARG B N 1
ATOM 2920 C CA . ARG B 1 160 ? 4.332 6.785 -4.473 1 97.69 160 ARG B CA 1
ATOM 2921 C C . ARG B 1 160 ? 4.18 5.281 -4.273 1 97.69 160 ARG B C 1
ATOM 2923 O O . ARG B 1 160 ? 3.486 4.84 -3.352 1 97.69 160 ARG B O 1
ATOM 2930 N N . ALA B 1 161 ? 4.812 4.5 -5.105 1 98.06 161 ALA B N 1
ATOM 2931 C CA . ALA B 1 161 ? 4.82 3.057 -4.898 1 98.06 161 ALA B CA 1
ATOM 2932 C C . ALA B 1 161 ? 5.5 2.697 -3.578 1 98.06 161 ALA B C 1
ATOM 2934 O O . ALA B 1 161 ? 5 1.857 -2.824 1 98.06 161 ALA B O 1
ATOM 2935 N N . PHE B 1 162 ? 6.609 3.336 -3.275 1 98.44 162 PHE B N 1
ATOM 2936 C CA . PHE B 1 162 ? 7.27 3.191 -1.984 1 98.44 162 PHE B CA 1
ATOM 2937 C C . PHE B 1 162 ? 6.332 3.576 -0.848 1 98.44 162 PHE B C 1
ATOM 2939 O O . PHE B 1 162 ? 6.324 2.932 0.204 1 98.44 162 PHE B O 1
ATOM 2946 N N . GLY B 1 163 ? 5.578 4.609 -1.079 1 97 163 GLY B N 1
ATOM 2947 C CA . GLY B 1 163 ? 4.574 5.004 -0.105 1 97 163 GLY B CA 1
ATOM 2948 C C . GLY B 1 163 ? 3.596 3.895 0.225 1 97 163 GLY B C 1
ATOM 2949 O O . GLY B 1 163 ? 3.104 3.809 1.353 1 97 163 GLY B O 1
ATOM 2950 N N . GLY B 1 164 ? 3.277 3.055 -0.769 1 95.81 164 GLY B N 1
ATOM 2951 C CA . GLY B 1 164 ? 2.459 1.885 -0.489 1 95.81 164 GLY B CA 1
ATOM 2952 C C . GLY B 1 164 ? 3.078 0.957 0.538 1 95.81 164 GLY B C 1
ATOM 2953 O O . GLY B 1 164 ? 2.385 0.446 1.42 1 95.81 164 GLY B O 1
ATOM 2954 N N . MET B 1 165 ? 4.348 0.723 0.428 1 98 165 MET B N 1
ATOM 2955 C CA . MET B 1 165 ? 5.07 -0.064 1.424 1 98 165 MET B CA 1
ATOM 2956 C C . MET B 1 165 ? 5.023 0.615 2.789 1 98 165 MET B C 1
ATOM 2958 O O . MET B 1 165 ? 4.844 -0.049 3.811 1 98 165 MET B O 1
ATOM 2962 N N . VAL B 1 166 ? 5.215 1.918 2.799 1 97.06 166 VAL B N 1
ATOM 2963 C CA . VAL B 1 166 ? 5.207 2.693 4.035 1 97.06 166 VAL B CA 1
ATOM 2964 C C . VAL B 1 166 ? 3.877 2.502 4.758 1 97.06 166 VAL B C 1
ATOM 2966 O O . VAL B 1 166 ? 3.85 2.223 5.957 1 97.06 166 VAL B O 1
ATOM 2969 N N . LYS B 1 167 ? 2.805 2.646 4.062 1 94.25 167 LYS B N 1
ATOM 2970 C CA . LYS B 1 167 ? 1.479 2.49 4.656 1 94.25 167 LYS B CA 1
ATOM 2971 C C . LYS B 1 167 ? 1.267 1.067 5.164 1 94.25 167 LYS B C 1
ATOM 2973 O O . LYS B 1 167 ? 0.762 0.867 6.27 1 94.25 167 LYS B O 1
ATOM 2978 N N . ALA B 1 168 ? 1.661 0.084 4.383 1 95 168 ALA B N 1
ATOM 2979 C CA . ALA B 1 168 ? 1.51 -1.309 4.797 1 95 168 ALA B CA 1
ATOM 2980 C C . ALA B 1 168 ? 2.365 -1.613 6.023 1 95 168 ALA B C 1
ATOM 2982 O O . ALA B 1 168 ? 1.913 -2.287 6.953 1 95 168 ALA B O 1
ATOM 2983 N N . ALA B 1 169 ? 3.592 -1.142 6.039 1 97.5 169 ALA B N 1
ATOM 2984 C CA . ALA B 1 169 ? 4.469 -1.325 7.191 1 97.5 169 ALA B CA 1
ATOM 2985 C C . ALA B 1 169 ? 3.885 -0.659 8.438 1 97.5 169 ALA B C 1
ATOM 2987 O O . ALA B 1 169 ? 3.98 -1.2 9.539 1 97.5 169 ALA B O 1
ATOM 2988 N N . GLY B 1 170 ? 3.355 0.525 8.219 1 94.94 170 GLY B N 1
ATOM 2989 C CA . GLY B 1 170 ? 2.695 1.205 9.32 1 94.94 170 GLY B CA 1
ATOM 2990 C C . GLY B 1 170 ? 1.561 0.398 9.93 1 94.94 170 GLY B C 1
ATOM 2991 O O . GLY B 1 170 ? 1.398 0.363 11.148 1 94.94 170 GLY B O 1
ATOM 2992 N N . ARG B 1 171 ? 0.771 -0.229 9.125 1 93.12 171 ARG B N 1
ATOM 2993 C CA . ARG B 1 171 ? -0.315 -1.072 9.617 1 93.12 171 ARG B CA 1
ATOM 2994 C C . ARG B 1 171 ? 0.228 -2.262 10.398 1 93.12 171 ARG B C 1
ATOM 2996 O O . ARG B 1 171 ? -0.308 -2.613 11.453 1 93.12 171 ARG B O 1
ATOM 3003 N N . GLU B 1 172 ? 1.255 -2.895 9.852 1 95.69 172 GLU B N 1
ATOM 3004 C CA . GLU B 1 172 ? 1.869 -4.016 10.555 1 95.69 172 GLU B CA 1
ATOM 3005 C C . GLU B 1 172 ? 2.41 -3.588 11.914 1 95.69 172 GLU B C 1
ATOM 3007 O O . GLU B 1 172 ? 2.391 -4.367 12.867 1 95.69 172 GLU B O 1
ATOM 3012 N N . TRP B 1 173 ? 2.82 -2.391 11.961 1 96.75 173 TRP B N 1
ATOM 3013 C CA . TRP B 1 173 ? 3.428 -1.833 13.164 1 96.75 173 TRP B CA 1
ATOM 3014 C C . TRP B 1 173 ? 2.359 -1.388 14.164 1 96.75 173 TRP B C 1
ATOM 3016 O O . TRP B 1 173 ? 2.26 -1.936 15.258 1 96.75 173 TRP B O 1
ATOM 3026 N N . LEU B 1 174 ? 1.491 -0.589 13.773 1 93 174 LEU B N 1
ATOM 3027 C CA . LEU B 1 174 ? 0.639 0.161 14.688 1 93 174 LEU B CA 1
ATOM 3028 C C . LEU B 1 174 ? -0.69 -0.556 14.906 1 93 174 LEU B C 1
ATOM 3030 O O . LEU B 1 174 ? -1.337 -0.374 15.938 1 93 174 LEU B O 1
ATOM 3034 N N . VAL B 1 175 ? -1.088 -1.354 14.008 1 88.75 175 VAL B N 1
ATOM 3035 C CA . VAL B 1 175 ? -2.387 -2.012 14.117 1 88.75 175 VAL B CA 1
ATOM 3036 C C . VAL B 1 175 ? -2.193 -3.473 14.516 1 88.75 175 VAL B C 1
ATOM 3038 O O . VAL B 1 175 ? -2.785 -3.941 15.492 1 88.75 175 VAL B O 1
ATOM 3041 N N . ARG B 1 176 ? -1.272 -4.16 13.883 1 91.31 176 ARG B N 1
ATOM 3042 C CA . ARG B 1 176 ? -1.168 -5.605 14.055 1 91.31 176 ARG B CA 1
ATOM 3043 C C . ARG B 1 176 ? -0.115 -5.957 15.102 1 91.31 176 ARG B C 1
ATOM 3045 O O . ARG B 1 176 ? -0.131 -7.055 15.664 1 91.31 176 ARG B O 1
ATOM 3052 N N . GLY B 1 177 ? 0.805 -5.09 15.25 1 94.62 177 GLY B N 1
ATOM 3053 C CA . GLY B 1 177 ? 1.877 -5.359 16.188 1 94.62 177 GLY B CA 1
ATOM 3054 C C . GLY B 1 177 ? 2.811 -6.465 15.734 1 94.62 177 GLY B C 1
ATOM 3055 O O . GLY B 1 177 ? 3.541 -7.043 16.547 1 94.62 177 GLY B O 1
ATOM 3056 N N . SER B 1 178 ? 2.748 -6.777 14.477 1 96.12 178 SER B N 1
ATOM 3057 C CA . SER B 1 178 ? 3.58 -7.848 13.938 1 96.12 178 SER B CA 1
ATOM 3058 C C . SER B 1 178 ? 5.016 -7.379 13.719 1 96.12 178 SER B C 1
ATOM 3060 O O . SER B 1 178 ? 5.922 -8.195 13.547 1 96.12 178 SER B O 1
ATOM 3062 N N . LEU B 1 179 ? 5.23 -6.094 13.625 1 97.81 179 LEU B N 1
ATOM 3063 C CA . LEU B 1 179 ? 6.547 -5.473 13.523 1 97.81 179 LEU B CA 1
ATOM 3064 C C . LEU B 1 179 ? 6.73 -4.402 14.594 1 97.81 179 LEU B C 1
ATOM 3066 O O . LEU B 1 179 ? 5.773 -3.707 14.953 1 97.81 179 LEU B O 1
ATOM 3070 N N . ASP B 1 180 ? 7.922 -4.328 15.094 1 97.19 180 ASP B N 1
ATOM 3071 C CA . ASP B 1 180 ? 8.211 -3.207 15.984 1 97.19 180 ASP B CA 1
ATOM 3072 C C . ASP B 1 180 ? 8.82 -2.037 15.219 1 97.19 180 ASP B C 1
ATOM 3074 O O . ASP B 1 180 ? 9.07 -2.143 14.016 1 97.19 180 ASP B O 1
ATOM 3078 N N . ARG B 1 181 ? 8.984 -0.928 15.914 1 97.31 181 ARG B N 1
ATOM 3079 C CA . ARG B 1 181 ? 9.453 0.302 15.281 1 97.31 181 ARG B CA 1
ATOM 3080 C C . ARG B 1 181 ? 10.805 0.09 14.609 1 97.31 181 ARG B C 1
ATOM 3082 O O . ARG B 1 181 ? 11.047 0.601 13.516 1 97.31 181 ARG B O 1
ATOM 3089 N N . GLY B 1 182 ? 11.711 -0.569 15.32 1 97.94 182 GLY B N 1
ATOM 3090 C CA . GLY B 1 182 ? 13.039 -0.808 14.781 1 97.94 182 GLY B CA 1
ATOM 3091 C C . GLY B 1 182 ? 13.023 -1.618 13.492 1 97.94 182 GLY B C 1
ATOM 3092 O O . GLY B 1 182 ? 13.781 -1.333 12.562 1 97.94 182 GLY B O 1
ATOM 3093 N N . GLN B 1 183 ? 12.195 -2.643 13.414 1 98.38 183 GLN B N 1
ATOM 3094 C CA . GLN B 1 183 ? 12.055 -3.484 12.227 1 98.38 183 GLN B CA 1
ATOM 3095 C C . GLN B 1 183 ? 11.484 -2.695 11.055 1 98.38 183 GLN B C 1
ATOM 3097 O O . GLN B 1 183 ? 11.953 -2.822 9.922 1 98.38 183 GLN B O 1
ATOM 3102 N N . VAL B 1 184 ? 10.469 -1.879 11.336 1 98.62 184 VAL B N 1
ATOM 3103 C CA . VAL B 1 184 ? 9.891 -1.01 10.312 1 98.62 184 VAL B CA 1
ATOM 3104 C C . VAL B 1 184 ? 10.945 -0.029 9.812 1 98.62 184 VAL B C 1
ATOM 3106 O O . VAL B 1 184 ? 11.07 0.198 8.609 1 98.62 184 VAL B O 1
ATOM 3109 N N . HIS B 1 185 ? 11.664 0.522 10.797 1 98.56 185 HIS B N 1
ATOM 3110 C CA . HIS B 1 185 ? 12.727 1.454 10.438 1 98.56 185 HIS B CA 1
ATOM 3111 C C . HIS B 1 185 ? 13.734 0.805 9.492 1 98.56 185 HIS B C 1
ATOM 3113 O O . HIS B 1 185 ? 14.109 1.395 8.477 1 98.56 185 HIS B O 1
ATOM 3119 N N . THR B 1 186 ? 14.18 -0.374 9.812 1 98.62 186 THR B N 1
ATOM 3120 C CA . THR B 1 186 ? 15.148 -1.101 9 1 98.62 186 THR B CA 1
ATOM 3121 C C . THR B 1 186 ? 14.602 -1.347 7.594 1 98.62 186 THR B C 1
ATOM 3123 O O . THR B 1 186 ? 15.281 -1.075 6.602 1 98.62 186 THR B O 1
ATOM 3126 N N . LEU B 1 187 ? 13.383 -1.822 7.473 1 98.81 187 LEU B N 1
ATOM 3127 C CA . LEU B 1 187 ? 12.75 -2.098 6.191 1 98.81 187 LEU B CA 1
ATOM 3128 C C . LEU B 1 187 ? 12.695 -0.84 5.328 1 98.81 187 LEU B C 1
ATOM 3130 O O . LEU B 1 187 ? 13.156 -0.846 4.188 1 98.81 187 LEU B O 1
ATOM 3134 N N . LEU B 1 188 ? 12.172 0.229 5.879 1 98.81 188 LEU B N 1
ATOM 3135 C CA . LEU B 1 188 ? 11.883 1.427 5.098 1 98.81 188 LEU B CA 1
ATOM 3136 C C . LEU B 1 188 ? 13.172 2.162 4.738 1 98.81 188 LEU B C 1
ATOM 3138 O O . LEU B 1 188 ? 13.297 2.699 3.637 1 98.81 188 LEU B O 1
ATOM 3142 N N . SER B 1 189 ? 14.141 2.23 5.688 1 98.62 189 SER B N 1
ATOM 3143 C CA . SER B 1 189 ? 15.398 2.914 5.391 1 98.62 189 SER B CA 1
ATOM 3144 C C . SER B 1 189 ? 16.156 2.207 4.277 1 98.62 189 SER B C 1
ATOM 3146 O O . SER B 1 189 ? 16.609 2.846 3.328 1 98.62 189 SER B O 1
ATOM 3148 N N . LYS B 1 190 ? 16.266 0.891 4.352 1 98.75 190 LYS B N 1
ATOM 3149 C CA . LYS B 1 190 ? 17 0.142 3.328 1 98.75 190 LYS B CA 1
ATOM 3150 C C . LYS B 1 190 ? 16.266 0.208 1.986 1 98.75 190 LYS B C 1
ATOM 3152 O O . LYS B 1 190 ? 16.906 0.296 0.935 1 98.75 190 LYS B O 1
ATOM 3157 N N . SER B 1 191 ? 14.961 0.129 2.002 1 98.81 191 SER B N 1
ATOM 3158 C CA . SER B 1 191 ? 14.18 0.222 0.773 1 98.81 191 SER B CA 1
ATOM 3159 C C . SER B 1 191 ? 14.32 1.598 0.132 1 98.81 191 SER B C 1
ATOM 3161 O O . SER B 1 191 ? 14.383 1.714 -1.094 1 98.81 191 SER B O 1
ATOM 3163 N N . LEU B 1 192 ? 14.273 2.639 0.976 1 98.56 192 LEU B N 1
ATOM 3164 C CA . LEU B 1 192 ? 14.43 3.996 0.465 1 98.56 192 LEU B CA 1
ATOM 3165 C C . LEU B 1 192 ? 15.805 4.176 -0.179 1 98.56 192 LEU B C 1
ATOM 3167 O O . LEU B 1 192 ? 15.922 4.805 -1.234 1 98.56 192 LEU B O 1
ATOM 3171 N N . VAL B 1 193 ? 16.859 3.672 0.428 1 98.69 193 VAL B N 1
ATOM 3172 C CA . VAL B 1 193 ? 18.219 3.736 -0.124 1 98.69 193 VAL B CA 1
ATOM 3173 C C . VAL B 1 193 ? 18.25 3.021 -1.474 1 98.69 193 VAL B C 1
ATOM 3175 O O . VAL B 1 193 ? 18.844 3.523 -2.43 1 98.69 193 VAL B O 1
ATOM 3178 N N . THR B 1 194 ? 17.656 1.863 -1.562 1 98.75 194 THR B N 1
ATOM 3179 C CA . THR B 1 194 ? 17.594 1.122 -2.816 1 98.75 194 THR B CA 1
ATOM 3180 C C . THR B 1 194 ? 16.828 1.918 -3.875 1 98.75 194 THR B C 1
ATOM 3182 O O . THR B 1 194 ? 17.266 1.99 -5.027 1 98.75 194 THR B O 1
ATOM 3185 N N . LEU B 1 195 ? 15.695 2.51 -3.525 1 98.69 195 LEU B N 1
ATOM 3186 C CA . LEU B 1 195 ? 14.875 3.297 -4.438 1 98.69 195 LEU B CA 1
ATOM 3187 C C . LEU B 1 195 ? 15.672 4.449 -5.035 1 98.69 195 LEU B C 1
ATOM 3189 O O . LEU B 1 195 ? 15.766 4.578 -6.258 1 98.69 195 LEU B O 1
ATOM 3193 N N . VAL B 1 196 ? 16.328 5.215 -4.195 1 97.88 196 VAL B N 1
ATOM 3194 C CA . VAL B 1 196 ? 17 6.438 -4.613 1 97.88 196 VAL B CA 1
ATOM 3195 C C . VAL B 1 196 ? 18.359 6.09 -5.219 1 97.88 196 VAL B C 1
ATOM 3197 O O . VAL B 1 196 ? 18.766 6.684 -6.219 1 97.88 196 VAL B O 1
ATOM 3200 N N . GLY B 1 197 ? 19 5.137 -4.645 1 97.94 197 GLY B N 1
ATOM 3201 C CA . GLY B 1 197 ? 20.391 4.859 -5 1 97.94 197 GLY B CA 1
ATOM 3202 C C . GLY B 1 197 ? 20.516 3.906 -6.172 1 97.94 197 GLY B C 1
ATOM 3203 O O . GLY B 1 197 ? 21.562 3.859 -6.828 1 97.94 197 GLY B O 1
ATOM 3204 N N . GLU B 1 198 ? 19.5 3.104 -6.422 1 98 198 GLU B N 1
ATOM 3205 C CA . GLU B 1 198 ? 19.609 2.098 -7.473 1 98 198 GLU B CA 1
ATOM 3206 C C . GLU B 1 198 ? 18.5 2.256 -8.5 1 98 198 GLU B C 1
ATOM 3208 O O . GLU B 1 198 ? 18.766 2.338 -9.703 1 98 198 GLU B O 1
ATOM 3213 N N . VAL B 1 199 ? 17.281 2.375 -8.102 1 98.5 199 VAL B N 1
ATOM 3214 C CA . VAL B 1 199 ? 16.141 2.373 -9.016 1 98.5 199 VAL B CA 1
ATOM 3215 C C . VAL B 1 199 ? 16.109 3.68 -9.805 1 98.5 199 VAL B C 1
ATOM 3217 O O . VAL B 1 199 ? 16.031 3.664 -11.039 1 98.5 199 VAL B O 1
ATOM 3220 N N . PHE B 1 200 ? 16.219 4.805 -9.047 1 97.81 200 PHE B N 1
ATOM 3221 C CA . PHE B 1 200 ? 16.188 6.105 -9.711 1 97.81 200 PHE B CA 1
ATOM 3222 C C . PHE B 1 200 ? 17.234 6.18 -10.82 1 97.81 200 PHE B C 1
ATOM 3224 O O . PHE B 1 200 ? 16.891 6.461 -11.969 1 97.81 200 PHE B O 1
ATOM 3231 N N . PRO B 1 201 ? 18.5 5.887 -10.5 1 96.94 201 PRO B N 1
ATOM 3232 C CA . PRO B 1 201 ? 19.516 5.996 -11.547 1 96.94 201 PRO B CA 1
ATOM 3233 C C . PRO B 1 201 ? 19.25 5.086 -12.742 1 96.94 201 PRO B C 1
ATOM 3235 O O . PRO B 1 201 ? 19.516 5.457 -13.883 1 96.94 201 PRO B O 1
ATOM 3238 N N . GLU B 1 202 ? 18.734 3.932 -12.5 1 96.75 202 GLU B N 1
ATOM 3239 C CA . GLU B 1 202 ? 18.469 3.006 -13.594 1 96.75 202 GLU B CA 1
ATOM 3240 C C . GLU B 1 202 ? 17.375 3.551 -14.516 1 96.75 202 GLU B C 1
ATOM 3242 O O . GLU B 1 202 ? 17.469 3.436 -15.742 1 96.75 202 GLU B O 1
ATOM 3247 N N . ILE B 1 203 ? 16.344 4.141 -13.953 1 95.69 203 ILE B N 1
ATOM 3248 C CA . ILE B 1 203 ? 15.25 4.711 -14.727 1 95.69 203 ILE B CA 1
ATOM 3249 C C . ILE B 1 203 ? 15.75 5.93 -15.5 1 95.69 203 ILE B C 1
ATOM 3251 O O . ILE B 1 203 ? 15.383 6.125 -16.656 1 95.69 203 ILE B O 1
ATOM 3255 N N . GLN B 1 204 ? 16.531 6.688 -14.852 1 93.31 204 GLN B N 1
ATOM 3256 C CA . GLN B 1 204 ? 17.047 7.902 -15.477 1 93.31 204 GLN B CA 1
ATOM 3257 C C . GLN B 1 204 ? 17.984 7.566 -16.625 1 93.31 204 GLN B C 1
ATOM 3259 O O . GLN B 1 204 ? 18.125 8.344 -17.578 1 93.31 204 GLN B O 1
ATOM 3264 N N . ARG B 1 205 ? 18.641 6.473 -16.547 1 90.38 205 ARG B N 1
ATOM 3265 C CA . ARG B 1 205 ? 19.578 6.059 -17.578 1 90.38 205 ARG B CA 1
ATOM 3266 C C . ARG B 1 205 ? 18.844 5.438 -18.766 1 90.38 205 ARG B C 1
ATOM 3268 O O . ARG B 1 205 ? 19.344 5.449 -19.891 1 90.38 205 ARG B O 1
ATOM 3275 N N . ALA B 1 206 ? 17.766 4.828 -18.453 1 80.31 206 ALA B N 1
ATOM 3276 C CA . ALA B 1 206 ? 17.047 4.098 -19.484 1 80.31 206 ALA B CA 1
ATOM 3277 C C . ALA B 1 206 ? 16.531 5.051 -20.562 1 80.31 206 ALA B C 1
ATOM 3279 O O . ALA B 1 206 ? 15.977 6.105 -20.266 1 80.31 206 ALA B O 1
ATOM 3280 N N . ALA B 1 207 ? 17.156 4.879 -21.766 1 59.34 207 ALA B N 1
ATOM 3281 C CA . ALA B 1 207 ? 16.875 5.691 -22.938 1 59.34 207 ALA B CA 1
ATOM 3282 C C . ALA B 1 207 ? 15.367 5.754 -23.219 1 59.34 207 ALA B C 1
ATOM 3284 O O . ALA B 1 207 ? 14.633 4.809 -22.922 1 59.34 207 ALA B O 1
ATOM 3285 N N . PRO B 1 208 ? 14.781 7.086 -23.578 1 49.84 208 PRO B N 1
ATOM 3286 C CA . PRO B 1 208 ? 13.383 7.191 -23.984 1 49.84 208 PRO B CA 1
ATOM 3287 C C . PRO B 1 208 ? 12.969 6.105 -24.984 1 49.84 208 PRO B C 1
ATOM 3289 O O . PRO B 1 208 ? 13.781 5.688 -25.812 1 49.84 208 PRO B O 1
ATOM 3292 N N . ARG B 1 209 ? 12.242 5.066 -24.578 1 42 209 ARG B N 1
ATOM 3293 C CA . ARG B 1 209 ? 11.781 4.195 -25.656 1 42 209 ARG B CA 1
ATOM 3294 C C . ARG B 1 209 ? 11.328 5.004 -26.859 1 42 209 ARG B C 1
ATOM 3296 O O . ARG B 1 209 ? 10.5 5.914 -26.734 1 42 209 ARG B O 1
ATOM 3303 N N . SER B 1 210 ? 12.156 5.164 -27.859 1 34.25 210 SER B N 1
ATOM 3304 C CA . SER B 1 210 ? 11.742 5.688 -29.156 1 34.25 210 SER B CA 1
ATOM 3305 C C . SER B 1 210 ? 10.422 5.074 -29.609 1 34.25 210 SER B C 1
ATOM 3307 O O . SER B 1 210 ? 10.172 3.889 -29.375 1 34.25 210 SER B O 1
#

InterPro domains:
  IPR001647 DNA-binding HTH domain, TetR-type [PF00440] (22-67)
  IPR001647 DNA-binding HTH domain, TetR-type [PR00455] (21-34)
  IPR001647 DNA-binding HTH domain, TetR-type [PR00455] (42-65)
  IPR001647 DNA-binding HTH domain, TetR-type [PS50977] (15-75)
  IPR009057 Homedomain-like superfamily [SSF46689] (7-82)
  IPR050109 HTH-type, TetR-like transcriptional regulator [PTHR30055] (1-195)

Nearest PDB structures (foldseek):
  2qib-assembly1_A  TM=7.133E-01  e=3.540E-07  Streptomyces coelicolor A3(2)
  2qib-assembly1_B  TM=7.048E-01  e=2.057E-06  Streptomyces coelicolor A3(2)
  5aqc-assembly1_B  TM=7.149E-01  e=3.053E-04  Mycobacterium tuberculosis H37Rv
  5ydp-assembly1_B  TM=5.710E-01  e=3.848E-04  Dietzia sp. DQ12-45-1b
  6rx9-assembly1_A  TM=5.010E-01  e=5.984E-02  Acinetobacter baumannii AYE

Solvent-accessible surface area (backbone atoms only — not comparable to full-atom values): 22776 Å² total; per-residue (Å²): 134,84,76,71,74,73,81,75,79,76,82,56,57,68,69,54,45,50,51,46,43,48,52,41,39,47,50,50,56,40,75,35,59,56,80,75,58,48,61,63,55,38,16,59,72,49,71,48,59,54,66,54,49,37,69,75,43,48,47,68,66,50,40,49,51,51,47,34,30,55,56,61,31,60,58,70,65,60,48,71,67,53,62,88,72,54,63,65,59,36,31,43,52,50,45,52,50,47,53,52,53,44,62,75,38,40,54,44,38,50,44,51,79,53,68,53,77,75,59,77,46,74,64,56,50,48,46,51,48,49,21,40,50,53,25,19,44,45,56,34,44,60,72,77,43,43,58,83,40,90,60,12,57,42,52,36,46,52,42,38,12,49,45,25,21,52,53,35,36,46,41,33,33,77,72,66,58,50,36,52,70,69,56,46,47,50,47,51,24,55,44,47,36,44,43,61,70,47,40,46,55,52,58,69,62,51,69,78,82,124,135,85,76,71,73,73,79,72,79,74,81,56,56,68,68,54,44,51,49,45,44,47,52,40,37,47,51,48,55,40,76,34,59,58,82,75,57,48,62,62,56,38,17,60,71,48,70,49,59,53,67,55,50,36,71,76,44,47,47,67,65,49,40,51,50,52,47,34,29,53,56,60,32,59,60,70,65,61,48,71,68,52,62,88,70,56,62,65,58,35,32,44,52,48,45,52,50,48,54,52,51,45,62,75,39,40,53,46,38,51,43,50,80,53,67,53,78,75,59,78,47,72,65,57,50,49,47,51,48,50,20,40,49,52,25,22,44,45,58,34,44,62,73,76,43,42,59,84,41,91,60,11,57,41,53,36,46,52,42,37,11,50,44,25,20,51,55,34,36,46,42,33,32,76,72,66,58,52,36,52,70,69,57,45,48,49,46,52,24,55,44,48,36,45,44,60,71,46,38,46,55,52,58,69,63,51,69,78,83,124

Secondary structure (DSSP, 8-state):
-------------HHHHHHHHHHHHHHHHHHS-GGG--HHHHHHHHTS-HHHHHHHH-SHHHHHHHHHHHHHSPPTHHHHTPPSS-HHHHHHHHHHHHHHHHHHTHHHHHHHHS--SS---HHHHHHHHHHHHHHHHHHHHHTT--TTSTTHHHHHHHHHHHHHHHHHHHHHHHTS-SS-HHHHHHHHHHHHHHIIIIIHHHHHHS----/-------------HHHHHHHHHHHHHHHHHHS-GGG--HHHHHHHHTS-HHHHHHHH-SHHHHHHHHHHHHHSPPTHHHHTPPSS-HHHHHHHHHHHHHHHHHHTHHHHHHHHS--SS---HHHHHHHHHHHHHHHHHHHHHTT--TTSTTHHHHHHHHHHHHHHHHHHHHHHHTS-SS-HHHHHHHHHHHHHHIIIIIHHHHHHS----

pLDDT: mean 87.52, std 14.28, range [34.25, 98.81]